Protein AF-A0A553I6L5-F1 (afdb_monomer)

Foldseek 3Di:
DDDDDDDDPDPPDDPVVVVVVVPVVDDPPPDDVVVPPPPPLVNVLVVVLVVVCVVVVHHDDPVVSVVSSVVSVVVVVPCVVVVVVVVCVPDPDDPVVVVVVVCVVCVVVVVVVVVVVVVVVVVVVVVVVVVVVVVVVPPDDDDDDDDDDDDPPDPVVVVVVVVVVVVVVVVVVVVVVVVVVVVVVVVVVVVVVVVVVPVVVVVVVVVVVVVVVVVVVVVVVVVVVVVVVVVVVVVVVVVVVVVVVVVVVVVVVVVVVVVVVVVVVVVVVVVVVVVVVVVVVPVPVVVVVVVVVVVVVVVVVVVVVVVVVVVVVVVVVVVVVVVVVVVVVVVVVVVVVVVCVVVDDVCPVVVVVVVVVVVVVVLVVVVVVLVVVVVVVVVVVPDDDDDDDDDDDDDPPPVVVVVVVVVVVVVVVVVVVVVVVVVVQVPDDDPCPVVVVVVVVVVVVVVVVVVVVLVVVLVLVVNDDDPDDSVVSVVVVVVVVVVPPPDPSCVSVVVVSVSVVVVVVVVVVVVVVVVVVVVVVVVVVVVVVVVVVVVVVVVVVVVVVVVVVVLVVVLVVQQVVLVVVLVVLVVVDVVVDPDPVSVVVSCVCRVDPVNRDDRPPPPPPDD

Mean predicted aligned error: 24.19 Å

Secondary structure (DSSP, 8-state):
------PPPPTT--HHHHHHHHHHHS-S-SS-TTS-----HHHHHHHHHHHHHHHHTSPPPHHHHHHHHHHHHHHHTTTHHHHHHHHHTT-S---HHHHHHHHHHHHHHHHHHHHHHHHHHHHHHHHHHHHHHHHHHTS-------------TTTHHHHHHHHHHHHHHHHHHHHHHHHHHHHHHHHHHHHHHHHHT-HHHHHHHHHHHHHHHHHHHHHHHHHHHHHHHHHHHHHHHHHHHHHHHHHHHHHHHHHHHHHHHHHHHHHHHHHHHHHHHHHHHSTHHHHHHHHHHHHHHHHHHHHHHHHHHHHHHHHHHHHHHHHHHHHHHHHHHHHHHHHHTTT--THHHHHHHHHHHHHHHHHHHHHHHHHHHHHHHHHHTSS-------------HHHHHHHHHHHHHHHHHHHHHHHHHHHHHTTS-TTSHHHHHHHHHHHHHHHHHHHHHHHHHHHHTT--S----HHHHHHHHHHHHHHTTS-TTHHHHHHHHHHHHHHHHHHHHHHHHHHHHHHHHHHHHHHHHHHHHHHHHHHHHHHHHHHHHHHHHHHHHHHHHHHHHHHHHHHHHHHH---HHHHHHHIIIIISGGGSPP---------

Structure (mmCIF, N/CA/C/O backbone):
data_AF-A0A553I6L5-F1
#
_entry.id   AF-A0A553I6L5-F1
#
loop_
_atom_site.group_PDB
_atom_site.id
_atom_site.type_symbol
_atom_site.label_atom_id
_atom_site.label_alt_id
_atom_site.label_comp_id
_atom_site.label_asym_id
_atom_site.label_entity_id
_atom_site.label_seq_id
_atom_site.pdbx_PDB_ins_code
_atom_site.Cartn_x
_atom_site.Cartn_y
_atom_site.Cartn_z
_atom_site.occupancy
_atom_site.B_iso_or_equiv
_atom_site.auth_seq_id
_atom_site.auth_comp_id
_atom_site.auth_asym_id
_atom_site.auth_atom_id
_atom_site.pdbx_PDB_model_num
ATOM 1 N N . MET A 1 1 ? 7.500 -37.901 -67.748 1.00 37.69 1 MET A N 1
ATOM 2 C CA . MET A 1 1 ? 8.209 -36.641 -67.448 1.00 37.69 1 MET A CA 1
ATOM 3 C C . MET A 1 1 ? 7.320 -35.547 -67.978 1.00 37.69 1 MET A C 1
ATOM 5 O O . MET A 1 1 ? 7.303 -35.316 -69.180 1.00 37.69 1 MET A O 1
ATOM 9 N N . ASP A 1 2 ? 6.494 -35.000 -67.096 1.00 35.25 2 ASP A N 1
ATOM 10 C CA . ASP A 1 2 ? 5.397 -34.119 -67.475 1.00 35.25 2 ASP A CA 1
ATOM 11 C C . ASP A 1 2 ? 5.915 -32.687 -67.601 1.00 35.25 2 ASP A C 1
ATOM 13 O O . ASP A 1 2 ? 6.480 -32.120 -66.665 1.00 35.25 2 ASP A O 1
ATOM 17 N N . SER A 1 3 ? 5.765 -32.114 -68.795 1.00 45.19 3 SER A N 1
ATOM 18 C CA . SER A 1 3 ? 6.079 -30.717 -69.068 1.00 45.19 3 SER A CA 1
ATOM 19 C C . SER A 1 3 ? 4.987 -29.832 -68.469 1.00 45.19 3 SER A C 1
ATOM 21 O O . SER A 1 3 ? 3.947 -29.600 -69.091 1.00 45.19 3 SER A O 1
ATOM 23 N N . HIS A 1 4 ? 5.208 -29.320 -67.261 1.00 38.62 4 HIS A N 1
ATOM 24 C CA . HIS A 1 4 ? 4.385 -28.241 -66.729 1.00 38.62 4 HIS A CA 1
ATOM 25 C C . HIS A 1 4 ? 4.731 -26.936 -67.452 1.00 38.62 4 HIS A C 1
ATOM 27 O O . HIS A 1 4 ? 5.732 -26.282 -67.167 1.00 38.62 4 HIS A O 1
ATOM 33 N N . GLY A 1 5 ? 3.901 -26.598 -68.440 1.00 38.56 5 GLY A N 1
ATOM 34 C CA . GLY A 1 5 ? 3.895 -25.296 -69.092 1.00 38.56 5 GLY A CA 1
ATOM 35 C C . GLY A 1 5 ? 3.520 -24.172 -68.123 1.00 38.56 5 GLY A C 1
ATOM 36 O O . GLY A 1 5 ? 2.804 -24.382 -67.145 1.00 38.56 5 GLY A O 1
ATOM 37 N N . PHE A 1 6 ? 4.033 -22.981 -68.426 1.00 37.25 6 PHE A N 1
ATOM 38 C CA . PHE A 1 6 ? 3.831 -21.720 -67.714 1.00 37.25 6 PHE A CA 1
ATOM 39 C C . PHE A 1 6 ? 2.379 -21.507 -67.255 1.00 37.25 6 PHE A C 1
ATOM 41 O O . PHE A 1 6 ? 1.458 -21.448 -68.072 1.00 37.25 6 PHE A O 1
ATOM 48 N N . ALA A 1 7 ? 2.180 -21.341 -65.945 1.00 45.22 7 ALA A N 1
ATOM 49 C CA . ALA A 1 7 ? 0.898 -20.924 -65.393 1.00 45.22 7 ALA A CA 1
ATOM 50 C C . ALA A 1 7 ? 0.630 -19.457 -65.764 1.00 45.22 7 ALA A C 1
ATOM 52 O O . ALA A 1 7 ? 1.465 -18.582 -65.527 1.00 45.22 7 ALA A O 1
ATOM 53 N N . ARG A 1 8 ? -0.537 -19.183 -66.359 1.00 53.09 8 ARG A N 1
ATOM 54 C CA . ARG A 1 8 ? -1.028 -17.810 -66.534 1.00 53.09 8 ARG A CA 1
ATOM 55 C C . ARG A 1 8 ? -1.348 -17.214 -65.157 1.00 53.09 8 ARG A C 1
ATOM 57 O O . ARG A 1 8 ? -1.900 -17.938 -64.326 1.00 53.09 8 ARG A O 1
ATOM 64 N N . PRO A 1 9 ? -1.046 -15.927 -64.912 1.00 53.47 9 PRO A N 1
ATOM 65 C CA . PRO A 1 9 ? -1.522 -15.256 -63.711 1.00 53.47 9 PRO A CA 1
ATOM 66 C C . PRO A 1 9 ? -3.063 -15.286 -63.656 1.00 53.47 9 PRO A C 1
ATOM 68 O O . PRO A 1 9 ? -3.705 -15.366 -64.713 1.00 53.47 9 PRO A O 1
ATOM 71 N N . PRO A 1 10 ? -3.657 -15.249 -62.449 1.00 64.19 10 PRO A N 1
ATOM 72 C CA . PRO A 1 10 ? -5.106 -15.213 -62.277 1.00 64.19 10 PRO A CA 1
ATOM 73 C C . PRO A 1 10 ? -5.742 -14.079 -63.104 1.00 64.19 10 PRO A C 1
ATOM 75 O O . PRO A 1 10 ? -5.110 -13.029 -63.252 1.00 64.19 10 PRO A O 1
ATOM 78 N N . PRO A 1 11 ? -6.964 -14.250 -63.647 1.00 65.38 11 PRO A N 1
ATOM 79 C CA . PRO A 1 11 ? -7.659 -13.230 -64.454 1.00 65.38 11 PRO A CA 1
ATOM 80 C C . PRO A 1 11 ? -7.814 -11.861 -63.767 1.00 65.38 11 PRO A C 1
ATOM 82 O O . PRO A 1 11 ? -8.053 -10.849 -64.414 1.00 65.38 11 PRO A O 1
ATOM 85 N N . ASP A 1 12 ? -7.688 -11.867 -62.451 1.00 63.84 12 ASP A N 1
ATOM 86 C CA . ASP A 1 12 ? -7.857 -10.805 -61.475 1.00 63.84 12 ASP A CA 1
ATOM 87 C C . ASP A 1 12 ? -6.513 -10.254 -60.946 1.00 63.84 12 ASP A C 1
ATOM 89 O O . ASP A 1 12 ? -6.482 -9.468 -60.000 1.00 63.84 12 ASP A O 1
ATOM 93 N N . PHE A 1 13 ? -5.386 -10.621 -61.570 1.00 65.25 13 PHE A N 1
ATOM 94 C CA . PHE A 1 13 ? -4.073 -10.053 -61.259 1.00 65.25 13 PHE A CA 1
ATOM 95 C C . PHE A 1 13 ? -3.962 -8.599 -61.747 1.00 65.25 13 PHE A C 1
ATOM 97 O O . PHE A 1 13 ? -3.720 -8.338 -62.926 1.00 65.25 13 PHE A O 1
ATOM 104 N N . ASP A 1 14 ? -4.102 -7.655 -60.816 1.00 70.62 14 ASP A N 1
ATOM 105 C CA . ASP A 1 14 ? -3.880 -6.228 -61.047 1.00 70.62 14 ASP A CA 1
ATOM 106 C C . ASP A 1 14 ? -2.420 -5.834 -60.708 1.00 70.62 14 ASP A C 1
ATOM 108 O O . ASP A 1 14 ? -2.022 -5.831 -59.530 1.00 70.62 14 ASP A O 1
ATOM 112 N N . PRO A 1 15 ? -1.591 -5.488 -61.713 1.00 58.81 15 PRO A N 1
ATOM 113 C CA . PRO A 1 15 ? -0.190 -5.134 -61.501 1.00 58.81 15 PRO A CA 1
ATOM 114 C C . PRO A 1 15 ? -0.006 -3.849 -60.675 1.00 58.81 15 PRO A C 1
ATOM 116 O O . PRO A 1 15 ? 1.015 -3.712 -59.989 1.00 58.81 15 PRO A O 1
ATOM 119 N N . GLU A 1 16 ? -0.973 -2.924 -60.669 1.00 63.56 16 GLU A N 1
ATOM 120 C CA . GLU A 1 16 ? -0.878 -1.702 -59.861 1.00 63.56 16 GLU A CA 1
ATOM 121 C C . GLU A 1 16 ? -1.100 -1.989 -58.373 1.00 63.56 16 GLU A C 1
ATOM 123 O O . GLU A 1 16 ? -0.395 -1.449 -57.508 1.00 63.56 16 GLU A O 1
ATOM 128 N N . GLN A 1 17 ? -2.015 -2.909 -58.063 1.00 66.56 17 GLN A N 1
ATOM 129 C CA . GLN A 1 17 ? -2.331 -3.308 -56.695 1.00 66.56 17 GLN A CA 1
ATOM 130 C C . GLN A 1 17 ? -1.159 -4.050 -56.033 1.00 66.56 17 GLN A C 1
ATOM 132 O O . GLN A 1 17 ? -0.811 -3.761 -54.881 1.00 66.56 17 GLN A O 1
ATOM 137 N N . ALA A 1 18 ? -0.471 -4.922 -56.782 1.00 58.75 18 ALA A N 1
ATOM 138 C CA . ALA A 1 18 ? 0.746 -5.599 -56.330 1.00 58.75 18 ALA A CA 1
ATOM 139 C C . ALA A 1 18 ? 1.903 -4.608 -56.078 1.00 58.75 18 ALA A C 1
ATOM 141 O O . ALA A 1 18 ? 2.598 -4.690 -55.059 1.00 58.75 18 ALA A O 1
ATOM 142 N N . GLY A 1 19 ? 2.064 -3.604 -56.950 1.00 51.47 19 GLY A N 1
ATOM 143 C CA . GLY A 1 19 ? 3.051 -2.533 -56.775 1.00 51.47 19 GLY A CA 1
ATOM 144 C C . GLY A 1 19 ? 2.763 -1.608 -55.581 1.00 51.47 19 GLY A C 1
ATOM 145 O O . GLY A 1 19 ? 3.690 -1.075 -54.963 1.00 51.47 19 GLY A O 1
ATOM 146 N N . ALA A 1 20 ? 1.493 -1.412 -55.223 1.00 59.66 20 ALA A N 1
ATOM 147 C CA . ALA A 1 20 ? 1.084 -0.608 -54.070 1.00 59.66 20 ALA A CA 1
ATOM 148 C C . ALA A 1 20 ? 1.171 -1.371 -52.734 1.00 59.66 20 ALA A C 1
ATOM 150 O O . ALA A 1 20 ? 1.472 -0.765 -51.702 1.00 59.66 20 ALA A O 1
ATOM 151 N N . ALA A 1 21 ? 0.925 -2.684 -52.733 1.00 54.38 21 ALA A N 1
ATOM 152 C CA . ALA A 1 21 ? 1.067 -3.538 -51.551 1.00 54.38 21 ALA A CA 1
ATOM 153 C C . ALA A 1 21 ? 2.542 -3.703 -51.146 1.00 54.38 21 ALA A C 1
ATOM 155 O O . ALA A 1 21 ? 2.879 -3.580 -49.968 1.00 54.38 21 ALA A O 1
ATOM 156 N N . PHE A 1 22 ? 3.440 -3.863 -52.123 1.00 50.34 22 PHE A N 1
ATOM 157 C CA . PHE A 1 22 ? 4.879 -3.966 -51.874 1.00 50.34 22 PHE A CA 1
ATOM 158 C C . PHE A 1 22 ? 5.471 -2.674 -51.281 1.00 50.34 22 PHE A C 1
ATOM 160 O O . PHE A 1 22 ? 6.224 -2.723 -50.309 1.00 50.34 22 PHE A O 1
ATOM 167 N N . ARG A 1 23 ? 5.055 -1.503 -51.791 1.00 56.72 23 ARG A N 1
ATOM 168 C CA . ARG A 1 23 ? 5.453 -0.186 -51.249 1.00 56.72 23 ARG A CA 1
ATOM 169 C C . ARG A 1 23 ? 4.920 0.090 -49.839 1.00 56.72 23 ARG A C 1
ATOM 171 O O . ARG A 1 23 ? 5.519 0.876 -49.115 1.00 56.72 23 ARG A O 1
ATOM 178 N N . ARG A 1 24 ? 3.814 -0.550 -49.442 1.00 59.78 24 ARG A N 1
ATOM 179 C CA . ARG A 1 24 ? 3.265 -0.470 -48.077 1.00 59.78 24 ARG A CA 1
ATOM 180 C C . ARG A 1 24 ? 3.932 -1.442 -47.099 1.00 59.78 24 ARG A C 1
ATOM 182 O O . ARG A 1 24 ? 4.014 -1.118 -45.920 1.00 59.78 24 ARG A O 1
ATOM 189 N N . GLY A 1 25 ? 4.399 -2.602 -47.568 1.00 46.50 25 GLY A N 1
ATOM 190 C CA . GLY A 1 25 ? 5.024 -3.634 -46.727 1.00 46.50 25 GLY A CA 1
ATOM 191 C C . GLY A 1 25 ? 6.513 -3.413 -46.446 1.00 46.50 25 GLY A C 1
ATOM 192 O O . GLY A 1 25 ? 6.996 -3.768 -45.373 1.00 46.50 25 GLY A O 1
ATOM 193 N N . HIS A 1 26 ? 7.239 -2.783 -47.370 1.00 46.62 26 HIS A N 1
ATOM 194 C CA . HIS A 1 26 ? 8.653 -2.456 -47.197 1.00 46.62 26 HIS A CA 1
ATOM 195 C C . HIS A 1 26 ? 8.811 -0.950 -47.028 1.00 46.62 26 HIS A C 1
ATOM 197 O O . HIS A 1 26 ? 8.833 -0.195 -47.998 1.00 46.62 26 HIS A O 1
ATOM 203 N N . GLY A 1 27 ? 8.868 -0.526 -45.762 1.00 38.66 27 GLY A N 1
ATOM 204 C CA . GLY A 1 27 ? 9.028 0.867 -45.369 1.00 38.66 27 GLY A CA 1
ATOM 205 C C . GLY A 1 27 ? 10.143 1.575 -46.140 1.00 38.66 27 GLY A C 1
ATOM 206 O O . GLY A 1 27 ? 11.170 0.992 -46.483 1.00 38.66 27 GLY A O 1
ATOM 207 N N . GLN A 1 28 ? 9.913 2.860 -46.380 1.00 50.06 28 GLN A N 1
ATOM 208 C CA . GLN A 1 28 ? 10.701 3.820 -47.157 1.00 50.06 28 GLN A CA 1
ATOM 209 C C . GLN A 1 28 ? 12.110 4.118 -46.578 1.00 50.06 28 GLN A C 1
ATOM 211 O O . GLN A 1 28 ? 12.582 5.246 -46.653 1.00 50.06 28 GLN A O 1
ATOM 216 N N . GLY A 1 29 ? 12.774 3.142 -45.950 1.00 42.81 29 GLY A N 1
ATOM 217 C CA . GLY A 1 29 ? 13.911 3.357 -45.047 1.00 42.81 29 GLY A CA 1
ATOM 218 C C . GLY A 1 29 ? 15.085 2.388 -45.192 1.00 42.81 29 GLY A C 1
ATOM 219 O O . GLY A 1 29 ? 15.851 2.251 -44.245 1.00 42.81 29 GLY A O 1
ATOM 220 N N . LEU A 1 30 ? 15.249 1.712 -46.335 1.00 38.50 30 LEU A N 1
ATOM 221 C CA . LEU A 1 30 ? 16.389 0.806 -46.582 1.00 38.50 30 LEU A CA 1
ATOM 222 C C . LEU A 1 30 ? 17.399 1.315 -47.623 1.00 38.50 30 LEU A C 1
ATOM 224 O O . LEU A 1 30 ? 18.196 0.540 -48.143 1.00 38.50 30 LEU A O 1
ATOM 228 N N . LEU A 1 31 ? 17.413 2.620 -47.892 1.00 37.12 31 LEU A N 1
ATOM 229 C CA . LEU A 1 31 ? 18.491 3.271 -48.634 1.00 37.12 31 LEU A CA 1
ATOM 230 C C . LEU A 1 31 ? 18.976 4.478 -47.832 1.00 37.12 31 LEU A C 1
ATOM 232 O O . LEU A 1 31 ? 18.201 5.378 -47.511 1.00 37.12 31 LEU A O 1
ATOM 236 N N . ASN A 1 32 ? 20.261 4.470 -47.477 1.00 40.00 32 ASN A N 1
ATOM 237 C CA . ASN A 1 32 ? 20.945 5.628 -46.917 1.00 40.00 32 ASN A CA 1
ATOM 238 C C . ASN A 1 32 ? 20.802 6.807 -47.900 1.00 40.00 32 ASN A C 1
ATOM 240 O O . ASN A 1 32 ? 21.186 6.661 -49.061 1.00 40.00 32 ASN A O 1
ATOM 244 N N . PRO A 1 33 ? 20.339 7.994 -47.470 1.00 44.25 33 PRO A N 1
ATOM 245 C CA . PRO A 1 33 ? 20.216 9.158 -48.353 1.00 44.25 33 PRO A CA 1
ATOM 246 C C . PRO A 1 33 ? 21.569 9.706 -48.851 1.00 44.25 33 PRO A C 1
ATOM 248 O O . PRO A 1 33 ? 21.587 10.594 -49.694 1.00 44.25 33 PRO A O 1
ATOM 251 N N . ALA A 1 34 ? 22.698 9.182 -48.358 1.00 41.66 34 ALA A N 1
ATOM 252 C CA . ALA A 1 34 ? 24.042 9.537 -48.817 1.00 41.66 34 ALA A CA 1
ATOM 253 C C . ALA A 1 34 ? 24.481 8.805 -50.103 1.00 41.66 34 ALA A C 1
ATOM 255 O O . ALA A 1 34 ? 25.373 9.299 -50.785 1.00 41.66 34 ALA A O 1
ATOM 256 N N . ASP A 1 35 ? 23.837 7.688 -50.461 1.00 47.38 35 ASP A N 1
ATOM 257 C CA . ASP A 1 35 ? 24.141 6.927 -51.688 1.00 47.38 35 ASP A CA 1
ATOM 258 C C . ASP A 1 35 ? 23.126 7.197 -52.818 1.00 47.38 35 ASP A C 1
ATOM 260 O O . ASP A 1 35 ? 23.221 6.630 -53.903 1.00 47.38 35 ASP A O 1
ATOM 264 N N . ALA A 1 36 ? 22.158 8.090 -52.587 1.00 42.03 36 ALA A N 1
ATOM 265 C CA . ALA A 1 36 ? 21.125 8.472 -53.546 1.00 42.03 36 ALA A CA 1
ATOM 266 C C . ALA A 1 36 ? 21.338 9.908 -54.049 1.00 42.03 36 ALA A C 1
ATOM 268 O O . ALA A 1 36 ? 20.486 10.778 -53.889 1.00 42.03 36 ALA A O 1
ATOM 269 N N . ILE A 1 37 ? 22.483 10.156 -54.680 1.00 43.97 37 ILE A N 1
ATOM 270 C CA . ILE A 1 37 ? 22.582 11.220 -55.684 1.00 43.97 37 ILE A CA 1
ATOM 271 C C . ILE A 1 37 ? 22.986 10.543 -56.987 1.00 43.97 37 ILE A C 1
ATOM 273 O O . ILE A 1 37 ? 24.092 10.707 -57.496 1.00 43.97 37 ILE A O 1
ATOM 277 N N . GLU A 1 38 ? 22.073 9.746 -57.539 1.00 54.31 38 GLU A N 1
ATOM 278 C CA . GLU A 1 38 ? 22.067 9.609 -58.986 1.00 54.31 38 GLU A CA 1
ATOM 279 C C . GLU A 1 38 ? 21.655 10.979 -59.527 1.00 54.31 38 GLU A C 1
ATOM 281 O O . GLU A 1 38 ? 20.488 11.361 -59.465 1.00 54.31 38 GLU A O 1
ATOM 286 N N . GLU A 1 39 ? 22.643 11.759 -59.977 1.00 64.56 39 GLU A N 1
ATOM 287 C CA . GLU A 1 39 ? 22.416 12.963 -60.779 1.00 64.56 39 GLU A CA 1
ATOM 288 C C . GLU A 1 39 ? 21.383 12.597 -61.852 1.00 64.56 39 GLU A C 1
ATOM 290 O O . GLU A 1 39 ? 21.601 11.656 -62.626 1.00 64.56 39 GLU A O 1
ATOM 295 N N . SER A 1 40 ? 20.226 13.272 -61.824 1.00 76.69 40 SER A N 1
ATOM 296 C CA . SER A 1 40 ? 19.137 13.025 -62.768 1.00 76.69 40 SER A CA 1
ATOM 297 C C . SER A 1 40 ? 19.703 13.077 -64.181 1.00 76.69 40 SER A C 1
ATOM 299 O O . SER A 1 40 ? 20.536 13.932 -64.480 1.00 76.69 40 SER A O 1
ATOM 301 N N . VAL A 1 41 ? 19.244 12.192 -65.068 1.00 76.75 41 VAL A N 1
ATOM 302 C CA . VAL A 1 41 ? 19.691 12.154 -66.472 1.00 76.75 41 VAL A CA 1
ATOM 303 C C . VAL A 1 41 ? 19.615 13.548 -67.104 1.00 76.75 41 VAL A C 1
ATOM 305 O O . VAL A 1 41 ? 20.502 13.938 -67.854 1.00 76.75 41 VAL A O 1
ATOM 308 N N . GLU A 1 42 ? 18.605 14.339 -66.744 1.00 83.25 42 GLU A N 1
ATOM 309 C CA . GLU A 1 42 ? 18.445 15.711 -67.231 1.00 83.25 42 GLU A CA 1
ATOM 310 C C . GLU A 1 42 ? 19.458 16.701 -66.637 1.00 83.25 42 GLU A C 1
ATOM 312 O O . GLU A 1 42 ? 19.890 17.630 -67.322 1.00 83.25 42 GLU A O 1
ATOM 317 N N . ASP A 1 43 ? 19.891 16.500 -65.395 1.00 85.44 43 ASP A N 1
ATOM 318 C CA . ASP A 1 43 ? 20.925 17.328 -64.770 1.00 85.44 43 ASP A CA 1
ATOM 319 C C . ASP A 1 43 ? 22.315 16.976 -65.317 1.00 85.44 43 ASP A C 1
ATOM 321 O O . ASP A 1 43 ? 23.101 17.874 -65.626 1.00 85.44 43 ASP A O 1
ATOM 325 N N . GLU A 1 44 ? 22.571 15.692 -65.587 1.00 84.12 44 GLU A N 1
ATOM 326 C CA . GLU A 1 44 ? 23.783 15.231 -66.269 1.00 84.12 44 GLU A CA 1
ATOM 327 C C . GLU A 1 44 ? 23.860 15.783 -67.705 1.00 84.12 44 GLU A C 1
ATOM 329 O O . GLU A 1 44 ? 24.916 16.254 -68.142 1.00 84.12 44 GLU A O 1
ATOM 334 N N . ILE A 1 45 ? 22.733 15.805 -68.432 1.00 88.69 45 ILE A N 1
ATOM 335 C CA . ILE A 1 45 ? 22.637 16.423 -69.765 1.00 88.69 45 ILE A CA 1
ATOM 336 C C . ILE A 1 45 ? 22.953 17.914 -69.693 1.00 88.69 45 ILE A C 1
ATOM 338 O O . ILE A 1 45 ? 23.754 18.404 -70.497 1.00 88.69 45 ILE A O 1
ATOM 342 N N . LYS A 1 46 ? 22.369 18.642 -68.736 1.00 91.25 46 LYS A N 1
ATOM 343 C CA . LYS A 1 46 ? 22.641 20.074 -68.553 1.00 91.25 46 LYS A CA 1
ATOM 344 C C . LYS A 1 46 ? 24.111 20.324 -68.241 1.00 91.25 46 LYS A C 1
ATOM 346 O O . LYS A 1 46 ? 24.718 21.177 -68.888 1.00 91.25 46 LYS A O 1
ATOM 351 N N . ARG A 1 47 ? 24.704 19.557 -67.321 1.00 93.12 47 ARG A N 1
ATOM 352 C CA . ARG A 1 47 ? 26.112 19.714 -66.940 1.00 93.12 47 ARG A CA 1
ATOM 353 C C . ARG A 1 47 ? 27.047 19.439 -68.113 1.00 93.12 47 ARG A C 1
ATOM 355 O O . ARG A 1 47 ? 27.875 20.280 -68.444 1.00 93.12 47 ARG A O 1
ATOM 362 N N . LYS A 1 48 ? 26.870 18.308 -68.803 1.00 91.31 48 LYS A N 1
ATOM 363 C CA . LYS A 1 48 ? 27.693 17.939 -69.967 1.00 91.31 48 LYS A CA 1
ATOM 364 C C . LYS A 1 48 ? 27.544 18.924 -71.122 1.00 91.31 48 LYS A C 1
ATOM 366 O O . LYS A 1 48 ? 28.520 19.198 -71.815 1.00 91.31 48 LYS A O 1
ATOM 371 N N . THR A 1 49 ? 26.345 19.467 -71.325 1.00 92.56 49 THR A N 1
ATOM 372 C CA . THR A 1 49 ? 26.123 20.517 -72.325 1.00 92.56 49 THR A CA 1
ATOM 373 C C . THR A 1 49 ? 26.880 21.789 -71.944 1.00 92.56 49 THR A C 1
ATOM 375 O O . THR A 1 49 ? 27.601 22.321 -72.783 1.00 92.56 49 THR A O 1
ATOM 378 N N . ALA A 1 50 ? 26.806 22.224 -70.682 1.00 91.00 50 ALA A N 1
ATOM 379 C CA . ALA A 1 50 ? 27.520 23.404 -70.193 1.00 91.00 50 ALA A CA 1
ATOM 380 C C . ALA A 1 50 ? 29.052 23.244 -70.265 1.00 91.00 50 ALA A C 1
ATOM 382 O O . ALA A 1 50 ? 29.754 24.161 -70.693 1.00 91.00 50 ALA A O 1
ATOM 383 N N . ASP A 1 51 ? 29.574 22.063 -69.922 1.00 91.88 51 ASP A N 1
ATOM 384 C CA . ASP A 1 51 ? 31.003 21.746 -70.028 1.00 91.88 51 ASP A CA 1
ATOM 385 C C . ASP A 1 51 ? 31.490 21.817 -71.486 1.00 91.88 51 ASP A C 1
ATOM 387 O O . ASP A 1 51 ? 32.565 22.353 -71.766 1.00 91.88 51 ASP A O 1
ATOM 391 N N . LEU A 1 52 ? 30.687 21.319 -72.434 1.00 90.25 52 LEU A N 1
ATOM 392 C CA . LEU A 1 52 ? 31.002 21.373 -73.864 1.00 90.25 52 LEU A CA 1
ATOM 393 C C . LEU A 1 52 ? 30.912 22.792 -74.439 1.00 90.25 52 LEU A C 1
ATOM 395 O O . LEU A 1 52 ? 31.752 23.157 -75.264 1.00 90.25 52 LEU A O 1
ATOM 399 N N . GLU A 1 53 ? 29.946 23.602 -73.999 1.00 93.06 53 GLU A N 1
ATOM 400 C CA . GLU A 1 53 ? 29.854 25.023 -74.368 1.00 93.06 53 GLU A CA 1
ATOM 401 C C . GLU A 1 53 ? 31.080 25.797 -73.868 1.00 93.06 53 GLU A C 1
ATOM 403 O O . GLU A 1 53 ? 31.680 26.572 -74.620 1.00 93.06 53 GLU A O 1
ATOM 408 N N . LYS A 1 54 ? 31.519 25.516 -72.633 1.00 92.38 54 LYS A N 1
ATOM 409 C CA . LYS A 1 54 ? 32.723 26.107 -72.038 1.00 92.38 54 LYS A CA 1
ATOM 410 C C . LYS A 1 54 ? 33.999 25.681 -72.769 1.00 92.38 54 LYS A C 1
ATOM 412 O O . LYS A 1 54 ? 34.859 26.517 -73.021 1.00 92.38 54 LYS A O 1
ATOM 417 N N . ALA A 1 55 ? 34.115 24.410 -73.157 1.00 90.06 55 ALA A N 1
ATOM 418 C CA . ALA A 1 55 ? 35.280 23.901 -73.883 1.00 90.06 55 ALA A CA 1
ATOM 419 C C . ALA A 1 55 ? 35.380 24.444 -75.320 1.00 90.06 55 ALA A C 1
ATOM 421 O O . ALA A 1 55 ? 36.479 24.702 -75.808 1.00 90.06 55 ALA A O 1
ATOM 422 N N . LYS A 1 56 ? 34.245 24.638 -76.005 1.00 87.88 56 LYS A N 1
ATOM 423 C CA . LYS A 1 56 ? 34.203 25.190 -77.372 1.00 87.88 56 LYS A CA 1
ATOM 424 C C . LYS A 1 56 ? 34.214 26.721 -77.421 1.00 87.88 56 LYS A C 1
ATOM 426 O O . LYS A 1 56 ? 34.344 27.284 -78.509 1.00 87.88 56 LYS A O 1
ATOM 431 N N . ASN A 1 57 ? 34.065 27.387 -76.273 1.00 88.88 57 ASN A N 1
ATOM 432 C CA . ASN A 1 57 ? 33.979 28.844 -76.142 1.00 88.88 57 ASN A CA 1
ATOM 433 C C . ASN A 1 57 ? 32.880 29.482 -77.029 1.00 88.88 57 ASN A C 1
ATOM 435 O O . ASN A 1 57 ? 32.988 30.638 -77.441 1.00 88.88 57 ASN A O 1
ATOM 439 N N . LYS A 1 58 ? 31.835 28.708 -77.362 1.00 89.31 58 LYS A N 1
ATOM 440 C CA . LYS A 1 58 ? 30.674 29.094 -78.182 1.00 89.31 58 LYS A CA 1
ATOM 441 C C . LYS A 1 58 ? 29.442 28.285 -77.740 1.00 89.31 58 LYS A C 1
ATOM 443 O O . LYS A 1 58 ? 29.610 27.118 -77.376 1.00 89.31 58 LYS A O 1
ATOM 448 N N . PRO A 1 59 ? 28.223 28.857 -77.795 1.00 89.69 59 PRO A N 1
ATOM 449 C CA . PRO A 1 59 ? 27.002 28.129 -77.451 1.00 89.69 59 PRO A CA 1
ATOM 450 C C . PRO A 1 59 ? 26.772 26.966 -78.425 1.00 89.69 59 PRO A C 1
ATOM 452 O O . PRO A 1 59 ? 26.996 27.107 -79.630 1.00 89.69 59 PRO A O 1
ATOM 455 N N . LEU A 1 60 ? 26.336 25.816 -77.905 1.00 90.62 60 LEU A N 1
ATOM 456 C CA . LEU A 1 60 ? 26.047 24.641 -78.727 1.00 90.62 60 LEU A CA 1
ATOM 457 C C . LEU A 1 60 ? 24.768 24.884 -79.533 1.00 90.62 60 LEU A C 1
ATOM 459 O O . LEU A 1 60 ? 23.796 25.442 -79.023 1.00 90.62 60 LEU A O 1
ATOM 463 N N . THR A 1 61 ? 24.748 24.410 -80.777 1.00 92.81 61 THR A N 1
ATOM 464 C CA . THR A 1 61 ? 23.522 24.421 -81.587 1.00 92.81 61 THR A CA 1
ATOM 465 C C . THR A 1 61 ? 22.495 23.427 -81.033 1.00 92.81 61 THR A C 1
ATOM 467 O O . THR A 1 61 ? 22.871 22.403 -80.460 1.00 92.81 61 THR A O 1
ATOM 470 N N . ASP A 1 62 ? 21.196 23.671 -81.238 1.00 91.06 62 ASP A N 1
ATOM 471 C CA . ASP A 1 62 ? 20.128 22.807 -80.695 1.00 91.06 62 ASP A CA 1
ATOM 472 C C . ASP A 1 62 ? 20.274 21.340 -81.129 1.00 91.06 62 ASP A C 1
ATOM 474 O O . ASP A 1 62 ? 20.096 20.425 -80.328 1.00 91.06 62 ASP A O 1
ATOM 478 N N . LYS A 1 63 ? 20.731 21.105 -82.367 1.00 90.38 63 LYS A N 1
ATOM 479 C CA . LYS A 1 63 ? 21.032 19.757 -82.879 1.00 90.38 63 LYS A CA 1
ATOM 480 C C . LYS A 1 63 ? 22.186 19.074 -82.138 1.00 90.38 63 LYS A C 1
ATOM 482 O O . LYS A 1 63 ? 22.194 17.851 -82.004 1.00 90.38 63 LYS A O 1
ATOM 487 N N . GLU A 1 64 ? 23.188 19.827 -81.686 1.00 88.62 64 GLU A N 1
ATOM 488 C CA . GLU A 1 64 ? 24.287 19.281 -80.883 1.00 88.62 64 GLU A CA 1
ATOM 489 C C . GLU A 1 64 ? 23.834 18.990 -79.451 1.00 88.62 64 GLU A C 1
ATOM 491 O O . GLU A 1 64 ? 24.173 17.929 -78.927 1.00 88.62 64 GLU A O 1
ATOM 496 N N . LYS A 1 65 ? 23.021 19.871 -78.851 1.00 91.25 65 LYS A N 1
ATOM 497 C CA . LYS A 1 65 ? 22.411 19.640 -77.530 1.00 91.25 65 LYS A CA 1
ATOM 498 C C . LYS A 1 65 ? 21.549 18.383 -77.539 1.00 91.25 65 LYS A C 1
ATOM 500 O O . LYS A 1 65 ? 21.694 17.529 -76.669 1.00 91.25 65 LYS A O 1
ATOM 505 N N . GLU A 1 66 ? 20.731 18.213 -78.574 1.00 89.69 66 GLU A N 1
ATOM 506 C CA . GLU A 1 66 ? 19.895 17.028 -78.754 1.00 89.69 66 GLU A CA 1
ATOM 507 C C . GLU A 1 66 ? 20.728 15.753 -78.974 1.00 89.69 66 GLU A C 1
ATOM 509 O O . GLU A 1 66 ? 20.419 14.703 -78.412 1.00 89.69 66 GLU A O 1
ATOM 514 N N . ARG A 1 67 ? 21.846 15.828 -79.713 1.00 89.75 67 ARG A N 1
ATOM 515 C CA . ARG A 1 67 ? 22.786 14.698 -79.840 1.00 89.75 67 ARG A CA 1
ATOM 516 C C . ARG A 1 67 ? 23.423 14.308 -78.508 1.00 89.75 67 ARG A C 1
ATOM 518 O O . ARG A 1 67 ? 23.549 13.115 -78.241 1.00 89.75 67 ARG A O 1
ATOM 525 N N . VAL A 1 68 ? 23.830 15.281 -77.692 1.00 89.25 68 VAL A N 1
ATOM 526 C CA . VAL A 1 68 ? 24.393 15.031 -76.355 1.00 89.25 68 VAL A CA 1
ATOM 527 C C . VAL A 1 68 ? 23.328 14.421 -75.444 1.00 89.25 68 VAL A C 1
ATOM 529 O O . VAL A 1 68 ? 23.588 13.392 -74.823 1.00 89.25 68 VAL A O 1
ATOM 532 N N . ALA A 1 69 ? 22.113 14.974 -75.451 1.00 87.81 69 ALA A N 1
ATOM 533 C CA . ALA A 1 69 ? 20.978 14.458 -74.693 1.00 87.81 69 ALA A CA 1
ATOM 534 C C . ALA A 1 69 ? 20.644 13.006 -75.064 1.00 87.81 69 ALA A C 1
ATOM 536 O O . ALA A 1 69 ? 20.587 12.137 -74.196 1.00 87.81 69 ALA A O 1
ATOM 537 N N . ASN A 1 70 ? 20.510 12.712 -76.358 1.00 85.06 70 ASN A N 1
ATOM 538 C CA . ASN A 1 70 ? 20.209 11.364 -76.839 1.00 85.06 70 ASN A CA 1
ATOM 539 C C . ASN A 1 70 ? 21.344 10.377 -76.547 1.00 85.06 70 ASN A C 1
ATOM 541 O O . ASN A 1 70 ? 21.083 9.213 -76.251 1.00 85.06 70 ASN A O 1
ATOM 545 N N . LYS A 1 71 ? 22.603 10.830 -76.580 1.00 86.69 71 LYS A N 1
ATOM 546 C CA . LYS A 1 71 ? 23.745 9.979 -76.238 1.00 86.69 71 LYS A CA 1
ATOM 547 C C . LYS A 1 71 ? 23.793 9.649 -74.745 1.00 86.69 71 LYS A C 1
ATOM 549 O O . LYS A 1 71 ? 24.045 8.499 -74.408 1.00 86.69 71 LYS A O 1
ATOM 554 N N . ILE A 1 72 ? 23.519 10.613 -73.866 1.00 84.56 72 ILE A N 1
ATOM 555 C CA . ILE A 1 72 ? 23.473 10.379 -72.413 1.00 84.56 72 ILE A CA 1
ATOM 556 C C . ILE A 1 72 ? 22.284 9.484 -72.050 1.00 84.56 72 ILE A C 1
ATOM 558 O O . ILE A 1 72 ? 22.469 8.507 -71.327 1.00 84.56 72 ILE A O 1
ATOM 562 N N . ARG A 1 73 ? 21.098 9.734 -72.624 1.00 84.00 73 ARG A N 1
ATOM 563 C CA . ARG A 1 73 ? 19.928 8.855 -72.448 1.00 84.00 73 ARG A CA 1
ATOM 564 C C . ARG A 1 73 ? 20.225 7.429 -72.906 1.00 84.00 73 ARG A C 1
ATOM 566 O O . ARG A 1 73 ? 20.016 6.504 -72.136 1.00 84.00 73 ARG A O 1
ATOM 573 N N . SER A 1 74 ? 20.822 7.249 -74.086 1.00 78.19 74 SER A N 1
ATOM 574 C CA . SER A 1 74 ? 21.195 5.922 -74.599 1.00 78.19 74 SER A CA 1
ATOM 575 C C . SER A 1 74 ? 22.243 5.201 -73.740 1.00 78.19 74 SER A C 1
ATOM 577 O O . SER A 1 74 ? 22.187 3.979 -73.626 1.00 78.19 74 SER A O 1
ATOM 579 N N . LEU A 1 75 ? 23.193 5.921 -73.130 1.00 72.69 75 LEU A N 1
ATOM 580 C CA . LEU A 1 75 ? 24.180 5.324 -72.220 1.00 72.69 75 LEU A CA 1
ATOM 581 C C . LEU A 1 75 ? 23.537 4.897 -70.892 1.00 72.69 75 LEU A C 1
ATOM 583 O O . LEU A 1 75 ? 23.845 3.826 -70.375 1.00 72.69 75 LEU A O 1
ATOM 587 N N . ARG A 1 76 ? 22.596 5.693 -70.373 1.00 72.69 76 ARG A N 1
ATOM 588 C CA . ARG A 1 76 ? 21.827 5.376 -69.158 1.00 72.69 76 ARG A CA 1
ATOM 589 C C . ARG A 1 76 ? 20.789 4.271 -69.384 1.00 72.69 76 ARG A C 1
ATOM 591 O O . ARG A 1 76 ? 20.588 3.454 -68.492 1.00 72.69 76 ARG A O 1
ATOM 598 N N . GLU A 1 77 ? 20.224 4.155 -70.586 1.00 65.88 77 GLU A N 1
ATOM 599 C CA . GLU A 1 77 ? 19.359 3.038 -71.010 1.00 65.88 77 GLU A CA 1
ATOM 600 C C . GLU A 1 77 ? 20.074 1.669 -70.991 1.00 65.88 77 GLU A C 1
ATOM 602 O O . GLU A 1 77 ? 19.407 0.638 -71.034 1.00 65.88 77 GLU A O 1
ATOM 607 N N . GLY A 1 78 ? 21.410 1.628 -70.884 1.00 57.66 78 GLY A N 1
ATOM 608 C CA . GLY A 1 78 ? 22.194 0.405 -70.652 1.00 57.66 78 GLY A CA 1
ATOM 609 C C . GLY A 1 78 ? 22.625 0.173 -69.194 1.00 57.66 78 GLY A C 1
ATOM 610 O O . GLY A 1 78 ? 23.031 -0.936 -68.854 1.00 57.66 78 GLY A O 1
ATOM 611 N N . GLY A 1 79 ? 22.518 1.184 -68.321 1.00 57.38 79 GLY A N 1
ATOM 612 C CA . GLY A 1 79 ? 23.015 1.145 -66.935 1.00 57.38 79 GLY A CA 1
ATOM 613 C C . GLY A 1 79 ? 22.185 0.284 -65.974 1.00 57.38 79 GLY A C 1
ATOM 614 O O . GLY A 1 79 ? 22.690 -0.164 -64.946 1.00 57.38 79 GLY A O 1
ATOM 615 N N . TRP A 1 80 ? 20.934 -0.035 -66.322 1.00 55.78 80 TRP A N 1
ATOM 616 C CA . TRP A 1 80 ? 20.082 -0.924 -65.518 1.00 55.78 80 TRP A CA 1
ATOM 617 C C . TRP A 1 80 ? 20.659 -2.349 -65.396 1.00 55.78 80 TRP A C 1
ATOM 619 O O . TRP A 1 80 ? 20.447 -3.013 -64.380 1.00 55.78 80 TRP A O 1
ATOM 629 N N . LEU A 1 81 ? 21.459 -2.798 -66.376 1.00 54.06 81 LEU A N 1
ATOM 630 C CA . LEU A 1 81 ? 22.165 -4.084 -66.325 1.00 54.06 81 LEU A CA 1
ATOM 631 C C . LEU A 1 81 ? 23.274 -4.114 -65.259 1.00 54.06 81 LEU A C 1
ATOM 633 O O . LEU A 1 81 ? 23.522 -5.169 -64.674 1.00 54.06 81 LEU A O 1
ATOM 637 N N . GLU A 1 82 ? 23.918 -2.981 -64.957 1.00 56.66 82 GLU A N 1
ATOM 638 C CA . GLU A 1 82 ? 24.912 -2.900 -63.874 1.00 56.66 82 GLU A CA 1
ATOM 639 C C . GLU A 1 82 ? 24.254 -2.939 -62.490 1.00 56.66 82 GLU A C 1
ATOM 641 O O . GLU A 1 82 ? 24.735 -3.651 -61.604 1.00 56.66 82 GLU A O 1
ATOM 646 N N . GLY A 1 83 ? 23.104 -2.276 -62.323 1.00 53.91 83 GLY A N 1
ATOM 647 C CA . GLY A 1 83 ? 22.293 -2.384 -61.105 1.00 53.91 83 GLY A CA 1
ATOM 648 C C . GLY A 1 83 ? 21.782 -3.811 -60.860 1.00 53.91 83 GLY A C 1
ATOM 649 O O . GLY A 1 83 ? 21.832 -4.313 -59.735 1.00 53.91 83 GLY A O 1
ATOM 650 N N . LEU A 1 84 ? 21.377 -4.513 -61.925 1.00 52.22 84 LEU A N 1
ATOM 651 C CA . LEU A 1 84 ? 20.988 -5.929 -61.876 1.00 52.22 84 LEU A CA 1
ATOM 652 C C . LEU A 1 84 ? 22.141 -6.854 -61.497 1.00 52.22 84 LEU A C 1
ATOM 654 O O . LEU A 1 84 ? 21.944 -7.800 -60.734 1.00 52.22 84 LEU A O 1
ATOM 658 N N . LYS A 1 85 ? 23.351 -6.576 -61.992 1.00 55.69 85 LYS A N 1
ATOM 659 C CA . LYS A 1 85 ? 24.544 -7.354 -61.648 1.00 55.69 85 LYS A CA 1
ATOM 660 C C . LYS A 1 85 ? 24.807 -7.310 -60.141 1.00 55.69 85 LYS A C 1
ATOM 662 O O . LYS A 1 85 ? 25.095 -8.348 -59.560 1.00 55.69 85 LYS A O 1
ATOM 667 N N . LEU A 1 86 ? 24.623 -6.159 -59.492 1.00 59.41 86 LEU A N 1
ATOM 668 C CA . LEU A 1 86 ? 24.757 -6.019 -58.035 1.00 59.41 86 LEU A CA 1
ATOM 669 C C . LEU A 1 86 ? 23.658 -6.756 -57.251 1.00 59.41 86 LEU A C 1
ATOM 671 O O . LEU A 1 86 ? 23.946 -7.332 -56.206 1.00 59.41 86 LEU A O 1
ATOM 675 N N . GLN A 1 87 ? 22.420 -6.791 -57.755 1.00 56.66 87 GLN A N 1
ATOM 676 C CA . GLN A 1 87 ? 21.305 -7.487 -57.090 1.00 56.66 87 GLN A CA 1
ATOM 677 C C . GLN A 1 87 ? 21.352 -9.020 -57.229 1.00 56.66 87 GLN A C 1
ATOM 679 O O . GLN A 1 87 ? 20.742 -9.730 -56.422 1.00 56.66 87 GLN A O 1
ATOM 684 N N . LEU A 1 88 ? 22.066 -9.526 -58.239 1.00 53.47 88 LEU A N 1
ATOM 685 C CA . LEU A 1 88 ? 22.187 -10.954 -58.550 1.00 53.47 88 LEU A CA 1
ATOM 686 C C . LEU A 1 88 ? 23.484 -11.599 -58.032 1.00 53.47 88 LEU A C 1
ATOM 688 O O . LEU A 1 88 ? 23.586 -12.827 -58.016 1.00 53.47 88 LEU A O 1
ATOM 692 N N . VAL A 1 89 ? 24.461 -10.816 -57.562 1.00 50.91 89 VAL A N 1
ATOM 693 C CA . VAL A 1 89 ? 25.676 -11.356 -56.929 1.00 50.91 89 VAL A CA 1
ATOM 694 C C . VAL A 1 89 ? 25.297 -12.108 -55.646 1.00 50.91 89 VAL A C 1
ATOM 696 O O . VAL A 1 89 ? 24.826 -11.522 -54.675 1.00 50.91 89 VAL A O 1
ATOM 699 N N . GLY A 1 90 ? 25.500 -13.430 -55.653 1.00 57.66 90 GLY A N 1
ATOM 700 C CA . GLY A 1 90 ? 25.285 -14.319 -54.503 1.00 57.66 90 GLY A CA 1
ATOM 701 C C . GLY A 1 90 ? 23.957 -15.087 -54.476 1.00 57.66 90 GLY A C 1
ATOM 702 O O . GLY A 1 90 ? 23.712 -15.808 -53.511 1.00 57.66 90 GLY A O 1
ATOM 703 N N . LYS A 1 91 ? 23.100 -14.978 -55.504 1.00 58.50 91 LYS A N 1
ATOM 704 C CA . LYS A 1 91 ? 21.841 -15.743 -55.595 1.00 58.50 91 LYS A CA 1
ATOM 705 C C . LYS A 1 91 ? 21.868 -16.713 -56.779 1.00 58.50 91 LYS A C 1
ATOM 707 O O . LYS A 1 91 ? 21.988 -16.293 -57.922 1.00 58.50 91 LYS A O 1
ATOM 712 N N . ASN A 1 92 ? 21.692 -18.008 -56.506 1.00 58.06 92 ASN A N 1
ATOM 713 C CA . ASN A 1 92 ? 21.744 -19.072 -57.524 1.00 58.06 92 ASN A CA 1
ATOM 714 C C . ASN A 1 92 ? 20.393 -19.330 -58.218 1.00 58.06 92 ASN A C 1
ATOM 716 O O . ASN A 1 92 ? 20.305 -20.191 -59.088 1.00 58.06 92 ASN A O 1
ATOM 720 N N . ALA A 1 93 ? 19.333 -18.621 -57.821 1.00 51.91 93 ALA A N 1
ATOM 721 C CA . ALA A 1 93 ? 18.003 -18.748 -58.400 1.00 51.91 93 ALA A CA 1
ATOM 722 C C . ALA A 1 93 ? 17.327 -17.374 -58.472 1.00 51.91 93 ALA A C 1
ATOM 724 O O . ALA A 1 93 ? 17.292 -16.636 -57.485 1.00 51.91 93 ALA A O 1
ATOM 725 N N . VAL A 1 94 ? 16.792 -17.048 -59.647 1.00 58.03 94 VAL A N 1
ATOM 726 C CA . VAL A 1 94 ? 15.981 -15.852 -59.896 1.00 58.03 94 VAL A CA 1
ATOM 727 C C . VAL A 1 94 ? 14.536 -16.316 -60.087 1.00 58.03 94 VAL A C 1
ATOM 729 O O . VAL A 1 94 ? 14.319 -17.221 -60.895 1.00 58.03 94 VAL A O 1
ATOM 732 N N . PRO A 1 95 ? 13.549 -15.756 -59.363 1.00 67.44 95 PRO A N 1
ATOM 733 C CA . PRO A 1 95 ? 12.143 -16.100 -59.557 1.00 67.44 95 PRO A CA 1
ATOM 734 C C . PRO A 1 95 ? 11.721 -15.893 -61.015 1.00 67.44 95 PRO A C 1
ATOM 736 O O . PRO A 1 95 ? 12.032 -14.863 -61.616 1.00 67.44 95 PRO A O 1
ATOM 739 N N . ILE A 1 96 ? 11.014 -16.860 -61.600 1.00 57.41 96 ILE A N 1
ATOM 740 C CA . ILE A 1 96 ? 10.655 -16.818 -63.024 1.00 57.41 96 ILE A CA 1
ATOM 741 C C . ILE A 1 96 ? 9.686 -15.665 -63.332 1.00 57.41 96 ILE A C 1
ATOM 743 O O . ILE A 1 96 ? 9.727 -15.105 -64.427 1.00 57.41 96 ILE A O 1
ATOM 747 N N . GLU A 1 97 ? 8.883 -15.228 -62.349 1.00 61.00 97 GLU A N 1
ATOM 748 C CA . GLU A 1 97 ? 8.033 -14.041 -62.489 1.00 61.00 97 GLU A CA 1
ATOM 749 C C . GLU A 1 97 ? 8.858 -12.761 -62.667 1.00 61.00 97 GLU A C 1
ATOM 751 O O . GLU A 1 97 ? 8.445 -11.848 -63.382 1.00 61.00 97 GLU A O 1
ATOM 756 N N . TYR A 1 98 ? 10.051 -12.706 -62.068 1.00 63.53 98 TYR A N 1
ATOM 757 C CA . TYR A 1 98 ? 10.961 -11.572 -62.197 1.00 63.53 98 TYR A CA 1
ATOM 758 C C . TYR A 1 98 ? 11.562 -11.500 -63.604 1.00 63.53 98 TYR A C 1
ATOM 760 O O . TYR A 1 98 ? 11.631 -10.420 -64.186 1.00 63.53 98 TYR A O 1
ATOM 768 N N . PHE A 1 99 ? 11.921 -12.646 -64.193 1.00 65.31 99 PHE A N 1
ATOM 769 C CA . PHE A 1 99 ? 12.397 -12.710 -65.578 1.00 65.31 99 PHE A CA 1
ATOM 770 C C . PHE A 1 99 ? 11.296 -12.332 -66.577 1.00 65.31 99 PHE A C 1
ATOM 772 O O . PHE A 1 99 ? 11.531 -11.530 -67.478 1.00 65.31 99 PHE A O 1
ATOM 779 N N . ASN A 1 100 ? 10.075 -12.837 -66.381 1.00 67.00 100 ASN A N 1
ATOM 780 C CA . ASN A 1 100 ? 8.935 -12.507 -67.240 1.00 67.00 100 ASN A CA 1
ATOM 781 C C . ASN A 1 100 ? 8.588 -11.014 -67.190 1.00 67.00 100 ASN A C 1
ATOM 783 O O . ASN A 1 100 ? 8.292 -10.414 -68.222 1.00 67.00 100 ASN A O 1
ATOM 787 N N . ARG A 1 101 ? 8.691 -10.394 -66.010 1.00 72.44 101 ARG A N 1
ATOM 788 C CA . ARG A 1 101 ? 8.541 -8.945 -65.855 1.00 72.44 101 ARG A CA 1
ATOM 789 C C . ARG A 1 101 ? 9.642 -8.169 -66.583 1.00 72.44 101 ARG A C 1
ATOM 791 O O . ARG A 1 101 ? 9.333 -7.210 -67.278 1.00 72.44 101 ARG A O 1
ATOM 798 N N . LEU A 1 102 ? 10.896 -8.606 -66.469 1.00 65.88 102 LEU A N 1
ATOM 799 C CA . LEU A 1 102 ? 12.045 -7.982 -67.137 1.00 65.88 102 LEU A CA 1
ATOM 800 C C . LEU A 1 102 ? 11.907 -8.013 -68.666 1.00 65.88 102 LEU A C 1
ATOM 802 O O . LEU A 1 102 ? 12.193 -7.033 -69.350 1.00 65.88 102 LEU A O 1
ATOM 806 N N . VAL A 1 103 ? 11.460 -9.153 -69.200 1.00 68.44 103 VAL A N 1
ATOM 807 C CA . VAL A 1 103 ? 11.225 -9.334 -70.636 1.00 68.44 103 VAL A CA 1
ATOM 808 C C . VAL A 1 103 ? 10.066 -8.456 -71.105 1.00 68.44 103 VAL A C 1
ATOM 810 O O . VAL A 1 103 ? 10.193 -7.829 -72.151 1.00 68.44 103 VAL A O 1
ATOM 813 N N . ALA A 1 104 ? 8.987 -8.342 -70.325 1.00 68.31 104 ALA A N 1
ATOM 814 C CA . ALA A 1 104 ? 7.851 -7.480 -70.654 1.00 68.31 104 ALA A CA 1
ATOM 815 C C . ALA A 1 104 ? 8.199 -5.978 -70.590 1.00 68.31 104 ALA A C 1
ATOM 817 O O . ALA A 1 104 ? 7.843 -5.223 -71.492 1.00 68.31 104 ALA A O 1
ATOM 818 N N . GLU A 1 105 ? 8.933 -5.529 -69.566 1.00 64.38 105 GLU A N 1
ATOM 819 C CA . GLU A 1 105 ? 9.327 -4.117 -69.410 1.00 64.38 105 GLU A CA 1
ATOM 820 C C . GLU A 1 105 ? 10.350 -3.667 -70.475 1.00 64.38 105 GLU A C 1
ATOM 822 O O . GLU A 1 105 ? 10.420 -2.482 -70.813 1.00 64.38 105 GLU A O 1
ATOM 827 N N . HIS A 1 106 ? 11.119 -4.597 -71.056 1.00 67.50 106 HIS A N 1
ATOM 828 C CA . HIS A 1 106 ? 12.185 -4.291 -72.019 1.00 67.50 106 HIS A CA 1
ATOM 829 C C . HIS A 1 106 ? 11.993 -4.904 -73.410 1.00 67.50 106 HIS A C 1
ATOM 831 O O . HIS A 1 106 ? 12.911 -4.849 -74.235 1.00 67.50 106 HIS A O 1
ATOM 837 N N . GLU A 1 107 ? 10.799 -5.414 -73.715 1.00 73.44 107 GLU A N 1
ATOM 838 C CA . GLU A 1 107 ? 10.459 -6.036 -75.001 1.00 73.44 107 GLU A CA 1
ATOM 839 C C . GLU A 1 107 ? 10.808 -5.119 -76.185 1.00 73.44 107 GLU A C 1
ATOM 841 O O . GLU A 1 107 ? 11.376 -5.549 -77.188 1.00 73.44 107 GLU A O 1
ATOM 846 N N . ASN A 1 108 ? 10.584 -3.813 -76.025 1.00 68.81 108 ASN A N 1
ATOM 847 C CA . ASN A 1 108 ? 10.843 -2.809 -77.054 1.00 68.81 108 ASN A CA 1
ATOM 848 C C . ASN A 1 108 ? 12.351 -2.579 -77.304 1.00 68.81 108 ASN A C 1
ATOM 850 O O . ASN A 1 108 ? 12.786 -2.352 -78.436 1.00 68.81 108 ASN A O 1
ATOM 854 N N . THR A 1 109 ? 13.180 -2.670 -76.260 1.00 69.50 109 THR A N 1
ATOM 855 C CA . THR A 1 109 ? 14.645 -2.549 -76.367 1.00 69.50 109 THR A CA 1
ATOM 856 C C . THR A 1 109 ? 15.246 -3.818 -76.964 1.00 69.50 109 THR A C 1
ATOM 858 O O . THR A 1 109 ? 16.093 -3.738 -77.855 1.00 69.50 109 THR A O 1
ATOM 861 N N . ILE A 1 110 ? 14.747 -4.986 -76.548 1.00 69.44 110 ILE A N 1
ATOM 862 C CA . ILE A 1 110 ? 15.111 -6.289 -77.121 1.00 69.44 110 ILE A CA 1
ATOM 863 C C . ILE A 1 110 ? 14.762 -6.318 -78.616 1.00 69.44 110 ILE A C 1
ATOM 865 O O . ILE A 1 110 ? 15.602 -6.681 -79.442 1.00 69.44 110 ILE A O 1
ATOM 869 N N . PHE A 1 111 ? 13.573 -5.833 -78.986 1.00 71.69 111 PHE A N 1
ATOM 870 C CA . PHE A 1 111 ? 13.144 -5.704 -80.377 1.00 71.69 111 PHE A CA 1
ATOM 871 C C . PHE A 1 111 ? 14.063 -4.777 -81.193 1.00 71.69 111 PHE A C 1
ATOM 873 O O . PHE A 1 111 ? 14.475 -5.130 -82.301 1.00 71.69 111 PHE A O 1
ATOM 880 N N . LYS A 1 112 ? 14.462 -3.620 -80.644 1.00 72.12 112 LYS A N 1
ATOM 881 C CA . LYS A 1 112 ? 15.403 -2.696 -81.308 1.00 72.12 112 LYS A CA 1
ATOM 882 C C . LYS A 1 112 ? 16.786 -3.314 -81.520 1.00 72.12 112 LYS A C 1
ATOM 884 O O . LYS A 1 112 ? 17.342 -3.178 -82.610 1.00 72.12 112 LYS A O 1
ATOM 889 N N . VAL A 1 113 ? 17.341 -4.006 -80.524 1.00 70.19 113 VAL A N 1
ATOM 890 C CA . VAL A 1 113 ? 18.645 -4.685 -80.651 1.00 70.19 113 VAL A CA 1
ATOM 891 C C . VAL A 1 113 ? 18.574 -5.798 -81.699 1.00 70.19 113 VAL A C 1
ATOM 893 O O . VAL A 1 113 ? 19.455 -5.889 -82.556 1.00 70.19 113 VAL A O 1
ATOM 896 N N . ALA A 1 114 ? 17.492 -6.581 -81.713 1.00 70.81 114 ALA A N 1
ATOM 897 C CA . ALA A 1 114 ? 17.254 -7.585 -82.747 1.00 70.81 114 ALA A CA 1
ATOM 898 C C . ALA A 1 114 ? 17.176 -6.956 -84.152 1.00 70.81 114 ALA A C 1
ATOM 900 O O . ALA A 1 114 ? 17.772 -7.470 -85.100 1.00 70.81 114 ALA A O 1
ATOM 901 N N . GLN A 1 115 ? 16.524 -5.798 -84.290 1.00 77.00 115 GLN A N 1
ATOM 902 C CA . GLN A 1 115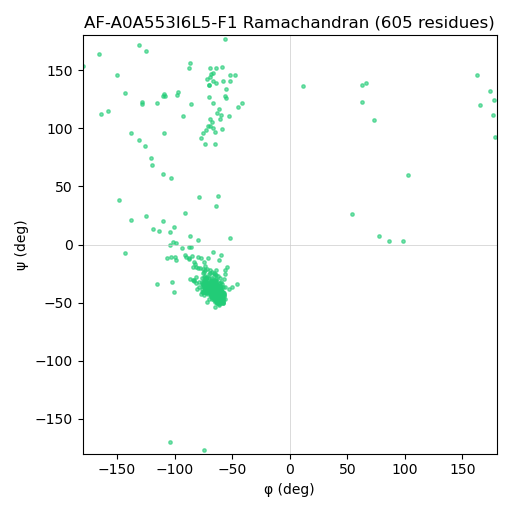 ? 16.437 -5.070 -85.557 1.00 77.00 115 GLN A CA 1
ATOM 903 C C . GLN A 1 115 ? 17.797 -4.516 -86.019 1.00 77.00 115 GLN A C 1
ATOM 905 O O . GLN A 1 115 ? 18.102 -4.548 -87.215 1.00 77.00 115 GLN A O 1
ATOM 910 N N . ILE A 1 116 ? 18.630 -4.025 -85.095 1.00 74.25 116 ILE A N 1
ATOM 911 C CA . ILE A 1 116 ? 19.993 -3.556 -85.391 1.00 74.25 116 ILE A CA 1
ATOM 912 C C . ILE A 1 116 ? 20.867 -4.724 -85.854 1.00 74.25 116 ILE A C 1
ATOM 914 O O . ILE A 1 116 ? 21.519 -4.611 -86.893 1.00 74.25 116 ILE A O 1
ATOM 918 N N . ASN A 1 117 ? 20.819 -5.861 -85.157 1.00 69.75 117 ASN A N 1
ATOM 919 C CA . ASN A 1 117 ? 21.565 -7.058 -85.543 1.00 69.75 117 ASN A CA 1
ATOM 920 C C . ASN A 1 117 ? 21.104 -7.606 -86.901 1.00 69.75 117 ASN A C 1
ATOM 922 O O . ASN A 1 117 ? 21.940 -7.947 -87.735 1.00 69.75 117 ASN A O 1
ATOM 926 N N . ALA A 1 118 ? 19.799 -7.588 -87.190 1.00 74.19 118 ALA A N 1
ATOM 927 C CA . ALA A 1 118 ? 19.278 -7.960 -88.504 1.00 74.19 118 ALA A CA 1
ATOM 928 C C . ALA A 1 118 ? 19.763 -7.014 -89.623 1.00 74.19 118 ALA A C 1
ATOM 930 O O . ALA A 1 118 ? 20.055 -7.460 -90.733 1.00 74.19 118 ALA A O 1
ATOM 931 N N . ARG A 1 119 ? 19.891 -5.706 -89.352 1.00 78.12 119 ARG A N 1
ATOM 932 C CA . ARG A 1 119 ? 20.456 -4.738 -90.313 1.00 78.12 119 ARG A CA 1
ATOM 933 C C . ARG A 1 119 ? 21.960 -4.925 -90.515 1.00 78.12 119 ARG A C 1
ATOM 935 O O . ARG A 1 119 ? 22.426 -4.789 -91.643 1.00 78.12 119 ARG A O 1
ATOM 942 N N . ALA A 1 120 ? 22.707 -5.233 -89.456 1.00 74.12 120 ALA A N 1
ATOM 943 C CA . ALA A 1 120 ? 24.133 -5.533 -89.549 1.00 74.12 120 ALA A CA 1
ATOM 944 C C . ALA A 1 120 ? 24.378 -6.812 -90.366 1.00 74.12 120 ALA A C 1
ATOM 946 O O . ALA A 1 120 ? 25.184 -6.790 -91.291 1.00 74.12 120 ALA A O 1
ATOM 947 N N . ALA A 1 121 ? 23.604 -7.874 -90.113 1.00 73.12 121 ALA A N 1
ATOM 948 C CA . ALA A 1 121 ? 23.675 -9.122 -90.870 1.00 73.12 121 ALA A CA 1
ATOM 949 C C . ALA A 1 121 ? 23.380 -8.921 -92.368 1.00 73.12 121 ALA A C 1
ATOM 951 O O . ALA A 1 121 ? 24.085 -9.471 -93.210 1.00 73.12 121 ALA A O 1
ATOM 952 N N . ARG A 1 122 ? 22.406 -8.066 -92.723 1.00 78.19 122 ARG A N 1
ATOM 953 C CA . ARG A 1 122 ? 22.143 -7.711 -94.131 1.00 78.19 122 ARG A CA 1
ATOM 954 C C . ARG A 1 122 ? 23.319 -6.996 -94.793 1.00 78.19 122 ARG A C 1
ATOM 956 O O . ARG A 1 122 ? 23.645 -7.321 -95.925 1.00 78.19 122 ARG A O 1
ATOM 963 N N . LYS A 1 123 ? 23.972 -6.059 -94.097 1.00 79.81 123 LYS A N 1
ATOM 964 C CA . LYS A 1 123 ? 25.145 -5.347 -94.637 1.00 79.81 123 LYS A CA 1
ATOM 965 C C . LYS A 1 123 ? 26.352 -6.260 -94.838 1.00 79.81 123 LYS A C 1
ATOM 967 O O . LYS A 1 123 ? 27.109 -6.041 -95.776 1.00 79.81 123 LYS A O 1
ATOM 972 N N . VAL A 1 124 ? 26.538 -7.252 -93.967 1.00 75.19 124 VAL A N 1
ATOM 973 C CA . VAL A 1 124 ? 27.586 -8.269 -94.139 1.00 75.19 124 VAL A CA 1
ATOM 974 C C . VAL A 1 124 ? 27.284 -9.123 -95.371 1.00 75.19 124 VAL A C 1
ATOM 976 O O . VAL A 1 124 ? 28.127 -9.204 -96.254 1.00 75.19 124 VAL A O 1
ATOM 979 N N . ALA A 1 125 ? 26.051 -9.618 -95.521 1.00 75.94 125 ALA A N 1
ATOM 980 C CA . ALA A 1 125 ? 25.650 -10.383 -96.706 1.00 75.94 125 ALA A CA 1
ATOM 981 C C . ALA A 1 125 ? 25.776 -9.584 -98.023 1.00 75.94 125 ALA A C 1
ATOM 983 O O . ALA A 1 125 ? 26.163 -10.127 -99.053 1.00 75.94 125 ALA A O 1
ATOM 984 N N . GLU A 1 126 ? 25.484 -8.281 -97.995 1.00 80.62 126 GLU A N 1
ATOM 985 C CA . GLU A 1 126 ? 25.622 -7.383 -99.149 1.00 80.62 126 GLU A CA 1
ATOM 986 C C . GLU A 1 126 ? 27.099 -7.140 -99.522 1.00 80.62 126 GLU A C 1
ATOM 988 O O . GLU A 1 126 ? 27.448 -7.095 -100.702 1.00 80.62 126 GLU A O 1
ATOM 993 N N . LYS A 1 127 ? 27.987 -7.047 -98.522 1.00 78.94 127 LYS A N 1
ATOM 994 C CA . LYS A 1 127 ? 29.444 -6.966 -98.715 1.00 78.94 127 LYS A CA 1
ATOM 995 C C . LYS A 1 127 ? 30.022 -8.278 -99.249 1.00 78.94 127 LYS A C 1
ATOM 997 O O . LYS A 1 127 ? 30.844 -8.234 -100.158 1.00 78.94 127 LYS A O 1
ATOM 1002 N N . ASP A 1 128 ? 29.561 -9.418 -98.747 1.00 77.06 128 ASP A N 1
ATOM 1003 C CA . ASP A 1 128 ? 29.996 -10.736 -99.221 1.00 77.06 128 ASP A CA 1
ATOM 1004 C C . ASP A 1 128 ? 29.556 -10.988 -100.673 1.00 77.06 128 ASP A C 1
ATOM 1006 O O . ASP A 1 128 ? 30.324 -11.528 -101.470 1.00 77.06 128 ASP A O 1
ATOM 1010 N N . ALA A 1 129 ? 28.373 -10.501 -101.065 1.00 76.75 129 ALA A N 1
ATOM 1011 C CA . ALA A 1 129 ? 27.925 -10.514 -102.457 1.00 76.75 129 ALA A CA 1
ATOM 1012 C C . ALA A 1 129 ? 28.791 -9.617 -103.365 1.00 76.75 129 ALA A C 1
ATOM 1014 O O . ALA A 1 129 ? 29.129 -10.017 -104.477 1.00 76.75 129 ALA A O 1
ATOM 1015 N N . GLN A 1 130 ? 29.208 -8.435 -102.890 1.00 78.75 130 GLN A N 1
ATOM 1016 C CA . GLN A 1 130 ? 30.138 -7.563 -103.627 1.00 78.75 130 GLN A CA 1
ATOM 1017 C C . GLN A 1 130 ? 31.529 -8.191 -103.797 1.00 78.75 130 GLN A C 1
ATOM 1019 O O . GLN A 1 130 ? 32.153 -8.019 -104.841 1.00 78.75 130 GLN A O 1
ATOM 1024 N N . ILE A 1 131 ? 32.017 -8.923 -102.793 1.00 74.69 131 ILE A N 1
ATOM 1025 C CA . ILE A 1 131 ? 33.304 -9.631 -102.865 1.00 74.69 131 ILE A CA 1
ATOM 1026 C C . ILE A 1 131 ? 33.232 -10.774 -103.889 1.00 74.69 131 ILE A C 1
ATOM 1028 O O . ILE A 1 131 ? 34.156 -10.938 -104.682 1.00 74.69 131 ILE A O 1
ATOM 1032 N N . GLN A 1 132 ? 32.122 -11.514 -103.930 1.00 71.31 132 GLN A N 1
ATOM 1033 C CA . GLN A 1 132 ? 31.878 -12.541 -104.949 1.00 71.31 132 GLN A CA 1
ATOM 1034 C C . GLN A 1 132 ? 31.801 -11.962 -106.373 1.00 71.31 132 GLN A C 1
ATOM 1036 O O . GLN A 1 132 ? 32.381 -12.530 -107.295 1.00 71.31 132 GLN A O 1
ATOM 1041 N N . ASP A 1 133 ? 31.172 -10.799 -106.560 1.00 72.38 133 ASP A N 1
ATOM 1042 C CA . ASP A 1 133 ? 31.081 -10.145 -107.875 1.00 72.38 133 ASP A CA 1
ATOM 1043 C C . ASP A 1 133 ? 32.446 -9.629 -108.383 1.00 72.38 133 ASP A C 1
ATOM 1045 O O . ASP A 1 133 ? 32.717 -9.645 -109.583 1.00 72.38 133 ASP A O 1
ATOM 1049 N N . LEU A 1 134 ? 33.343 -9.219 -107.475 1.00 69.56 134 LEU A N 1
ATOM 1050 C CA . LEU A 1 134 ? 34.720 -8.829 -107.810 1.00 69.56 134 LEU A CA 1
ATOM 1051 C C . LEU A 1 134 ? 35.624 -10.030 -108.113 1.00 69.56 134 LEU A C 1
ATOM 1053 O O . LEU A 1 134 ? 36.485 -9.936 -108.985 1.00 69.56 134 LEU A O 1
ATOM 1057 N N . LEU A 1 135 ? 35.422 -11.160 -107.433 1.00 62.75 135 LEU A N 1
ATOM 1058 C CA . LEU A 1 135 ? 36.162 -12.392 -107.718 1.00 62.75 135 LEU A CA 1
ATOM 1059 C C . LEU A 1 135 ? 35.779 -12.988 -109.081 1.00 62.75 135 LEU A C 1
ATOM 1061 O O . LEU A 1 135 ? 36.655 -13.489 -109.779 1.00 62.75 135 LEU A O 1
ATOM 1065 N N . ASN A 1 136 ? 34.519 -12.850 -109.504 1.00 62.06 136 ASN A N 1
ATOM 1066 C CA . ASN A 1 136 ? 34.071 -13.294 -110.829 1.00 62.06 136 ASN A CA 1
ATOM 1067 C C . ASN A 1 136 ? 34.543 -12.374 -111.973 1.00 62.06 136 ASN A C 1
ATOM 1069 O O . ASN A 1 136 ? 34.665 -12.833 -113.102 1.00 62.06 136 ASN A O 1
ATOM 1073 N N . LYS A 1 137 ? 34.847 -11.095 -111.698 1.00 58.47 137 LYS A N 1
ATOM 1074 C CA . LYS A 1 137 ? 35.344 -10.124 -112.698 1.00 58.47 137 LYS A CA 1
ATOM 1075 C C . LYS A 1 137 ? 36.849 -10.193 -112.972 1.00 58.47 137 LYS A C 1
ATOM 1077 O O . LYS A 1 137 ? 37.288 -9.654 -113.977 1.00 58.47 137 LYS A O 1
ATOM 1082 N N . ASN A 1 138 ? 37.630 -10.856 -112.119 1.00 49.78 138 ASN A N 1
ATOM 1083 C CA . ASN A 1 138 ? 39.090 -10.959 -112.259 1.00 49.78 138 ASN A CA 1
ATOM 1084 C C . ASN A 1 138 ? 39.561 -12.306 -112.852 1.00 49.78 138 ASN A C 1
ATOM 1086 O O . ASN A 1 138 ? 40.738 -12.639 -112.738 1.00 49.78 138 ASN A O 1
ATOM 1090 N N . GLY A 1 139 ? 38.653 -13.092 -113.447 1.00 45.56 139 GLY A N 1
ATOM 1091 C CA . GLY A 1 139 ? 38.940 -14.418 -114.017 1.00 45.56 139 GLY A CA 1
ATOM 1092 C C . GLY A 1 139 ? 39.031 -14.492 -115.548 1.00 45.56 139 GLY A C 1
ATOM 1093 O O . GLY A 1 139 ? 39.277 -15.576 -116.066 1.00 45.56 139 GLY A O 1
ATOM 1094 N N . GLU A 1 140 ? 38.844 -13.386 -116.273 1.00 45.19 140 GLU A N 1
ATOM 1095 C CA . GLU A 1 140 ? 38.871 -13.343 -117.744 1.00 45.19 140 GLU A CA 1
ATOM 1096 C C . GLU A 1 140 ? 39.771 -12.195 -118.226 1.00 45.19 140 GLU A C 1
ATOM 1098 O O . GLU A 1 140 ? 39.302 -11.073 -118.359 1.00 45.19 140 GLU A O 1
ATOM 1103 N N . ASP A 1 141 ? 41.068 -12.458 -118.419 1.00 38.22 141 ASP A N 1
ATOM 1104 C CA . ASP A 1 141 ? 41.888 -11.876 -119.500 1.00 38.22 141 ASP A CA 1
ATOM 1105 C C . ASP A 1 141 ? 43.334 -12.384 -119.382 1.00 38.22 141 ASP A C 1
ATOM 1107 O O . ASP A 1 141 ? 44.169 -11.824 -118.672 1.00 38.22 141 ASP A O 1
ATOM 1111 N N . ASP A 1 142 ? 43.627 -13.480 -120.081 1.00 36.12 142 ASP A N 1
ATOM 1112 C CA . ASP A 1 142 ? 44.983 -13.989 -120.276 1.00 36.12 142 ASP A CA 1
ATOM 1113 C C . ASP A 1 142 ? 45.103 -14.429 -121.742 1.00 36.12 142 ASP A C 1
ATOM 1115 O O . ASP A 1 142 ? 44.661 -15.515 -122.119 1.00 36.12 142 ASP A O 1
ATOM 1119 N N . SER A 1 143 ? 45.626 -13.553 -122.613 1.00 34.31 143 SER A N 1
ATOM 1120 C CA . SER A 1 143 ? 46.153 -13.978 -123.916 1.00 34.31 143 SER A CA 1
ATOM 1121 C C . SER A 1 143 ? 47.168 -12.995 -124.530 1.00 34.31 143 SER A C 1
ATOM 1123 O O . SER A 1 143 ? 46.833 -11.873 -124.888 1.00 34.31 143 SER A O 1
ATOM 1125 N N . ILE A 1 144 ? 48.407 -13.497 -124.653 1.00 32.44 144 ILE A N 1
ATOM 1126 C CA . ILE A 1 144 ? 49.249 -13.571 -125.868 1.00 32.44 144 ILE A CA 1
ATOM 1127 C C . ILE A 1 144 ? 49.674 -12.250 -126.551 1.00 32.44 144 ILE A C 1
ATOM 1129 O O . ILE A 1 144 ? 48.842 -11.529 -127.086 1.00 32.44 144 ILE A O 1
ATOM 1133 N N . SER A 1 145 ? 50.994 -12.033 -126.704 1.00 34.25 145 SER A N 1
ATOM 1134 C CA . SER A 1 145 ? 51.673 -12.106 -128.024 1.00 34.25 145 SER A CA 1
ATOM 1135 C C . SER A 1 145 ? 53.164 -11.733 -127.953 1.00 34.25 145 SER A C 1
ATOM 1137 O O . SER A 1 145 ? 53.519 -10.566 -127.801 1.00 34.25 145 SER A O 1
ATOM 1139 N N . ASP A 1 146 ? 54.020 -12.737 -128.159 1.00 30.38 146 ASP A N 1
ATOM 1140 C CA . ASP A 1 146 ? 55.350 -12.619 -128.778 1.00 30.38 146 ASP A CA 1
ATOM 1141 C C . ASP A 1 146 ? 55.197 -12.273 -130.278 1.00 30.38 146 ASP A C 1
ATOM 1143 O O . ASP A 1 146 ? 54.220 -12.709 -130.885 1.00 30.38 146 ASP A O 1
ATOM 1147 N N . ASP A 1 147 ? 56.115 -11.493 -130.875 1.00 32.25 147 ASP A N 1
ATOM 1148 C CA . ASP A 1 147 ? 57.046 -11.982 -131.920 1.00 32.25 147 ASP A CA 1
ATOM 1149 C C . ASP A 1 147 ? 57.926 -10.893 -132.594 1.00 32.25 147 ASP A C 1
ATOM 1151 O O . ASP A 1 147 ? 57.469 -9.848 -133.054 1.00 32.25 147 ASP A O 1
ATOM 1155 N N . ASN A 1 148 ? 59.220 -11.229 -132.664 1.00 33.53 148 ASN A N 1
ATOM 1156 C CA . ASN A 1 148 ? 60.270 -10.986 -133.672 1.00 33.53 148 ASN A CA 1
ATOM 1157 C C . ASN A 1 148 ? 60.099 -9.996 -134.852 1.00 33.53 148 ASN A C 1
ATOM 1159 O O . ASN A 1 148 ? 59.214 -10.141 -135.688 1.00 33.53 148 ASN A O 1
ATOM 1163 N N . SER A 1 149 ? 61.153 -9.194 -135.100 1.00 35.44 149 SER A N 1
ATOM 1164 C CA . SER A 1 149 ? 61.647 -8.898 -136.465 1.00 35.44 149 SER A CA 1
ATOM 1165 C C . SER A 1 149 ? 63.061 -8.288 -136.456 1.00 35.44 149 SER A C 1
ATOM 1167 O O . SER A 1 149 ? 63.279 -7.155 -136.033 1.00 35.44 149 SER A O 1
ATOM 1169 N N . THR A 1 150 ? 64.028 -9.051 -136.962 1.00 41.34 150 THR A N 1
ATOM 1170 C CA . THR A 1 150 ? 65.458 -8.740 -137.111 1.00 41.34 150 THR A CA 1
ATOM 1171 C C . THR A 1 150 ? 65.778 -8.009 -138.427 1.00 41.34 150 THR A C 1
ATOM 1173 O O . THR A 1 150 ? 65.096 -8.206 -139.425 1.00 41.34 150 THR A O 1
ATOM 1176 N N . LEU A 1 151 ? 66.900 -7.261 -138.421 1.00 43.94 151 LEU A N 1
ATOM 1177 C CA . LEU A 1 151 ? 67.646 -6.651 -139.552 1.00 43.94 151 LEU A CA 1
ATOM 1178 C C . LEU A 1 151 ? 67.483 -5.136 -139.811 1.00 43.94 151 LEU A C 1
ATOM 1180 O O . LEU A 1 151 ? 67.204 -4.708 -140.927 1.00 43.94 151 LEU A O 1
ATOM 1184 N N . LEU A 1 152 ? 67.843 -4.318 -138.812 1.00 44.91 152 LEU A N 1
ATOM 1185 C CA . LEU A 1 152 ? 68.442 -2.983 -139.025 1.00 44.91 152 LEU A CA 1
ATOM 1186 C C . LEU A 1 152 ? 69.431 -2.608 -137.885 1.00 44.91 152 LEU A C 1
ATOM 1188 O O . LEU A 1 152 ? 69.499 -1.474 -137.424 1.00 44.91 152 LEU A O 1
ATOM 1192 N N . ASN A 1 153 ? 70.195 -3.595 -137.395 1.00 53.28 153 ASN A N 1
ATOM 1193 C CA . ASN A 1 153 ? 70.864 -3.585 -136.080 1.00 53.28 153 ASN A CA 1
ATOM 1194 C C . ASN A 1 153 ? 72.377 -3.299 -136.098 1.00 53.28 153 ASN A C 1
ATOM 1196 O O . ASN A 1 153 ? 73.140 -4.100 -135.578 1.00 53.28 153 ASN A O 1
ATOM 1200 N N . ASN A 1 154 ? 72.849 -2.175 -136.646 1.00 50.44 154 ASN A N 1
ATOM 1201 C CA . ASN A 1 154 ? 74.255 -1.770 -136.413 1.00 50.44 154 ASN A CA 1
ATOM 1202 C C . ASN A 1 154 ? 74.499 -0.256 -136.253 1.00 50.44 154 ASN A C 1
ATOM 1204 O O . ASN A 1 154 ? 75.597 0.128 -135.866 1.00 50.44 154 ASN A O 1
ATOM 1208 N N . ALA A 1 155 ? 73.495 0.603 -136.472 1.00 52.69 155 ALA A N 1
ATOM 1209 C CA . ALA A 1 155 ? 73.600 2.046 -136.203 1.00 52.69 155 ALA A CA 1
ATOM 1210 C C . ALA A 1 155 ? 72.900 2.470 -134.892 1.00 52.69 155 ALA A C 1
ATOM 1212 O O . ALA A 1 155 ? 73.410 3.332 -134.185 1.00 52.69 155 ALA A O 1
ATOM 1213 N N . ILE A 1 156 ? 71.803 1.800 -134.513 1.00 54.84 156 ILE A N 1
ATOM 1214 C CA . ILE A 1 156 ? 71.016 2.099 -133.297 1.00 54.84 156 ILE A CA 1
ATOM 1215 C C . ILE A 1 156 ? 71.734 1.631 -132.012 1.00 54.84 156 ILE A C 1
ATOM 1217 O O . ILE A 1 156 ? 71.701 2.318 -130.996 1.00 54.84 156 ILE A O 1
ATOM 1221 N N . LEU A 1 157 ? 72.513 0.541 -132.075 1.00 55.47 157 LEU A N 1
ATOM 1222 C CA . LEU A 1 157 ? 73.289 0.022 -130.933 1.00 55.47 157 LEU A CA 1
ATOM 1223 C C . LEU A 1 157 ? 74.382 0.985 -130.430 1.00 55.47 157 LEU A C 1
ATOM 1225 O O . LEU A 1 157 ? 74.821 0.877 -129.284 1.00 55.47 157 LEU A O 1
ATOM 1229 N N . ALA A 1 158 ? 74.844 1.925 -131.262 1.00 59.09 158 ALA A N 1
ATOM 1230 C CA . ALA A 1 158 ? 75.797 2.947 -130.834 1.00 59.09 158 ALA A CA 1
ATOM 1231 C C . ALA A 1 158 ? 75.107 4.053 -130.017 1.00 59.09 158 ALA A C 1
ATOM 1233 O O . ALA A 1 158 ? 75.629 4.441 -128.973 1.00 59.09 158 ALA A O 1
ATOM 1234 N N . GLU A 1 159 ? 73.921 4.505 -130.439 1.00 60.78 159 GLU A N 1
ATOM 1235 C CA . GLU A 1 159 ? 73.096 5.458 -129.681 1.00 60.78 159 GLU A CA 1
ATOM 1236 C C . GLU A 1 159 ? 72.580 4.852 -128.372 1.00 60.78 159 GLU A C 1
ATOM 1238 O O . GLU A 1 159 ? 72.693 5.485 -127.322 1.00 60.78 159 GLU A O 1
ATOM 1243 N N . GLU A 1 160 ? 72.125 3.597 -128.387 1.00 65.69 160 GLU A N 1
ATOM 1244 C CA . GLU A 1 160 ? 71.692 2.896 -127.172 1.00 65.69 160 GLU A CA 1
ATOM 1245 C C . GLU A 1 160 ? 72.843 2.692 -126.180 1.00 65.69 160 GLU A C 1
ATOM 1247 O O . GLU A 1 160 ? 72.647 2.818 -124.975 1.00 65.69 160 GLU A O 1
ATOM 1252 N N . LYS A 1 161 ? 74.075 2.456 -126.649 1.00 72.62 161 LYS A N 1
ATOM 1253 C CA . LYS A 1 161 ? 75.244 2.358 -125.762 1.00 72.62 161 LYS A CA 1
ATOM 1254 C C . LYS A 1 161 ? 75.562 3.686 -125.066 1.00 72.62 161 LYS A C 1
ATOM 1256 O O . LYS A 1 161 ? 75.920 3.668 -123.888 1.00 72.62 161 LYS A O 1
ATOM 1261 N N . TYR A 1 162 ? 75.437 4.818 -125.762 1.00 73.94 162 TYR A N 1
ATOM 1262 C CA . TYR A 1 162 ? 75.620 6.141 -125.153 1.00 73.94 162 TYR A CA 1
ATOM 1263 C C . TYR A 1 162 ? 74.474 6.491 -124.194 1.00 73.94 162 TYR A C 1
ATOM 1265 O O . TYR A 1 162 ? 74.744 6.993 -123.104 1.00 73.94 162 TYR A O 1
ATOM 1273 N N . ALA A 1 163 ? 73.227 6.155 -124.539 1.00 76.06 163 ALA A N 1
ATOM 1274 C CA . ALA A 1 163 ? 72.072 6.326 -123.655 1.00 76.06 163 ALA A CA 1
ATOM 1275 C C . ALA A 1 163 ? 72.190 5.472 -122.381 1.00 76.06 163 ALA A C 1
ATOM 1277 O O . ALA A 1 163 ? 72.014 5.975 -121.276 1.00 76.06 163 ALA A O 1
ATOM 1278 N N . LEU A 1 164 ? 72.604 4.207 -122.508 1.00 79.25 164 LEU A N 1
ATOM 1279 C CA . LEU A 1 164 ? 72.843 3.324 -121.365 1.00 79.25 164 LEU A CA 1
ATOM 1280 C C . LEU A 1 164 ? 74.028 3.786 -120.507 1.00 79.25 164 LEU A C 1
ATOM 1282 O O . LEU A 1 164 ? 74.013 3.591 -119.293 1.00 79.25 164 LEU A O 1
ATOM 1286 N N . GLN A 1 165 ? 75.055 4.411 -121.094 1.00 79.94 165 GLN A N 1
ATOM 1287 C CA . GLN A 1 165 ? 76.134 5.035 -120.319 1.00 79.94 165 GLN A CA 1
ATOM 1288 C C . GLN A 1 165 ? 75.655 6.262 -119.535 1.00 79.94 165 GLN A C 1
ATOM 1290 O O . GLN A 1 165 ? 76.071 6.432 -118.388 1.00 79.94 165 GLN A O 1
ATOM 1295 N N . ASP A 1 166 ? 74.786 7.084 -120.123 1.00 81.69 166 ASP A N 1
ATOM 1296 C CA . ASP A 1 166 ? 74.174 8.237 -119.456 1.00 81.69 166 ASP A CA 1
ATOM 1297 C C . ASP A 1 166 ? 73.235 7.800 -118.318 1.00 81.69 166 ASP A C 1
ATOM 1299 O O . ASP A 1 166 ? 73.331 8.297 -117.194 1.00 81.69 166 ASP A O 1
ATOM 1303 N N . ASP A 1 167 ? 72.405 6.782 -118.545 1.00 83.69 167 ASP A N 1
ATOM 1304 C CA . ASP A 1 167 ? 71.543 6.210 -117.507 1.00 83.69 167 ASP A CA 1
ATOM 1305 C C . ASP A 1 167 ? 72.353 5.557 -116.383 1.00 83.69 167 ASP A C 1
ATOM 1307 O O . ASP A 1 167 ? 72.024 5.709 -115.204 1.00 83.69 167 ASP A O 1
ATOM 1311 N N . LEU A 1 168 ? 73.476 4.908 -116.703 1.00 81.50 168 LEU A N 1
ATOM 1312 C CA . LEU A 1 168 ? 74.377 4.351 -115.695 1.00 81.50 168 LEU A CA 1
ATOM 1313 C C . LEU A 1 168 ? 75.081 5.453 -114.886 1.00 81.50 168 LEU A C 1
ATOM 1315 O O . LEU A 1 168 ? 75.299 5.284 -113.682 1.00 81.50 168 LEU A O 1
ATOM 1319 N N . ALA A 1 169 ? 75.391 6.599 -115.499 1.00 80.81 169 ALA A N 1
ATOM 1320 C CA . ALA A 1 169 ? 75.895 7.775 -114.792 1.00 80.81 169 ALA A CA 1
ATOM 1321 C C . ALA A 1 169 ? 74.829 8.374 -113.856 1.00 80.81 169 ALA A C 1
ATOM 1323 O O . ALA A 1 169 ? 75.123 8.617 -112.684 1.00 80.81 169 ALA A O 1
ATOM 1324 N N . LYS A 1 170 ? 73.577 8.507 -114.313 1.00 85.44 170 LYS A N 1
ATOM 1325 C CA . LYS A 1 170 ? 72.438 8.942 -113.482 1.00 85.44 170 LYS A CA 1
ATOM 1326 C C . LYS A 1 170 ? 72.156 7.977 -112.329 1.00 85.44 170 LYS A C 1
ATOM 1328 O O . LYS A 1 170 ? 71.894 8.417 -111.212 1.00 85.44 170 LYS A O 1
ATOM 1333 N N . CYS A 1 171 ? 72.249 6.667 -112.556 1.00 81.81 171 CYS A N 1
ATOM 1334 C CA . CYS A 1 171 ? 72.120 5.659 -111.501 1.00 81.81 171 CYS A CA 1
ATOM 1335 C C . CYS A 1 171 ? 73.234 5.776 -110.457 1.00 81.81 171 CYS A C 1
ATOM 1337 O O . CYS A 1 171 ? 72.957 5.674 -109.264 1.00 81.81 171 CYS A O 1
ATOM 1339 N N . ARG A 1 172 ? 74.480 6.032 -110.876 1.00 85.62 172 ARG A N 1
ATOM 1340 C CA . ARG A 1 172 ? 75.591 6.285 -109.944 1.00 85.62 172 ARG A CA 1
ATOM 1341 C C . ARG A 1 172 ? 75.387 7.567 -109.147 1.00 85.62 172 ARG A C 1
ATOM 1343 O O . ARG A 1 172 ? 75.637 7.560 -107.947 1.00 85.62 172 ARG A O 1
ATOM 1350 N N . GLN A 1 173 ? 74.896 8.626 -109.788 1.00 87.94 173 GLN A N 1
ATOM 1351 C CA . GLN A 1 173 ? 74.566 9.878 -109.113 1.00 87.94 173 GLN A CA 1
ATOM 1352 C C . GLN A 1 173 ? 73.459 9.675 -108.070 1.00 87.94 173 GLN A C 1
ATOM 1354 O O . GLN A 1 173 ? 73.654 10.034 -106.916 1.00 87.94 173 GLN A O 1
ATOM 1359 N N . ARG A 1 174 ? 72.351 9.009 -108.425 1.00 85.31 174 ARG A N 1
ATOM 1360 C CA . ARG A 1 174 ? 71.295 8.654 -107.458 1.00 85.31 174 ARG A CA 1
ATOM 1361 C C . ARG A 1 174 ? 71.810 7.754 -106.339 1.00 85.31 174 ARG A C 1
ATOM 1363 O O . ARG A 1 174 ? 71.369 7.879 -105.204 1.00 85.31 174 ARG A O 1
ATOM 1370 N N . GLY A 1 175 ? 72.7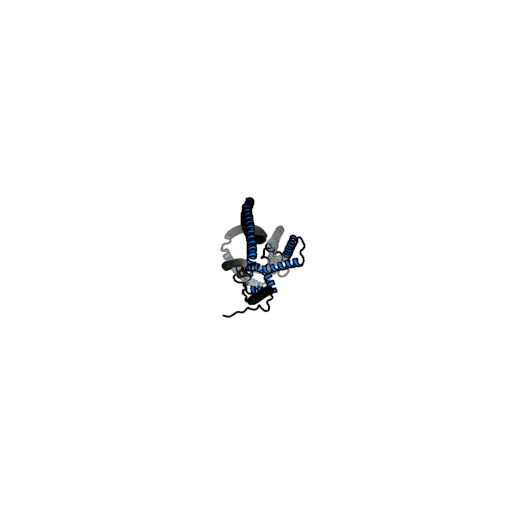33 6.843 -106.648 1.00 87.12 175 GLY A N 1
ATOM 1371 C CA . GLY A 1 175 ? 73.411 6.020 -105.649 1.00 87.12 175 GLY A CA 1
ATOM 1372 C C . GLY A 1 175 ? 74.191 6.863 -104.641 1.00 87.12 175 GLY A C 1
ATOM 1373 O O . GLY A 1 175 ? 74.073 6.627 -103.443 1.00 87.12 175 GLY A O 1
ATOM 1374 N N . ALA A 1 176 ? 74.926 7.873 -105.113 1.00 87.62 176 ALA A N 1
ATOM 1375 C CA . ALA A 1 176 ? 75.641 8.816 -104.256 1.00 87.62 176 ALA A CA 1
ATOM 1376 C C . ALA A 1 176 ? 74.681 9.687 -103.430 1.00 87.62 176 ALA A C 1
ATOM 1378 O O . ALA A 1 176 ? 74.856 9.790 -102.222 1.00 87.62 176 ALA A O 1
ATOM 1379 N N . GLU A 1 177 ? 73.621 10.221 -104.042 1.00 90.19 177 GLU A N 1
ATOM 1380 C CA . GLU A 1 177 ? 72.589 11.007 -103.349 1.00 90.19 177 GLU A CA 1
ATOM 1381 C C . GLU A 1 177 ? 71.898 10.187 -102.248 1.00 90.19 177 GLU A C 1
ATOM 1383 O O . GLU A 1 177 ? 71.767 10.650 -101.118 1.00 90.19 177 GLU A O 1
ATOM 1388 N N . MET A 1 178 ? 71.525 8.933 -102.530 1.00 88.62 178 MET A N 1
ATOM 1389 C CA . MET A 1 178 ? 70.977 8.030 -101.511 1.00 88.62 178 MET A CA 1
ATOM 1390 C C . MET A 1 178 ? 71.992 7.723 -100.411 1.00 88.62 178 MET A C 1
ATOM 1392 O O . MET A 1 178 ? 71.614 7.579 -99.252 1.00 88.62 178 MET A O 1
ATOM 1396 N N . GLN A 1 179 ? 73.276 7.615 -100.745 1.00 91.19 179 GLN A N 1
ATOM 1397 C CA . GLN A 1 179 ? 74.314 7.367 -99.753 1.00 91.19 179 GLN A CA 1
ATOM 1398 C C . GLN A 1 179 ? 74.535 8.582 -98.842 1.00 91.19 179 GLN A C 1
ATOM 1400 O O . GLN A 1 179 ? 74.700 8.402 -97.634 1.00 91.19 179 GLN A O 1
ATOM 1405 N N . ASP A 1 180 ? 74.446 9.795 -99.384 1.00 91.25 180 ASP A N 1
ATOM 1406 C CA . ASP A 1 180 ? 74.468 11.042 -98.618 1.00 91.25 180 ASP A CA 1
ATOM 1407 C C . ASP A 1 180 ? 73.217 11.181 -97.733 1.00 91.25 180 ASP A C 1
ATOM 1409 O O . ASP A 1 180 ? 73.324 11.558 -96.564 1.00 91.25 180 ASP A O 1
ATOM 1413 N N . GLU A 1 181 ? 72.037 10.805 -98.236 1.00 91.44 181 GLU A N 1
ATOM 1414 C CA . GLU A 1 181 ? 70.786 10.765 -97.464 1.00 91.44 181 GLU A CA 1
ATOM 1415 C C . GLU A 1 181 ? 70.886 9.762 -96.301 1.00 91.44 181 GLU A C 1
ATOM 1417 O O . GLU A 1 181 ? 70.550 10.085 -95.160 1.00 91.44 181 GLU A O 1
ATOM 1422 N N . ILE A 1 182 ? 71.424 8.562 -96.554 1.00 90.19 182 ILE A N 1
ATOM 1423 C CA . ILE A 1 182 ? 71.672 7.544 -95.522 1.00 90.19 182 ILE A CA 1
ATOM 1424 C C . ILE A 1 182 ? 72.646 8.073 -94.468 1.00 90.19 182 ILE A C 1
ATOM 1426 O O . ILE A 1 182 ? 72.425 7.872 -93.271 1.00 90.19 182 ILE A O 1
ATOM 1430 N N . GLN A 1 183 ? 73.719 8.755 -94.880 1.00 91.31 183 GLN A N 1
ATOM 1431 C CA . GLN A 1 183 ? 74.647 9.369 -93.934 1.00 91.31 183 GLN A CA 1
ATOM 1432 C C . GLN A 1 183 ? 73.946 10.437 -93.101 1.00 91.31 183 GLN A C 1
ATOM 1434 O O . GLN A 1 183 ? 74.039 10.389 -91.879 1.00 91.31 183 GLN A O 1
ATOM 1439 N N . ARG A 1 184 ? 73.182 11.336 -93.729 1.00 92.94 184 ARG A N 1
ATOM 1440 C CA . ARG A 1 184 ? 72.434 12.396 -93.046 1.00 92.94 184 ARG A CA 1
ATOM 1441 C C . ARG A 1 184 ? 71.446 11.841 -92.020 1.00 92.94 184 ARG A C 1
ATOM 1443 O O . ARG A 1 184 ? 71.423 12.325 -90.887 1.00 92.94 184 ARG A O 1
ATOM 1450 N N . LEU A 1 185 ? 70.663 10.829 -92.391 1.00 91.25 185 LEU A N 1
ATOM 1451 C CA . LEU A 1 185 ? 69.725 10.161 -91.486 1.00 91.25 185 LEU A CA 1
ATOM 1452 C C . LEU A 1 185 ? 70.456 9.468 -90.331 1.00 91.25 185 LEU A C 1
ATOM 1454 O O . LEU A 1 185 ? 70.003 9.541 -89.191 1.00 91.25 185 LEU A O 1
ATOM 1458 N N . ASN A 1 186 ? 71.620 8.860 -90.580 1.00 91.12 186 ASN A N 1
ATOM 1459 C CA . ASN A 1 186 ? 72.443 8.290 -89.513 1.00 91.12 186 ASN A CA 1
ATOM 1460 C C . ASN A 1 186 ? 72.967 9.356 -88.544 1.00 91.12 186 ASN A C 1
ATOM 1462 O O . ASN A 1 186 ? 72.967 9.124 -87.333 1.00 91.12 186 ASN A O 1
ATOM 1466 N N . THR A 1 187 ? 73.382 10.525 -89.036 1.00 91.25 187 THR A N 1
ATOM 1467 C CA . THR A 1 187 ? 73.814 11.630 -88.169 1.00 91.25 187 THR A CA 1
ATOM 1468 C C . THR A 1 187 ? 72.652 12.156 -87.330 1.00 91.25 187 THR A C 1
ATOM 1470 O O . THR A 1 187 ? 72.824 12.385 -86.135 1.00 91.25 187 THR A O 1
ATOM 1473 N N . GLN A 1 188 ? 71.461 12.291 -87.923 1.00 89.06 188 GLN A N 1
ATOM 1474 C CA . GLN A 1 188 ? 70.245 12.680 -87.201 1.00 89.06 188 GLN A CA 1
ATOM 1475 C C . GLN A 1 188 ? 69.872 11.654 -86.130 1.00 89.06 188 GLN A C 1
ATOM 1477 O O . GLN A 1 188 ? 69.627 12.032 -84.989 1.00 89.06 188 GLN A O 1
ATOM 1482 N N . LEU A 1 189 ? 69.923 10.360 -86.452 1.00 86.81 189 LEU A N 1
ATOM 1483 C CA . LEU A 1 189 ? 69.644 9.290 -85.497 1.00 86.81 189 LEU A CA 1
ATOM 1484 C C . LEU A 1 189 ? 70.641 9.286 -84.329 1.00 86.81 189 LEU A C 1
ATOM 1486 O O . LEU A 1 189 ? 70.250 9.072 -83.184 1.00 86.81 189 LEU A O 1
ATOM 1490 N N . GLN A 1 190 ? 71.929 9.526 -84.591 1.00 84.19 190 GLN A N 1
ATOM 1491 C CA . GLN A 1 190 ? 72.933 9.657 -83.529 1.00 84.19 190 GLN A CA 1
ATOM 1492 C C . GLN A 1 190 ? 72.690 10.895 -82.663 1.00 84.19 190 GLN A C 1
ATOM 1494 O O . GLN A 1 190 ? 72.804 10.825 -81.440 1.00 84.19 190 GLN A O 1
ATOM 1499 N N . GLN A 1 191 ? 72.293 12.010 -83.276 1.00 83.38 191 GLN A N 1
ATOM 1500 C CA . GLN A 1 191 ? 71.944 13.222 -82.548 1.00 83.38 191 GLN A CA 1
ATOM 1501 C C . GLN A 1 191 ? 70.703 13.010 -81.665 1.00 83.38 191 GLN A C 1
ATOM 1503 O O . GLN A 1 191 ? 70.721 13.383 -80.494 1.00 83.38 191 GLN A O 1
ATOM 1508 N N . GLU A 1 192 ? 69.658 12.351 -82.170 1.00 79.81 192 GLU A N 1
ATOM 1509 C CA . GLU A 1 192 ? 68.465 12.003 -81.388 1.00 79.81 192 GLU A CA 1
ATOM 1510 C C . GLU A 1 192 ? 68.777 11.036 -80.242 1.00 79.81 192 GLU A C 1
ATOM 1512 O O . GLU A 1 192 ? 68.299 11.255 -79.131 1.00 79.81 192 GLU A O 1
ATOM 1517 N N . LYS A 1 193 ? 69.647 10.038 -80.455 1.00 80.25 193 LYS A N 1
ATOM 1518 C CA . LYS A 1 193 ? 70.137 9.168 -79.372 1.00 80.25 193 LYS A CA 1
ATOM 1519 C C . LYS A 1 193 ? 70.874 9.960 -78.294 1.00 80.25 193 LYS A C 1
ATOM 1521 O O . LYS A 1 193 ? 70.574 9.799 -77.117 1.00 80.25 193 LYS A O 1
ATOM 1526 N N . SER A 1 194 ? 71.759 10.881 -78.680 1.00 75.31 194 SER A N 1
ATOM 1527 C CA . SER A 1 194 ? 72.460 11.738 -77.712 1.00 75.31 194 SER A CA 1
ATOM 1528 C C . SER A 1 194 ? 71.522 12.706 -76.975 1.00 75.31 194 SER A C 1
ATOM 1530 O O . SER A 1 194 ? 71.734 13.000 -75.802 1.00 75.31 194 SER A O 1
ATOM 1532 N N . ASN A 1 195 ? 70.438 13.150 -77.623 1.00 72.44 195 ASN A N 1
ATOM 1533 C CA . ASN A 1 195 ? 69.384 13.941 -76.986 1.00 72.44 195 ASN A CA 1
ATOM 1534 C C . ASN A 1 195 ? 68.493 13.097 -76.056 1.00 72.44 195 ASN A C 1
ATOM 1536 O O . ASN A 1 195 ? 67.928 13.635 -75.107 1.00 72.44 195 ASN A O 1
ATOM 1540 N N . GLN A 1 196 ? 68.358 11.793 -76.299 1.00 66.06 196 GLN A N 1
ATOM 1541 C CA . GLN A 1 196 ? 67.667 10.859 -75.406 1.00 66.06 196 GLN A CA 1
ATOM 1542 C C . GLN A 1 196 ? 68.506 10.543 -74.155 1.00 66.06 196 GLN A C 1
ATOM 1544 O O . GLN A 1 196 ? 67.950 10.372 -73.069 1.00 66.06 196 GLN A O 1
ATOM 1549 N N . ASP A 1 197 ? 69.833 10.578 -74.290 1.00 66.06 197 ASP A N 1
ATOM 1550 C CA . ASP A 1 197 ? 70.797 10.529 -73.184 1.00 66.06 197 ASP A CA 1
ATOM 1551 C C . ASP A 1 197 ? 70.978 11.889 -72.479 1.00 66.06 197 ASP A C 1
ATOM 1553 O O . ASP A 1 197 ? 71.800 12.019 -71.569 1.00 66.06 197 ASP A O 1
ATOM 1557 N N . ASN A 1 198 ? 70.208 12.916 -72.866 1.00 71.44 198 ASN A N 1
ATOM 1558 C CA . ASN A 1 198 ? 70.270 14.230 -72.240 1.00 71.44 198 ASN A CA 1
ATOM 1559 C C . ASN A 1 198 ? 69.897 14.122 -70.751 1.00 71.44 198 ASN A C 1
ATOM 1561 O O . ASN A 1 198 ? 68.767 13.783 -70.377 1.00 71.44 198 ASN A O 1
ATOM 1565 N N . THR A 1 199 ? 70.867 14.442 -69.896 1.00 71.25 199 THR A N 1
ATOM 1566 C CA . THR A 1 199 ? 70.799 14.329 -68.434 1.00 71.25 199 THR A CA 1
ATOM 1567 C C . THR A 1 199 ? 69.628 15.099 -67.829 1.00 71.25 199 THR A C 1
ATOM 1569 O O . THR A 1 199 ? 69.129 14.728 -66.768 1.00 71.25 199 THR A O 1
ATOM 1572 N N . ASP A 1 200 ? 69.144 16.139 -68.511 1.00 78.25 200 ASP A N 1
ATOM 1573 C CA . ASP A 1 200 ? 68.005 16.942 -68.066 1.00 78.25 200 ASP A CA 1
ATOM 1574 C C . ASP A 1 200 ? 66.682 16.168 -68.129 1.00 78.25 200 ASP A C 1
ATOM 1576 O O . ASP A 1 200 ? 65.865 16.265 -67.209 1.00 78.25 200 ASP A O 1
ATOM 1580 N N . VAL A 1 201 ? 66.487 15.344 -69.167 1.00 80.50 201 VAL A N 1
ATOM 1581 C CA . VAL A 1 201 ? 65.291 14.498 -69.314 1.00 80.50 201 VAL A CA 1
ATOM 1582 C C . VAL A 1 201 ? 65.321 13.369 -68.287 1.00 80.50 201 VAL A C 1
ATOM 1584 O O . VAL A 1 201 ? 64.316 13.126 -67.621 1.00 80.50 201 VAL A O 1
ATOM 1587 N N . GLN A 1 202 ? 66.479 12.735 -68.082 1.00 83.38 202 GLN A N 1
ATOM 1588 C CA . GLN A 1 202 ? 66.645 11.701 -67.053 1.00 83.38 202 GLN A CA 1
ATOM 1589 C C . GLN A 1 202 ? 66.474 12.265 -65.630 1.00 83.38 202 GLN A C 1
ATOM 1591 O O . GLN A 1 202 ? 65.830 11.642 -64.789 1.00 83.38 202 GLN A O 1
ATOM 1596 N N . SER A 1 203 ? 66.971 13.476 -65.360 1.00 85.56 203 SER A N 1
ATOM 1597 C CA . SER A 1 203 ? 66.780 14.175 -64.080 1.00 85.56 203 SER A CA 1
ATOM 1598 C C . SER A 1 203 ? 65.313 14.539 -63.829 1.00 85.56 203 SER A C 1
ATOM 1600 O O . SER A 1 203 ? 64.808 14.384 -62.714 1.00 85.56 203 SER A O 1
ATOM 1602 N N . ALA A 1 204 ? 64.592 14.992 -64.859 1.00 86.12 204 ALA A N 1
ATOM 1603 C CA . ALA A 1 204 ? 63.157 15.243 -64.773 1.00 86.12 204 ALA A CA 1
ATOM 1604 C C . ALA A 1 204 ? 62.365 13.948 -64.531 1.00 86.12 204 ALA A C 1
ATOM 1606 O O . ALA A 1 204 ? 61.484 13.934 -63.669 1.00 86.12 204 ALA A O 1
ATOM 1607 N N . LEU A 1 205 ? 62.720 12.859 -65.220 1.00 87.38 205 LEU A N 1
ATOM 1608 C CA . LEU A 1 205 ? 62.126 11.539 -65.015 1.00 87.38 205 LEU A CA 1
ATOM 1609 C C . LEU A 1 205 ? 62.330 11.059 -63.570 1.00 87.38 205 LEU A C 1
ATOM 1611 O O . LEU A 1 205 ? 61.352 10.730 -62.904 1.00 87.38 205 LEU A O 1
ATOM 1615 N N . ALA A 1 206 ? 63.553 11.138 -63.040 1.00 89.12 206 ALA A N 1
ATOM 1616 C CA . ALA A 1 206 ? 63.855 10.762 -61.658 1.00 89.12 206 ALA A CA 1
ATOM 1617 C C . ALA A 1 206 ? 63.066 11.601 -60.629 1.00 89.12 206 ALA A C 1
ATOM 1619 O O . ALA A 1 206 ? 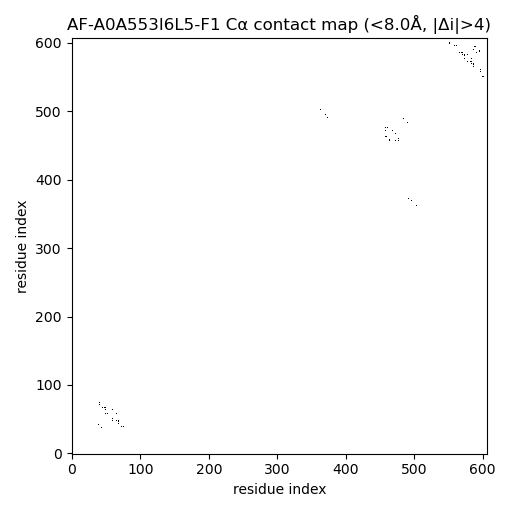62.573 11.075 -59.630 1.00 89.12 206 ALA A O 1
ATOM 1620 N N . LYS A 1 207 ? 62.879 12.908 -60.875 1.00 94.25 207 LYS A N 1
ATOM 1621 C CA . LYS A 1 207 ? 62.020 13.767 -60.033 1.00 94.25 207 LYS A CA 1
ATOM 1622 C C . LYS A 1 207 ? 60.552 13.344 -60.095 1.00 94.25 207 LYS A C 1
ATOM 1624 O O . LYS A 1 207 ? 59.873 13.358 -59.066 1.00 94.25 207 LYS A O 1
ATOM 1629 N N . CYS A 1 208 ? 60.057 12.979 -61.276 1.00 92.38 208 CYS A N 1
ATOM 1630 C CA . CYS A 1 208 ? 58.708 12.450 -61.446 1.00 92.38 208 CYS A CA 1
ATOM 1631 C C . CYS A 1 208 ? 58.537 11.110 -60.720 1.00 92.38 208 CYS A C 1
ATOM 1633 O O . CYS A 1 208 ? 57.568 10.961 -59.982 1.00 92.38 208 CYS A O 1
ATOM 1635 N N . GLU A 1 209 ? 59.481 10.178 -60.847 1.00 95.31 209 GLU A N 1
ATOM 1636 C CA . GLU A 1 209 ? 59.470 8.884 -60.149 1.00 95.31 209 GLU A CA 1
ATOM 1637 C C . GLU A 1 209 ? 59.497 9.045 -58.625 1.00 95.31 209 GLU A C 1
ATOM 1639 O O . GLU A 1 209 ? 58.719 8.401 -57.914 1.00 95.31 209 GLU A O 1
ATOM 1644 N N . TYR A 1 210 ? 60.322 9.965 -58.113 1.00 95.81 210 TYR A N 1
ATOM 1645 C CA . TYR A 1 210 ? 60.326 10.312 -56.692 1.00 95.81 210 TYR A CA 1
ATOM 1646 C C . TYR A 1 210 ? 58.965 10.859 -56.249 1.00 95.81 210 TYR A C 1
ATOM 1648 O O . TYR A 1 210 ? 58.413 10.425 -55.240 1.00 95.81 210 TYR A O 1
ATOM 1656 N N . ARG A 1 211 ? 58.378 11.781 -57.023 1.00 96.25 211 ARG A N 1
ATOM 1657 C CA . ARG A 1 211 ? 57.066 12.361 -56.708 1.00 96.25 211 ARG A CA 1
ATOM 1658 C C . ARG A 1 211 ? 55.953 11.316 -56.745 1.00 96.25 211 ARG A C 1
ATOM 1660 O O . ARG A 1 211 ? 55.067 11.370 -55.899 1.00 96.25 211 ARG A O 1
ATOM 1667 N N . VAL A 1 212 ? 55.994 10.382 -57.694 1.00 95.81 212 VAL A N 1
ATOM 1668 C CA . VAL A 1 212 ? 55.057 9.253 -57.771 1.00 95.81 212 VAL A CA 1
ATOM 1669 C C . VAL A 1 212 ? 55.199 8.360 -56.541 1.00 95.81 212 VAL A C 1
ATOM 1671 O O . VAL A 1 212 ? 54.190 8.031 -55.926 1.00 95.81 212 VAL A O 1
ATOM 1674 N N . SER A 1 213 ? 56.427 8.033 -56.134 1.00 96.31 213 SER A N 1
ATOM 1675 C CA . SER A 1 213 ? 56.683 7.221 -54.935 1.00 96.31 213 SER A CA 1
ATOM 1676 C C . SER A 1 213 ? 56.182 7.907 -53.661 1.00 96.31 213 SER A C 1
ATOM 1678 O O . SER A 1 213 ? 55.501 7.287 -52.849 1.00 96.31 213 SER A O 1
ATOM 1680 N N . GLU A 1 214 ? 56.444 9.206 -53.517 1.00 97.38 214 GLU A N 1
ATOM 1681 C CA . GLU A 1 214 ? 55.956 10.016 -52.397 1.00 97.38 214 GLU A CA 1
ATOM 1682 C C . GLU A 1 214 ? 54.420 10.055 -52.353 1.00 97.38 214 GLU A C 1
ATOM 1684 O O . GLU A 1 214 ? 53.811 9.821 -51.310 1.00 97.38 214 GLU A O 1
ATOM 1689 N N . LEU A 1 215 ? 53.771 10.294 -53.497 1.00 96.19 215 LEU A N 1
ATOM 1690 C CA . LEU A 1 215 ? 52.309 10.280 -53.593 1.00 96.19 215 LEU A CA 1
ATOM 1691 C C . LEU A 1 215 ? 51.726 8.894 -53.297 1.00 96.19 215 LEU A C 1
ATOM 1693 O O . LEU A 1 215 ? 50.656 8.806 -52.698 1.00 96.19 215 LEU A O 1
ATOM 1697 N N . GLN A 1 216 ? 52.420 7.821 -53.677 1.00 96.44 216 GLN A N 1
ATOM 1698 C CA . GLN A 1 216 ? 52.010 6.454 -53.371 1.00 96.44 216 GLN A CA 1
ATOM 1699 C C . GLN A 1 216 ? 52.060 6.182 -51.861 1.00 96.44 216 GLN A C 1
ATOM 1701 O O . GLN A 1 216 ? 51.091 5.663 -51.308 1.00 96.44 216 GLN A O 1
ATOM 1706 N N . ILE A 1 217 ? 53.130 6.604 -51.177 1.00 96.44 217 ILE A N 1
ATOM 1707 C CA . ILE A 1 217 ? 53.247 6.501 -49.714 1.00 96.44 217 ILE A CA 1
ATOM 1708 C C . ILE A 1 217 ? 52.118 7.281 -49.028 1.00 96.44 217 ILE A C 1
ATOM 1710 O O . ILE A 1 217 ? 51.454 6.753 -48.135 1.00 96.44 217 ILE A O 1
ATOM 1714 N N . GLN A 1 218 ? 51.851 8.513 -49.469 1.00 97.06 218 GLN A N 1
ATOM 1715 C CA . GLN A 1 218 ? 50.761 9.330 -48.924 1.00 97.06 218 GLN A CA 1
ATOM 1716 C C . GLN A 1 218 ? 49.387 8.692 -49.159 1.00 97.06 218 GLN A C 1
ATOM 1718 O O . GLN A 1 218 ? 48.545 8.688 -48.260 1.00 97.06 218 GLN A O 1
ATOM 1723 N N . LEU A 1 219 ? 49.161 8.118 -50.343 1.00 95.81 219 LEU A N 1
ATOM 1724 C CA . LEU A 1 219 ? 47.924 7.417 -50.672 1.00 95.81 219 LEU A CA 1
ATOM 1725 C C . LEU A 1 219 ? 47.712 6.199 -49.767 1.00 95.81 219 LEU A C 1
ATOM 1727 O O . LEU A 1 219 ? 46.603 5.987 -49.275 1.00 95.81 219 LEU A O 1
ATOM 1731 N N . ASP A 1 220 ? 48.752 5.404 -49.535 1.00 96.44 220 ASP A N 1
ATOM 1732 C CA . ASP A 1 220 ? 48.653 4.206 -48.702 1.00 96.44 220 ASP A CA 1
ATOM 1733 C C . ASP A 1 220 ? 48.514 4.557 -47.210 1.00 96.44 220 ASP A C 1
ATOM 1735 O O . ASP A 1 220 ? 47.708 3.936 -46.511 1.00 96.44 220 ASP A O 1
ATOM 1739 N N . SER A 1 221 ? 49.166 5.632 -46.751 1.00 97.75 221 SER A N 1
ATOM 1740 C CA . SER A 1 221 ? 48.922 6.230 -45.431 1.00 97.75 221 SER A CA 1
ATOM 1741 C C . SER A 1 221 ? 47.457 6.652 -45.270 1.00 97.75 221 SER A C 1
ATOM 1743 O O . SER A 1 221 ? 46.795 6.244 -44.317 1.00 97.75 221 SER A O 1
ATOM 1745 N N . ALA A 1 222 ? 46.903 7.391 -46.236 1.00 96.31 222 ALA A N 1
ATOM 1746 C CA . ALA A 1 222 ? 45.517 7.857 -46.172 1.00 96.31 222 ALA A CA 1
ATOM 1747 C C . ALA A 1 222 ? 44.503 6.698 -46.220 1.00 96.31 222 ALA A C 1
ATOM 1749 O O . ALA A 1 222 ? 43.459 6.753 -45.567 1.00 96.31 222 ALA A O 1
ATOM 1750 N N . LYS A 1 223 ? 44.800 5.620 -46.961 1.00 97.06 223 LYS A N 1
ATOM 1751 C CA . LYS A 1 223 ? 43.983 4.394 -46.957 1.00 97.06 223 LYS A CA 1
ATOM 1752 C C . LYS A 1 223 ? 43.985 3.717 -45.586 1.00 97.06 223 LYS A C 1
ATOM 1754 O O . LYS A 1 223 ? 42.921 3.298 -45.130 1.00 97.06 223 LYS A O 1
ATOM 1759 N N . SER A 1 224 ? 45.147 3.623 -44.938 1.00 97.31 224 SER A N 1
ATOM 1760 C CA . SER A 1 224 ? 45.278 3.060 -43.588 1.00 97.31 224 SER A CA 1
ATOM 1761 C C . SER A 1 224 ? 44.484 3.875 -42.560 1.00 97.31 224 SER A C 1
ATOM 1763 O O . SER A 1 224 ? 43.716 3.316 -41.768 1.00 97.31 224 SER A O 1
ATOM 1765 N N . ASP A 1 225 ? 44.583 5.203 -42.626 1.00 97.88 225 ASP A N 1
ATOM 1766 C CA . ASP A 1 225 ? 43.822 6.109 -41.763 1.00 97.88 225 ASP A CA 1
ATOM 1767 C C . ASP A 1 225 ? 42.313 5.972 -41.997 1.00 97.88 225 ASP A C 1
ATOM 1769 O O . ASP A 1 225 ? 41.538 5.856 -41.044 1.00 97.88 225 ASP A O 1
ATOM 1773 N N . LEU A 1 226 ? 41.879 5.891 -43.261 1.00 97.19 226 LEU A N 1
ATOM 1774 C CA . LEU A 1 226 ? 40.474 5.681 -43.615 1.00 97.19 226 LEU A CA 1
ATOM 1775 C C . LEU A 1 226 ? 39.948 4.335 -43.100 1.00 97.19 226 LEU A C 1
ATOM 1777 O O . LEU A 1 226 ? 38.822 4.257 -42.604 1.00 97.19 226 LEU A O 1
ATOM 1781 N N . GLN A 1 227 ? 40.741 3.269 -43.203 1.00 97.88 227 GLN A N 1
ATOM 1782 C CA . GLN A 1 227 ? 40.374 1.959 -42.671 1.00 97.88 227 GLN A CA 1
ATOM 1783 C C . GLN A 1 227 ? 40.233 2.009 -41.146 1.00 97.88 227 GLN A C 1
ATOM 1785 O O . GLN A 1 227 ? 39.235 1.524 -40.606 1.00 97.88 227 GLN A O 1
ATOM 1790 N N . THR A 1 228 ? 41.165 2.668 -40.459 1.00 97.94 228 THR A N 1
ATOM 1791 C CA . THR A 1 228 ? 41.103 2.881 -39.008 1.00 97.94 228 THR A CA 1
ATOM 1792 C C . THR A 1 228 ? 39.851 3.674 -38.627 1.00 97.94 228 THR A C 1
ATOM 1794 O O . THR A 1 228 ? 39.076 3.236 -37.774 1.00 97.94 228 THR A O 1
ATOM 1797 N N . ALA A 1 229 ? 39.566 4.775 -39.324 1.00 97.06 229 ALA A N 1
ATOM 1798 C CA . ALA A 1 229 ? 38.365 5.579 -39.114 1.00 97.06 229 ALA A CA 1
ATOM 1799 C C . ALA A 1 229 ? 37.074 4.769 -39.324 1.00 97.06 229 ALA A C 1
ATOM 1801 O O . ALA A 1 229 ? 36.156 4.860 -38.509 1.00 97.06 229 ALA A O 1
ATOM 1802 N N . ARG A 1 230 ? 37.012 3.913 -40.355 1.00 97.38 230 ARG A N 1
ATOM 1803 C CA . ARG A 1 230 ? 35.874 3.004 -40.589 1.00 97.38 230 ARG A CA 1
ATOM 1804 C C . ARG A 1 230 ? 35.694 2.004 -39.450 1.00 97.38 230 ARG A C 1
ATOM 1806 O O . ARG A 1 230 ? 34.574 1.829 -38.972 1.00 97.38 230 ARG A O 1
ATOM 1813 N N . THR A 1 231 ? 36.775 1.382 -38.978 1.00 97.69 231 THR A N 1
ATOM 1814 C CA . THR A 1 231 ? 36.693 0.444 -37.845 1.00 97.69 231 THR A CA 1
ATOM 1815 C C . THR A 1 231 ? 36.245 1.131 -36.556 1.00 97.69 231 THR A C 1
ATOM 1817 O O . THR A 1 231 ? 35.396 0.596 -35.844 1.00 97.69 231 THR A O 1
ATOM 1820 N N . ASN A 1 232 ? 36.737 2.342 -36.284 1.00 98.19 232 ASN A N 1
ATOM 1821 C CA . ASN A 1 232 ? 36.337 3.118 -35.112 1.00 98.19 232 ASN A CA 1
ATOM 1822 C C . ASN A 1 232 ? 34.881 3.579 -35.217 1.00 98.19 232 ASN A C 1
ATOM 1824 O O . ASN A 1 232 ? 34.133 3.456 -34.253 1.00 98.19 232 ASN A O 1
ATOM 1828 N N . SER A 1 233 ? 34.445 4.028 -36.395 1.00 97.50 233 SER A N 1
ATOM 1829 C CA . SER A 1 233 ? 33.050 4.400 -36.644 1.00 97.50 233 SER A CA 1
ATOM 1830 C C . SER A 1 233 ? 32.098 3.221 -36.417 1.00 97.50 233 SER A C 1
ATOM 1832 O O . SER A 1 233 ? 31.081 3.379 -35.746 1.00 97.50 233 SER A O 1
ATOM 1834 N N . SER A 1 234 ? 32.461 2.019 -36.879 1.00 97.38 234 SER A N 1
ATOM 1835 C CA . SER A 1 234 ? 31.676 0.806 -36.622 1.00 97.38 234 SER A CA 1
ATOM 1836 C C . SER A 1 234 ? 31.616 0.450 -35.132 1.00 97.38 234 SER A C 1
ATOM 1838 O O . SER A 1 234 ? 30.540 0.110 -34.640 1.00 97.38 234 SER A O 1
ATOM 1840 N N . ARG A 1 235 ? 32.727 0.576 -34.391 1.00 98.38 235 ARG A N 1
ATOM 1841 C CA . ARG A 1 235 ? 32.732 0.374 -32.930 1.00 98.38 235 ARG A CA 1
ATOM 1842 C C . ARG A 1 235 ? 31.827 1.378 -32.222 1.00 98.38 235 ARG A C 1
ATOM 1844 O O . ARG A 1 235 ? 30.939 0.967 -31.489 1.00 98.38 235 ARG A O 1
ATOM 1851 N N . HIS A 1 236 ? 31.976 2.668 -32.518 1.00 97.81 236 HIS A N 1
ATOM 1852 C CA . HIS A 1 236 ? 31.139 3.712 -31.927 1.00 97.81 236 HIS A CA 1
ATOM 1853 C C . HIS A 1 236 ? 29.658 3.542 -32.264 1.00 97.81 236 HIS A C 1
ATOM 1855 O O . HIS A 1 236 ? 28.807 3.796 -31.416 1.00 97.81 236 HIS A O 1
ATOM 1861 N N . TYR A 1 237 ? 29.331 3.085 -33.474 1.00 97.69 237 TYR A N 1
ATOM 1862 C CA . TYR A 1 237 ? 27.956 2.753 -33.829 1.00 97.69 237 TYR A CA 1
ATOM 1863 C C . TYR A 1 237 ? 27.395 1.658 -32.914 1.00 97.69 237 TYR A C 1
ATOM 1865 O O . TYR A 1 237 ? 26.310 1.829 -32.358 1.00 97.69 237 TYR A O 1
ATOM 1873 N N . ASN A 1 238 ? 28.147 0.575 -32.704 1.00 97.69 238 ASN A N 1
ATOM 1874 C CA . ASN A 1 238 ? 27.739 -0.511 -31.813 1.00 97.69 238 ASN A CA 1
ATOM 1875 C C . ASN A 1 238 ? 27.608 -0.034 -30.359 1.00 97.69 238 ASN A C 1
ATOM 1877 O O . ASN A 1 238 ? 26.601 -0.327 -29.717 1.00 97.69 238 ASN A O 1
ATOM 1881 N N . ASP A 1 239 ? 28.555 0.767 -29.865 1.00 98.12 239 ASP A N 1
ATOM 1882 C CA . ASP A 1 239 ? 28.500 1.346 -28.516 1.00 98.12 239 ASP A CA 1
ATOM 1883 C C . ASP A 1 239 ? 27.248 2.218 -28.331 1.00 98.12 239 ASP A C 1
ATOM 1885 O O . ASP A 1 239 ? 26.554 2.126 -27.318 1.00 98.12 239 ASP A O 1
ATOM 1889 N N . VAL A 1 240 ? 26.903 3.034 -29.333 1.00 97.81 240 VAL A N 1
ATOM 1890 C CA . VAL A 1 240 ? 25.687 3.859 -29.313 1.00 97.81 240 VAL A CA 1
ATOM 1891 C C . VAL A 1 240 ? 24.425 2.995 -29.300 1.00 97.81 240 VAL A C 1
ATOM 1893 O O . VAL A 1 240 ? 23.471 3.347 -28.603 1.00 97.81 240 VAL A O 1
ATOM 1896 N N . GLN A 1 241 ? 24.390 1.873 -30.026 1.00 97.44 241 GLN A N 1
ATOM 1897 C CA . GLN A 1 241 ? 23.248 0.953 -29.971 1.00 97.44 241 GLN A CA 1
ATOM 1898 C C . GLN A 1 241 ? 23.125 0.288 -28.595 1.00 97.44 241 GLN A C 1
ATOM 1900 O O . GLN A 1 241 ? 22.045 0.322 -28.006 1.00 97.44 241 GLN A O 1
ATOM 1905 N N . MET A 1 242 ? 24.232 -0.184 -28.017 1.00 97.31 242 MET A N 1
ATOM 1906 C CA . MET A 1 242 ? 24.256 -0.737 -26.657 1.00 97.31 242 MET A CA 1
ATOM 1907 C C . MET A 1 242 ? 23.777 0.281 -25.614 1.00 97.31 242 MET A C 1
ATOM 1909 O O . MET A 1 242 ? 22.956 -0.036 -24.753 1.00 97.31 242 MET A O 1
ATOM 1913 N N . LEU A 1 243 ? 24.233 1.535 -25.704 1.00 98.06 243 LEU A N 1
ATOM 1914 C CA . LEU A 1 243 ? 23.791 2.610 -24.811 1.00 98.06 243 LEU A CA 1
ATOM 1915 C C . LEU A 1 243 ? 22.304 2.945 -24.995 1.00 98.06 243 LEU A C 1
ATOM 1917 O O . LEU A 1 243 ? 21.615 3.251 -24.019 1.00 98.06 243 LEU A O 1
ATOM 1921 N N . ARG A 1 244 ? 21.775 2.874 -26.224 1.00 97.75 244 ARG A N 1
ATOM 1922 C CA . ARG A 1 244 ? 20.334 3.036 -26.481 1.00 97.75 244 ARG A CA 1
ATOM 1923 C C . ARG A 1 244 ? 19.529 1.919 -25.832 1.00 97.75 244 ARG A C 1
ATOM 1925 O O . ARG A 1 244 ? 18.543 2.215 -25.158 1.00 97.75 244 ARG A O 1
ATOM 1932 N N . GLU A 1 245 ? 19.957 0.671 -25.973 1.00 97.75 245 GLU A N 1
ATOM 1933 C CA . GLU A 1 245 ? 19.311 -0.476 -25.330 1.00 97.75 245 GLU A CA 1
ATOM 1934 C C . GLU A 1 245 ? 19.337 -0.341 -23.804 1.00 97.75 245 GLU A C 1
ATOM 1936 O O . GLU A 1 245 ? 18.285 -0.408 -23.161 1.00 97.75 245 GLU A O 1
ATOM 1941 N N . GLN A 1 246 ? 20.494 -0.013 -23.222 1.00 97.50 246 GLN A N 1
ATOM 1942 C CA . GLN A 1 246 ? 20.620 0.261 -21.788 1.00 97.50 246 GLN A CA 1
ATOM 1943 C C . GLN A 1 246 ? 19.687 1.387 -21.329 1.00 97.50 246 GLN A C 1
ATOM 1945 O O . GLN A 1 246 ? 18.995 1.237 -20.321 1.00 97.50 246 GLN A O 1
ATOM 1950 N N . LYS A 1 247 ? 19.592 2.486 -22.089 1.00 97.94 247 LYS A N 1
ATOM 1951 C CA . LYS A 1 247 ? 18.653 3.579 -21.802 1.00 97.94 247 LYS A CA 1
ATOM 1952 C C . LYS A 1 247 ? 17.202 3.094 -21.817 1.00 97.94 247 LYS A C 1
ATOM 1954 O O . LYS A 1 247 ? 16.437 3.450 -20.924 1.00 97.94 247 LYS A O 1
ATOM 1959 N N . THR A 1 248 ? 16.806 2.276 -22.795 1.00 97.94 248 THR A N 1
ATOM 1960 C CA . THR A 1 248 ? 15.433 1.739 -22.854 1.00 97.94 248 THR A CA 1
ATOM 1961 C C . THR A 1 248 ? 15.119 0.802 -21.688 1.00 97.94 248 THR A C 1
ATOM 1963 O O . THR A 1 248 ? 14.028 0.884 -21.121 1.00 97.94 248 THR A O 1
ATOM 1966 N N . MET A 1 249 ? 16.078 -0.026 -21.269 1.00 97.38 249 MET A N 1
ATOM 1967 C CA . MET A 1 249 ? 15.948 -0.883 -20.088 1.00 97.38 249 MET A CA 1
ATOM 1968 C C . MET A 1 249 ? 15.860 -0.060 -18.798 1.00 97.38 249 MET A C 1
ATOM 1970 O O . MET A 1 249 ? 15.009 -0.335 -17.952 1.00 97.38 249 MET A O 1
ATOM 1974 N N . GLY A 1 250 ? 16.669 0.998 -18.680 1.00 98.12 250 GLY A N 1
ATOM 1975 C CA . GLY A 1 250 ? 16.605 1.956 -17.577 1.00 98.12 250 GLY A CA 1
ATOM 1976 C C . GLY A 1 250 ? 15.235 2.629 -17.465 1.00 98.12 250 GLY A C 1
ATOM 1977 O O . GLY A 1 250 ? 14.649 2.634 -16.387 1.00 98.12 250 GLY A O 1
ATOM 1978 N N . LEU A 1 251 ? 14.670 3.099 -18.582 1.00 97.62 251 LEU A N 1
ATOM 1979 C CA . LEU A 1 251 ? 13.334 3.710 -18.615 1.00 97.62 251 LEU A CA 1
ATOM 1980 C C . LEU A 1 251 ? 12.217 2.728 -18.232 1.00 97.62 251 LEU A C 1
ATOM 1982 O O . LEU A 1 251 ? 11.262 3.115 -17.557 1.00 97.62 251 LEU A O 1
ATOM 1986 N N . ARG A 1 252 ? 12.319 1.456 -18.641 1.00 97.12 252 ARG A N 1
ATOM 1987 C CA . ARG A 1 252 ? 11.367 0.411 -18.221 1.00 97.12 252 ARG A CA 1
ATOM 1988 C C . ARG A 1 252 ? 11.431 0.176 -16.715 1.00 97.12 252 ARG A C 1
ATOM 1990 O O . ARG A 1 252 ? 10.388 0.120 -16.072 1.00 97.12 252 ARG A O 1
ATOM 1997 N N . ARG A 1 253 ? 12.641 0.091 -16.154 1.00 97.69 253 ARG A N 1
ATOM 1998 C CA . ARG A 1 253 ? 12.843 -0.058 -14.708 1.00 97.69 253 ARG A CA 1
ATOM 1999 C C . ARG A 1 253 ? 12.327 1.154 -13.937 1.00 97.69 253 ARG A C 1
ATOM 2001 O O . ARG A 1 253 ? 11.649 0.978 -12.935 1.00 97.69 253 ARG A O 1
ATOM 2008 N N . GLU A 1 254 ? 12.604 2.366 -14.413 1.00 97.38 254 GLU A N 1
ATOM 2009 C CA . GLU A 1 254 ? 12.098 3.602 -13.805 1.00 97.38 254 GLU A CA 1
ATOM 2010 C C . GLU A 1 254 ? 10.566 3.630 -13.781 1.00 97.38 254 GLU A C 1
ATOM 2012 O O . GLU A 1 254 ? 9.978 4.004 -12.770 1.00 97.38 254 GLU A O 1
ATOM 2017 N N . ARG A 1 255 ? 9.911 3.204 -14.869 1.00 97.25 255 ARG A N 1
ATOM 2018 C CA . ARG A 1 255 ? 8.448 3.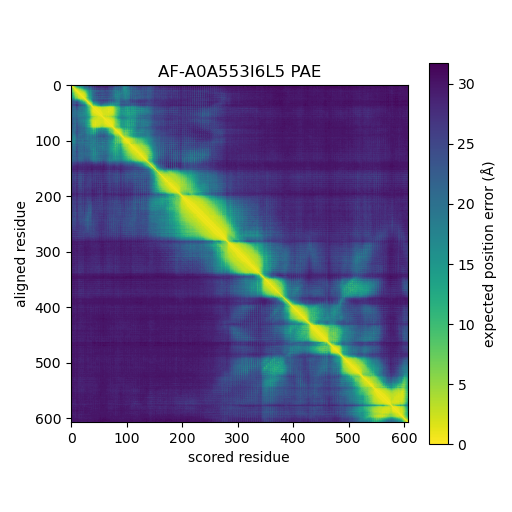100 -14.916 1.00 97.25 255 ARG A CA 1
ATOM 2019 C C . ARG A 1 255 ? 7.924 2.089 -13.896 1.00 97.25 255 ARG A C 1
ATOM 2021 O O . ARG A 1 255 ? 7.071 2.458 -13.105 1.00 97.25 255 ARG A O 1
ATOM 2028 N N . GLY A 1 256 ? 8.501 0.886 -13.848 1.00 96.94 256 GLY A N 1
ATOM 2029 C CA . GLY A 1 256 ? 8.118 -0.126 -12.858 1.00 96.94 256 GLY A CA 1
ATOM 2030 C C . GLY A 1 256 ? 8.272 0.361 -11.413 1.00 96.94 256 GLY A C 1
ATOM 2031 O O . GLY A 1 256 ? 7.369 0.177 -10.607 1.00 96.94 256 GLY A O 1
ATOM 2032 N N . LEU A 1 257 ? 9.363 1.070 -11.102 1.00 97.06 257 LEU A N 1
ATOM 2033 C CA . LEU A 1 257 ? 9.568 1.668 -9.777 1.00 97.06 257 LEU A CA 1
ATOM 2034 C C . LEU A 1 257 ? 8.565 2.790 -9.470 1.00 97.06 257 LEU A C 1
ATOM 2036 O O . LEU A 1 257 ? 8.149 2.944 -8.325 1.00 97.06 257 LEU A O 1
ATOM 2040 N N . LYS A 1 258 ? 8.170 3.596 -10.464 1.00 98.00 258 LYS A N 1
ATOM 2041 C CA . LYS A 1 258 ? 7.118 4.609 -10.279 1.00 98.00 258 LYS A CA 1
ATOM 2042 C C . LYS A 1 258 ? 5.775 3.957 -9.968 1.00 98.00 258 LYS A C 1
ATOM 2044 O O . LYS A 1 258 ? 5.104 4.421 -9.050 1.00 98.00 258 LYS A O 1
ATOM 2049 N N . ASP A 1 259 ? 5.429 2.892 -10.684 1.00 97.12 259 ASP A N 1
ATOM 2050 C CA . ASP A 1 259 ? 4.189 2.143 -10.471 1.00 97.12 259 ASP A CA 1
ATOM 2051 C C . ASP A 1 259 ? 4.176 1.515 -9.061 1.00 97.12 259 ASP A C 1
ATOM 2053 O O . ASP A 1 259 ? 3.225 1.711 -8.302 1.00 97.12 259 ASP A O 1
ATOM 2057 N N . GLU A 1 260 ? 5.283 0.896 -8.637 1.00 97.69 260 GLU A N 1
ATOM 2058 C CA . GLU A 1 260 ? 5.456 0.359 -7.277 1.00 97.69 260 GLU A CA 1
ATOM 2059 C C . GLU A 1 260 ? 5.326 1.451 -6.198 1.00 97.69 260 GLU A C 1
ATOM 2061 O O . GLU A 1 260 ? 4.613 1.278 -5.212 1.00 97.69 260 GLU A O 1
ATOM 2066 N N . ILE A 1 261 ? 5.932 2.628 -6.398 1.00 97.44 261 ILE A N 1
ATOM 2067 C CA . ILE A 1 261 ? 5.777 3.769 -5.479 1.00 97.44 261 ILE A CA 1
ATOM 2068 C C . ILE A 1 261 ? 4.316 4.232 -5.404 1.00 97.44 261 ILE A C 1
ATOM 2070 O O . ILE A 1 261 ? 3.856 4.623 -4.328 1.00 97.44 261 ILE A O 1
ATOM 2074 N N . THR A 1 262 ? 3.580 4.238 -6.520 1.00 97.25 262 THR A N 1
ATOM 2075 C CA . THR A 1 262 ? 2.155 4.603 -6.499 1.00 97.25 262 THR A CA 1
ATOM 2076 C C . THR A 1 262 ? 1.318 3.581 -5.742 1.00 97.25 262 THR A C 1
ATOM 2078 O O . THR A 1 262 ? 0.496 3.988 -4.922 1.00 97.25 262 THR A O 1
ATOM 2081 N N . GLN A 1 263 ? 1.594 2.287 -5.921 1.00 97.00 263 GLN A N 1
ATOM 2082 C CA . GLN A 1 263 ? 0.936 1.215 -5.181 1.00 97.00 263 GLN A CA 1
ATOM 2083 C C . GLN A 1 263 ? 1.225 1.317 -3.678 1.00 97.00 263 GLN A C 1
ATOM 2085 O O . GLN A 1 263 ? 0.299 1.383 -2.877 1.00 97.00 263 GLN A O 1
ATOM 2090 N N . LEU A 1 264 ? 2.493 1.468 -3.285 1.00 97.50 264 LEU A N 1
ATOM 2091 C CA . LEU A 1 264 ? 2.879 1.626 -1.878 1.00 97.50 264 LEU A CA 1
ATOM 2092 C C . LEU A 1 264 ? 2.256 2.869 -1.223 1.00 97.50 264 LEU A C 1
ATOM 2094 O O . LEU A 1 264 ? 2.044 2.899 -0.009 1.00 97.50 264 LEU A O 1
ATOM 2098 N N . ARG A 1 265 ? 1.978 3.929 -1.992 1.00 97.81 265 ARG A N 1
ATOM 2099 C CA . ARG A 1 265 ? 1.261 5.118 -1.497 1.00 97.81 265 ARG A CA 1
ATOM 2100 C C . ARG A 1 265 ? -0.231 4.869 -1.308 1.00 97.81 265 ARG A C 1
ATOM 2102 O O . ARG A 1 265 ? -0.800 5.459 -0.392 1.00 97.81 265 ARG A O 1
ATOM 2109 N N . GLU A 1 266 ? -0.848 4.062 -2.166 1.00 97.31 266 GLU A N 1
ATOM 2110 C CA . GLU A 1 266 ? -2.232 3.606 -2.005 1.00 97.31 266 GLU A CA 1
ATOM 2111 C C . GLU A 1 266 ? -2.354 2.730 -0.757 1.00 97.31 266 GLU A C 1
ATOM 2113 O O . GLU A 1 266 ? -3.082 3.095 0.158 1.00 97.31 266 GLU A O 1
ATOM 2118 N N . GLU A 1 267 ? -1.524 1.691 -0.639 1.00 97.25 267 GLU A N 1
ATOM 2119 C CA . GLU A 1 267 ? -1.497 0.797 0.526 1.00 97.25 267 GLU A CA 1
ATOM 2120 C C . GLU A 1 267 ? -1.254 1.572 1.832 1.00 97.25 267 GLU A C 1
ATOM 2122 O O . GLU A 1 267 ? -1.936 1.365 2.832 1.00 97.25 267 GLU A O 1
ATOM 2127 N N . ASN A 1 268 ? -0.332 2.544 1.837 1.00 97.00 268 ASN A N 1
ATOM 2128 C CA . ASN A 1 268 ? -0.127 3.406 3.006 1.00 97.00 268 ASN A CA 1
ATOM 2129 C C . ASN A 1 268 ? -1.339 4.282 3.341 1.00 97.00 268 ASN A C 1
ATOM 2131 O O . ASN A 1 268 ? -1.515 4.651 4.504 1.00 97.00 268 ASN A O 1
ATOM 2135 N N . ARG A 1 269 ? -2.132 4.688 2.347 1.00 97.75 269 ARG A N 1
ATOM 2136 C CA . ARG A 1 269 ? -3.361 5.451 2.578 1.00 97.75 269 ARG A CA 1
ATOM 2137 C C . ARG A 1 269 ? -4.426 4.547 3.181 1.00 97.75 269 ARG A C 1
ATOM 2139 O O . ARG A 1 269 ? -4.945 4.884 4.236 1.00 97.75 269 ARG A O 1
ATOM 2146 N N . GLU A 1 270 ? -4.648 3.379 2.588 1.00 96.38 270 GLU A N 1
ATOM 2147 C CA . GLU A 1 270 ? -5.587 2.374 3.091 1.00 96.38 270 GLU A CA 1
ATOM 2148 C C . GLU A 1 270 ? -5.245 1.949 4.522 1.00 96.38 270 GLU A C 1
ATOM 2150 O O . GLU A 1 270 ? -6.120 1.916 5.383 1.00 96.38 270 GLU A O 1
ATOM 2155 N N . LEU A 1 271 ? -3.965 1.708 4.825 1.00 95.75 271 LEU A N 1
ATOM 2156 C CA . LEU A 1 271 ? -3.516 1.389 6.182 1.00 95.75 271 LEU A CA 1
ATOM 2157 C C . LEU A 1 271 ? -3.735 2.550 7.154 1.00 95.75 271 LEU A C 1
ATOM 2159 O O . LEU A 1 271 ? -4.129 2.323 8.298 1.00 95.75 271 LEU A O 1
ATOM 2163 N N . LYS A 1 272 ? -3.495 3.798 6.735 1.00 95.81 272 LYS A N 1
ATOM 2164 C CA . LYS A 1 272 ? -3.791 4.972 7.572 1.00 95.81 272 LYS A CA 1
ATOM 2165 C C . LYS A 1 272 ? -5.281 5.090 7.859 1.00 95.81 272 LYS A C 1
ATOM 2167 O O . LYS A 1 272 ? -5.636 5.347 9.008 1.00 95.81 272 LYS A O 1
ATOM 2172 N N . ASP A 1 273 ? -6.122 4.871 6.857 1.00 92.94 273 ASP A N 1
ATOM 2173 C CA . ASP A 1 273 ? -7.575 4.910 7.000 1.00 92.94 273 ASP A CA 1
ATOM 2174 C C . ASP A 1 273 ? -8.058 3.763 7.895 1.00 92.94 273 ASP A C 1
ATOM 2176 O O . ASP A 1 273 ? -8.825 3.994 8.827 1.00 92.94 273 ASP A O 1
ATOM 2180 N N . ALA A 1 274 ? -7.526 2.551 7.719 1.00 90.12 274 ALA A N 1
ATOM 2181 C CA . ALA A 1 274 ? -7.804 1.406 8.582 1.00 90.12 274 ALA A CA 1
ATOM 2182 C C . ALA A 1 274 ? -7.384 1.669 10.036 1.00 90.12 274 ALA A C 1
ATOM 2184 O O . ALA A 1 274 ? -8.145 1.384 10.957 1.00 90.12 274 ALA A O 1
ATOM 2185 N N . VAL A 1 275 ? -6.214 2.275 10.266 1.00 88.94 275 VAL A N 1
ATOM 2186 C CA . VAL A 1 275 ? -5.765 2.676 11.609 1.00 88.94 275 VAL A CA 1
ATOM 2187 C C . VAL A 1 275 ? -6.643 3.788 12.181 1.00 88.94 275 VAL A C 1
ATOM 2189 O O . VAL A 1 275 ? -6.924 3.775 13.378 1.00 88.94 275 VAL A O 1
ATOM 2192 N N . ALA A 1 276 ? -7.094 4.746 11.369 1.00 86.38 276 ALA A N 1
ATOM 2193 C CA . ALA A 1 276 ? -8.007 5.799 11.805 1.00 86.38 276 ALA A CA 1
ATOM 2194 C C . ALA A 1 276 ? -9.372 5.221 12.202 1.00 86.38 276 ALA A C 1
ATOM 2196 O O . ALA A 1 276 ? -9.870 5.536 13.282 1.00 86.38 276 ALA A O 1
ATOM 2197 N N . VAL A 1 277 ? -9.925 4.312 11.393 1.00 85.00 277 VAL A N 1
ATOM 2198 C CA . VAL A 1 277 ? -11.142 3.559 11.714 1.00 85.00 277 VAL A CA 1
ATOM 2199 C C . VAL A 1 277 ? -10.926 2.728 12.965 1.00 85.00 277 VAL A C 1
ATOM 2201 O O . VAL A 1 277 ? -11.758 2.777 13.854 1.00 85.00 277 VAL A O 1
ATOM 2204 N N . GLN A 1 278 ? -9.808 2.019 13.101 1.00 82.44 278 GLN A N 1
ATOM 2205 C CA . GLN A 1 278 ? -9.539 1.218 14.289 1.00 82.44 278 GLN A CA 1
ATOM 2206 C C . GLN A 1 278 ? -9.345 2.088 15.529 1.00 82.44 278 GLN A C 1
ATOM 2208 O O . GLN A 1 278 ? -9.770 1.678 16.598 1.00 82.44 278 GLN A O 1
ATOM 2213 N N . ARG A 1 279 ? -8.776 3.294 15.423 1.00 79.19 279 ARG A N 1
ATOM 2214 C CA . ARG A 1 279 ? -8.713 4.268 16.528 1.00 79.19 279 ARG A CA 1
ATOM 2215 C C . ARG A 1 279 ? -10.072 4.882 16.859 1.00 79.19 279 ARG A C 1
ATOM 2217 O O . ARG A 1 279 ? -10.322 5.118 18.031 1.00 79.19 279 ARG A O 1
ATOM 2224 N N . GLY A 1 280 ? -10.934 5.118 15.871 1.00 69.81 280 GLY A N 1
ATOM 2225 C CA . GLY A 1 280 ? -12.301 5.609 16.089 1.00 69.81 280 GLY A CA 1
ATOM 2226 C C . GLY A 1 280 ? -13.265 4.527 16.591 1.00 69.81 280 GLY A C 1
ATOM 2227 O O . GLY A 1 280 ? -14.144 4.802 17.396 1.00 69.81 280 GLY A O 1
ATOM 2228 N N . ALA A 1 281 ? -13.077 3.283 16.149 1.00 61.47 281 ALA A N 1
ATOM 2229 C CA . ALA A 1 281 ? -13.820 2.091 16.563 1.00 61.47 281 ALA A CA 1
ATOM 2230 C C . ALA A 1 281 ? -13.217 1.427 17.805 1.00 61.47 281 ALA A C 1
ATOM 2232 O O . ALA A 1 281 ? -13.854 0.576 18.431 1.00 61.47 281 ALA A O 1
ATOM 2233 N N . SER A 1 282 ? -11.997 1.817 18.192 1.00 58.78 282 SER A N 1
ATOM 2234 C CA . SER A 1 282 ? -11.534 1.658 19.561 1.00 58.78 282 SER A CA 1
ATOM 2235 C C . SER A 1 282 ? -12.541 2.436 20.376 1.00 58.78 282 SER A C 1
ATOM 2237 O O . SER A 1 282 ? -12.489 3.658 20.428 1.00 58.78 282 SER A O 1
ATOM 2239 N N . ASN A 1 283 ? -13.487 1.717 20.967 1.00 62.25 283 ASN A N 1
ATOM 2240 C CA . ASN A 1 283 ? -14.478 2.220 21.899 1.00 62.25 283 ASN A CA 1
ATOM 2241 C C . ASN A 1 283 ? -13.783 2.769 23.156 1.00 62.25 283 ASN A C 1
ATOM 2243 O O . ASN A 1 283 ? -14.213 2.452 24.248 1.00 62.25 283 ASN A O 1
ATOM 2247 N N . SER A 1 284 ? -12.673 3.503 23.067 1.00 68.75 284 SER A N 1
ATOM 2248 C CA . SER A 1 284 ? -11.994 4.094 24.210 1.00 68.75 284 SER A CA 1
ATOM 2249 C C . SER A 1 284 ? -12.954 5.034 24.918 1.00 68.75 284 SER A C 1
ATOM 2251 O O . SER A 1 284 ? -13.125 4.890 26.117 1.00 68.75 284 SER A O 1
ATOM 2253 N N . GLU A 1 285 ? -13.685 5.873 24.180 1.00 73.38 285 GLU A N 1
ATOM 2254 C CA . GLU A 1 285 ? -14.730 6.730 24.746 1.00 73.38 285 GLU A CA 1
ATOM 2255 C C . GLU A 1 285 ? -15.887 5.908 25.333 1.00 73.38 285 GLU A C 1
ATOM 2257 O O . GLU A 1 285 ? -16.228 6.087 26.498 1.00 73.38 285 GLU A O 1
ATOM 2262 N N . GLY A 1 286 ? -16.426 4.925 24.601 1.00 76.75 286 GLY A N 1
ATOM 2263 C CA . GLY A 1 286 ? -17.524 4.082 25.103 1.00 76.75 286 GLY A CA 1
ATOM 2264 C C . GLY A 1 286 ? -17.132 3.151 26.265 1.00 76.75 286 GLY A C 1
ATOM 2265 O O . GLY A 1 286 ? -17.942 2.843 27.138 1.00 76.75 286 GLY A O 1
ATOM 2266 N N . LEU A 1 287 ? -15.881 2.692 26.312 1.00 80.62 287 LEU A N 1
ATOM 2267 C CA . LEU A 1 287 ? -15.311 1.925 27.420 1.00 80.62 287 LEU A CA 1
ATOM 2268 C C . LEU A 1 287 ? -15.043 2.837 28.607 1.00 80.62 287 LEU A C 1
ATOM 2270 O O . LEU A 1 287 ? -15.287 2.418 29.730 1.00 80.62 287 LEU A O 1
ATOM 2274 N N . GLN A 1 288 ? -14.581 4.062 28.377 1.00 84.75 288 GLN A N 1
ATOM 2275 C CA . GLN A 1 288 ? -14.347 5.045 29.424 1.00 84.75 288 GLN A CA 1
ATOM 2276 C C . GLN A 1 288 ? -15.671 5.494 30.049 1.00 84.75 288 GLN A C 1
ATOM 2278 O O . GLN A 1 288 ? -15.773 5.512 31.270 1.00 84.75 288 GLN A O 1
ATOM 2283 N N . GLU A 1 289 ? -16.720 5.701 29.252 1.00 84.31 289 GLU A N 1
ATOM 2284 C CA . GLU A 1 289 ? -18.077 5.956 29.744 1.00 84.31 289 GLU A CA 1
ATOM 2285 C C . GLU A 1 289 ? -18.637 4.755 30.527 1.00 84.31 289 GLU A C 1
ATOM 2287 O O . GLU A 1 289 ? -19.173 4.923 31.624 1.00 84.31 289 GLU A O 1
ATOM 2292 N N . ARG A 1 290 ? -18.433 3.518 30.042 1.00 87.00 290 ARG A N 1
ATOM 2293 C CA . ARG A 1 290 ? -18.788 2.299 30.797 1.00 87.00 290 ARG A CA 1
ATOM 2294 C C . ARG A 1 290 ? -18.007 2.169 32.102 1.00 87.00 290 ARG A C 1
ATOM 2296 O O . ARG A 1 290 ? -18.592 1.762 33.101 1.00 87.00 290 ARG A O 1
ATOM 2303 N N . ILE A 1 291 ? -16.714 2.491 32.111 1.00 89.19 291 ILE A N 1
ATOM 2304 C CA . ILE A 1 291 ? -15.882 2.478 33.320 1.00 89.19 291 ILE A CA 1
ATOM 2305 C C . ILE A 1 291 ? -16.407 3.519 34.309 1.00 89.19 291 ILE A C 1
ATOM 2307 O O . ILE A 1 291 ? -16.674 3.163 35.453 1.00 89.19 291 ILE A O 1
ATOM 2311 N N . SER A 1 292 ? -16.657 4.754 33.870 1.00 90.19 292 SER A N 1
ATOM 2312 C CA . SER A 1 292 ? -17.231 5.800 34.720 1.00 90.19 292 SER A CA 1
ATOM 2313 C C . SER A 1 292 ? -18.610 5.411 35.265 1.00 90.19 292 SER A C 1
ATOM 2315 O O . SER A 1 292 ? -18.876 5.594 36.453 1.00 90.19 292 SER A O 1
ATOM 2317 N N . GLY A 1 293 ? -19.473 4.797 34.450 1.00 92.38 293 GLY A N 1
ATOM 2318 C CA . GLY A 1 293 ? -20.764 4.269 34.902 1.00 92.38 293 GLY A CA 1
ATOM 2319 C C . GLY A 1 293 ? -20.621 3.175 35.968 1.00 92.38 293 GLY A C 1
ATOM 2320 O O . GLY A 1 293 ? -21.289 3.219 37.002 1.00 92.38 293 GLY A O 1
ATOM 2321 N N . LEU A 1 294 ? -19.699 2.228 35.765 1.00 92.62 294 LEU A N 1
ATOM 2322 C CA . LEU A 1 294 ? -19.402 1.171 36.738 1.00 92.62 294 LEU A CA 1
ATOM 2323 C C . LEU A 1 294 ? -18.795 1.718 38.037 1.00 92.62 294 LEU A C 1
ATOM 2325 O O . LEU A 1 294 ? -19.067 1.182 39.111 1.00 92.62 294 LEU A O 1
ATOM 2329 N N . GLU A 1 295 ? -17.994 2.781 37.977 1.00 92.62 295 GLU A N 1
ATOM 2330 C CA . GLU A 1 295 ? -17.453 3.448 39.165 1.00 92.62 295 GLU A CA 1
ATOM 2331 C C . GLU A 1 295 ? -18.556 4.106 40.003 1.00 92.62 295 GLU A C 1
ATOM 2333 O O . GLU A 1 295 ? -18.548 3.981 41.233 1.00 92.62 295 GLU A O 1
ATOM 2338 N N . VAL A 1 296 ? -19.542 4.732 39.352 1.00 93.88 296 VAL A N 1
ATOM 2339 C CA . VAL A 1 296 ? -20.724 5.301 40.020 1.00 93.88 296 VAL A CA 1
ATOM 2340 C C . VAL A 1 296 ? -21.567 4.204 40.674 1.00 93.88 296 VAL A C 1
ATOM 2342 O O . VAL A 1 296 ? -21.921 4.322 41.851 1.00 93.88 296 VAL A O 1
ATOM 2345 N N . GLU A 1 297 ? -21.843 3.104 39.969 1.00 92.69 297 GLU A N 1
ATOM 2346 C CA . GLU A 1 297 ? -22.568 1.966 40.550 1.00 92.69 297 GLU A CA 1
ATOM 2347 C C . GLU A 1 297 ? -21.809 1.343 41.723 1.00 92.69 297 GLU A C 1
ATOM 2349 O O . GLU A 1 297 ? -22.388 1.084 42.780 1.00 92.69 297 GLU A O 1
ATOM 2354 N N . ARG A 1 298 ? -20.488 1.175 41.595 1.00 93.94 298 ARG A N 1
ATOM 2355 C CA . ARG A 1 298 ? -19.634 0.685 42.682 1.00 93.94 298 ARG A CA 1
ATOM 2356 C C . ARG A 1 298 ? -19.723 1.590 43.910 1.00 93.94 298 ARG A C 1
ATOM 2358 O O . ARG A 1 298 ? -19.792 1.080 45.030 1.00 93.94 298 ARG A O 1
ATOM 2365 N N . ALA A 1 299 ? -19.724 2.911 43.727 1.00 92.94 299 ALA A N 1
ATOM 2366 C CA . ALA A 1 299 ? -19.874 3.865 44.822 1.00 92.94 299 ALA A CA 1
ATOM 2367 C C . ALA A 1 299 ? -21.252 3.749 45.497 1.00 92.94 299 ALA A C 1
ATOM 2369 O O . ALA A 1 299 ? -21.326 3.727 46.729 1.00 92.94 299 ALA A O 1
ATOM 2370 N N . LYS A 1 300 ? -22.326 3.590 44.712 1.00 94.44 300 LYS A N 1
ATOM 2371 C CA . LYS A 1 300 ? -23.690 3.386 45.222 1.00 94.44 300 LYS A CA 1
ATOM 2372 C C . LYS A 1 300 ? -23.812 2.089 46.026 1.00 94.44 300 LYS A C 1
ATOM 2374 O O . LYS A 1 300 ? -24.234 2.134 47.181 1.00 94.44 300 LYS A O 1
ATOM 2379 N N . CYS A 1 301 ? -23.351 0.966 45.474 1.00 93.12 301 CYS A N 1
ATOM 2380 C CA . CYS A 1 301 ? -23.335 -0.328 46.159 1.00 93.12 301 CYS A CA 1
ATOM 2381 C C . CYS A 1 301 ? -22.514 -0.271 47.454 1.00 93.12 301 CYS A C 1
ATOM 2383 O O . CYS A 1 301 ? -22.935 -0.791 48.485 1.00 93.12 301 CYS A O 1
ATOM 2385 N N . LYS A 1 302 ? -21.364 0.415 47.446 1.00 94.88 302 LYS A N 1
ATOM 2386 C CA . LYS A 1 302 ? -20.565 0.628 48.661 1.00 94.88 302 LYS A CA 1
ATOM 2387 C C . LYS A 1 302 ? -21.347 1.414 49.722 1.00 94.88 302 LYS A C 1
ATOM 2389 O O . LYS A 1 302 ? -21.288 1.062 50.898 1.00 94.88 302 LYS A O 1
ATOM 2394 N N . GLY A 1 303 ? -22.098 2.440 49.321 1.00 93.81 303 GLY A N 1
ATOM 2395 C CA . GLY A 1 303 ? -22.980 3.197 50.214 1.00 93.81 303 GLY A CA 1
ATOM 2396 C C . GLY A 1 303 ? -24.102 2.346 50.817 1.00 93.81 303 GLY A C 1
ATOM 2397 O O . GLY A 1 303 ? -24.347 2.419 52.023 1.00 93.81 303 GLY A O 1
ATOM 2398 N N . GLU A 1 304 ? -24.745 1.501 50.009 1.00 94.50 304 GLU A N 1
ATOM 2399 C CA . GLU A 1 304 ? -25.778 0.565 50.471 1.00 94.50 304 GLU A CA 1
ATOM 2400 C C . GLU A 1 304 ? -25.224 -0.476 51.446 1.00 94.50 304 GLU A C 1
ATOM 2402 O O . GLU A 1 304 ? -25.834 -0.714 52.487 1.00 94.50 304 GLU A O 1
ATOM 2407 N N . VAL A 1 305 ? -24.038 -1.030 51.177 1.00 93.56 305 VAL A N 1
ATOM 2408 C CA . VAL A 1 305 ? -23.358 -1.961 52.092 1.00 93.56 305 VAL A CA 1
ATOM 2409 C C . VAL A 1 305 ? -23.084 -1.304 53.443 1.00 93.56 305 VAL A C 1
ATOM 2411 O O . VAL A 1 305 ? -23.365 -1.899 54.481 1.00 93.56 305 VAL A O 1
ATOM 2414 N N . GLU A 1 306 ? -22.582 -0.068 53.467 1.00 94.88 306 GLU A N 1
ATOM 2415 C CA . GLU A 1 306 ? -22.346 0.645 54.728 1.00 94.88 306 GLU A CA 1
ATOM 2416 C C . GLU A 1 306 ? -23.652 0.990 55.460 1.00 94.88 306 GLU A C 1
ATOM 2418 O O . GLU A 1 306 ? -23.705 0.934 56.690 1.00 94.88 306 GLU A O 1
ATOM 2423 N N . ARG A 1 307 ? -24.738 1.288 54.734 1.00 96.38 307 ARG A N 1
ATOM 2424 C CA . ARG A 1 307 ? -26.071 1.465 55.331 1.00 96.38 307 ARG A CA 1
ATOM 2425 C C . ARG A 1 307 ? -26.563 0.169 55.981 1.00 96.38 307 ARG A C 1
ATOM 2427 O O . ARG A 1 307 ? -26.956 0.203 57.145 1.00 96.38 307 ARG A O 1
ATOM 2434 N N . LEU A 1 308 ? -26.492 -0.951 55.261 1.00 94.12 308 LEU A N 1
ATOM 2435 C CA . LEU A 1 308 ? -26.904 -2.270 55.749 1.00 94.12 308 LEU A CA 1
ATOM 2436 C C . LEU A 1 308 ? -26.062 -2.726 56.942 1.00 94.12 308 LEU A C 1
ATOM 2438 O O . LEU A 1 308 ? -26.607 -3.277 57.893 1.00 94.12 308 LEU A O 1
ATOM 2442 N N . LYS A 1 309 ? -24.753 -2.444 56.953 1.00 95.25 309 LYS A N 1
ATOM 2443 C CA . LYS A 1 309 ? -23.904 -2.698 58.127 1.00 95.25 309 LYS A CA 1
ATOM 2444 C C . LYS A 1 309 ? -24.399 -1.943 59.358 1.00 95.25 309 LYS A C 1
ATOM 2446 O O . LYS A 1 309 ? -24.538 -2.552 60.413 1.00 95.25 309 LYS A O 1
ATOM 2451 N N . ARG A 1 310 ? -24.706 -0.643 59.233 1.00 94.81 310 ARG A N 1
ATOM 2452 C CA . ARG A 1 310 ? -25.244 0.154 60.355 1.00 94.81 310 ARG A CA 1
ATOM 2453 C C . ARG A 1 310 ? -26.586 -0.384 60.842 1.00 94.81 310 ARG A C 1
ATOM 2455 O O . ARG A 1 310 ? -26.818 -0.425 62.045 1.00 94.81 310 ARG A O 1
ATOM 2462 N N . GLU A 1 311 ? -27.461 -0.773 59.921 1.00 94.38 311 GLU A N 1
ATOM 2463 C CA . GLU A 1 311 ? -28.767 -1.358 60.237 1.00 94.38 311 GLU A CA 1
ATOM 2464 C C . GLU A 1 311 ? -28.617 -2.694 60.975 1.00 94.38 311 GLU A C 1
ATOM 2466 O O . GLU A 1 311 ? -29.216 -2.882 62.029 1.00 94.38 311 GLU A O 1
ATOM 2471 N N . ASN A 1 312 ? -27.721 -3.567 60.513 1.00 93.38 312 ASN A N 1
ATOM 2472 C CA . ASN A 1 312 ? -27.418 -4.832 61.177 1.00 93.38 312 ASN A CA 1
ATOM 2473 C C . ASN A 1 312 ? -26.838 -4.615 62.587 1.00 93.38 312 ASN A C 1
ATOM 2475 O O . ASN A 1 312 ? -27.285 -5.242 63.542 1.00 93.38 312 ASN A O 1
ATOM 2479 N N . SER A 1 313 ? -25.923 -3.655 62.764 1.00 94.06 313 SER A N 1
ATOM 2480 C CA . SER A 1 313 ? -25.418 -3.300 64.098 1.00 94.06 313 SER A CA 1
ATOM 2481 C C . SER A 1 313 ? -26.520 -2.790 65.037 1.00 94.06 313 SER A C 1
ATOM 2483 O O . SER A 1 313 ? -26.511 -3.136 66.218 1.00 94.06 313 SER A O 1
ATOM 2485 N N . LYS A 1 314 ? -27.487 -2.008 64.532 1.00 94.62 314 LYS A N 1
ATOM 2486 C CA . LYS A 1 314 ? -28.658 -1.579 65.319 1.00 94.62 314 LYS A CA 1
ATOM 2487 C C . LYS A 1 314 ? -29.531 -2.767 65.714 1.00 94.62 314 LYS A C 1
ATOM 2489 O O . LYS A 1 314 ? -29.806 -2.934 66.897 1.00 94.62 314 LYS A O 1
ATOM 2494 N N . LEU A 1 315 ? -29.884 -3.627 64.758 1.00 93.50 315 LEU A N 1
ATOM 2495 C CA . LEU A 1 315 ? -30.681 -4.831 65.011 1.00 93.50 315 LEU A CA 1
ATOM 2496 C C . LEU A 1 315 ? -29.989 -5.781 65.996 1.00 93.50 315 LEU A C 1
ATOM 2498 O O . LEU A 1 315 ? -30.638 -6.389 66.843 1.00 93.50 315 LEU A O 1
ATOM 2502 N N . GLN A 1 316 ? -28.662 -5.891 65.939 1.00 93.50 316 GLN A N 1
ATOM 2503 C CA . GLN A 1 316 ? -27.893 -6.692 66.887 1.00 93.50 316 GLN A CA 1
ATOM 2504 C C . GLN A 1 316 ? -27.937 -6.097 68.304 1.00 93.50 316 GLN A C 1
ATOM 2506 O O . GLN A 1 316 ? -28.071 -6.842 69.280 1.00 93.50 316 GLN A O 1
ATOM 2511 N N . ALA A 1 317 ? -27.875 -4.769 68.435 1.00 92.00 317 ALA A N 1
ATOM 2512 C CA . ALA A 1 317 ? -28.045 -4.083 69.715 1.00 92.00 317 ALA A CA 1
ATOM 2513 C C . ALA A 1 317 ? -29.471 -4.248 70.270 1.00 92.00 317 ALA A C 1
ATOM 2515 O O . ALA A 1 317 ? -29.637 -4.585 71.443 1.00 92.00 317 ALA A O 1
ATOM 2516 N N . GLU A 1 318 ? -30.492 -4.093 69.426 1.00 91.94 318 GLU A N 1
ATOM 2517 C CA . GLU A 1 318 ? -31.895 -4.335 69.778 1.00 91.94 318 GLU A CA 1
ATOM 2518 C C . GLU A 1 318 ? -32.115 -5.779 70.231 1.00 91.94 318 GLU A C 1
ATOM 2520 O O . GLU A 1 318 ? -32.670 -6.000 71.305 1.00 91.94 318 GLU A O 1
ATOM 2525 N N . ARG A 1 319 ? -31.583 -6.765 69.497 1.00 92.19 319 ARG A N 1
ATOM 2526 C CA . ARG A 1 319 ? -31.626 -8.181 69.889 1.00 92.19 319 ARG A CA 1
ATOM 2527 C C . ARG A 1 319 ? -30.970 -8.417 71.249 1.00 92.19 319 ARG A C 1
ATOM 2529 O O . ARG A 1 319 ? -31.495 -9.178 72.054 1.00 92.19 319 ARG A O 1
ATOM 2536 N N . SER A 1 320 ? -29.844 -7.761 71.521 1.00 92.25 320 SER A N 1
ATOM 2537 C CA . SER A 1 320 ? -29.124 -7.898 72.795 1.00 92.25 320 SER A CA 1
ATOM 2538 C C . SER A 1 320 ? -29.921 -7.291 73.958 1.00 92.25 320 SER A C 1
ATOM 2540 O O . SER A 1 320 ? -29.990 -7.870 75.045 1.00 92.25 320 SER A O 1
ATOM 2542 N N . ASN A 1 321 ? -30.588 -6.159 73.717 1.00 93.62 321 ASN A N 1
ATOM 2543 C CA . ASN A 1 321 ? -31.490 -5.527 74.675 1.00 93.62 321 ASN A CA 1
ATOM 2544 C C . ASN A 1 321 ? -32.745 -6.383 74.930 1.00 93.62 321 ASN A C 1
ATOM 2546 O O . ASN A 1 321 ? -33.107 -6.621 76.081 1.00 93.62 321 ASN A O 1
ATOM 2550 N N . CYS A 1 322 ? -33.369 -6.915 73.874 1.00 89.19 322 CYS A N 1
ATOM 2551 C CA . CYS A 1 322 ? -34.479 -7.861 73.978 1.00 89.19 322 CYS A CA 1
ATOM 2552 C C . CYS A 1 322 ? -34.078 -9.113 74.761 1.00 89.19 322 CYS A C 1
ATOM 2554 O O . CYS A 1 322 ? -34.798 -9.489 75.678 1.00 89.19 322 CYS A O 1
ATOM 2556 N N . ASN A 1 323 ? -32.916 -9.709 74.481 1.00 92.25 323 ASN A N 1
ATOM 2557 C CA . ASN A 1 323 ? -32.413 -10.851 75.247 1.00 92.25 323 ASN A CA 1
ATOM 2558 C C . ASN A 1 323 ? -32.226 -10.500 76.728 1.00 92.25 323 ASN A C 1
ATOM 2560 O O . ASN A 1 323 ? -32.686 -11.236 77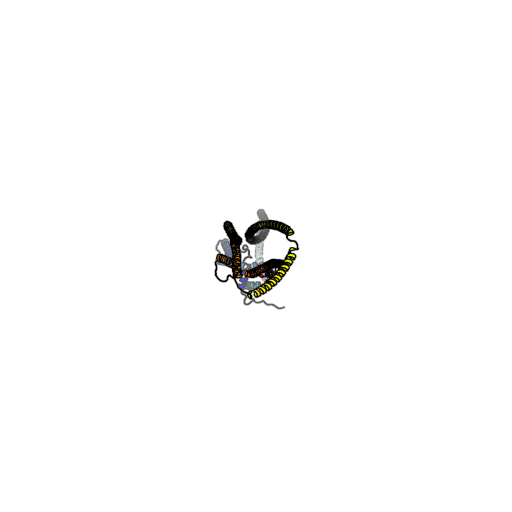.592 1.00 92.25 323 ASN A O 1
ATOM 2564 N N . SER A 1 324 ? -31.643 -9.338 77.031 1.00 91.38 324 SER A N 1
ATOM 2565 C CA . SER A 1 324 ? -31.481 -8.872 78.416 1.00 91.38 324 SER A CA 1
ATOM 2566 C C . SER A 1 324 ? -32.832 -8.679 79.119 1.00 91.38 324 SER A C 1
ATOM 2568 O O . SER A 1 324 ? -32.980 -8.991 80.304 1.00 91.38 324 SER A O 1
ATOM 2570 N N . LYS A 1 325 ? -33.842 -8.186 78.388 1.00 90.50 325 LYS A N 1
ATOM 2571 C CA . LYS A 1 325 ? -35.221 -8.052 78.871 1.00 90.50 325 LYS A CA 1
ATOM 2572 C C . LYS A 1 325 ? -35.856 -9.420 79.121 1.00 90.50 325 LYS A C 1
ATOM 2574 O O . LYS A 1 325 ? -36.464 -9.598 80.171 1.00 90.50 325 LYS A O 1
ATOM 2579 N N . VAL A 1 326 ? -35.690 -10.371 78.201 1.00 90.50 326 VAL A N 1
ATOM 2580 C CA . VAL A 1 326 ? -36.169 -11.752 78.346 1.00 90.50 326 VAL A CA 1
ATOM 2581 C C . VAL A 1 326 ? -35.533 -12.399 79.567 1.00 90.50 326 VAL A C 1
ATOM 2583 O O . VAL A 1 326 ? -36.267 -12.851 80.430 1.00 90.50 326 VAL A O 1
ATOM 2586 N N . GLU A 1 327 ? -34.212 -12.339 79.733 1.00 90.19 327 GLU A N 1
ATOM 2587 C CA . GLU A 1 327 ? -33.546 -12.874 80.926 1.00 90.19 327 GLU A CA 1
ATOM 2588 C C . GLU A 1 327 ? -34.032 -12.208 82.220 1.00 90.19 327 GLU A C 1
ATOM 2590 O O . GLU A 1 327 ? -34.163 -12.856 83.259 1.00 90.19 327 GLU A O 1
ATOM 2595 N N . SER A 1 328 ? -34.285 -10.894 82.193 1.00 90.44 328 SER A N 1
ATOM 2596 C CA . SER A 1 328 ? -34.849 -10.185 83.343 1.00 90.44 328 SER A CA 1
ATOM 2597 C C . SER A 1 328 ? -36.249 -10.694 83.677 1.00 90.44 328 SER A C 1
ATOM 2599 O O . SER A 1 328 ? -36.534 -10.949 84.845 1.00 90.44 328 SER A O 1
ATOM 2601 N N . LEU A 1 329 ? -37.098 -10.863 82.663 1.00 87.69 329 LEU A N 1
ATOM 2602 C CA . LEU A 1 329 ? -38.446 -11.404 82.810 1.00 87.69 329 LEU A CA 1
ATOM 2603 C C . LEU A 1 329 ? -38.423 -12.877 83.215 1.00 87.69 329 LEU A C 1
ATOM 2605 O O . LEU A 1 329 ? -39.261 -13.280 84.003 1.00 87.69 329 LEU A O 1
ATOM 2609 N N . GLU A 1 330 ? -37.473 -13.681 82.744 1.00 89.31 330 GLU A N 1
ATOM 2610 C CA . GLU A 1 330 ? -37.274 -15.069 83.170 1.00 89.31 330 GLU A CA 1
ATOM 2611 C C . GLU A 1 330 ? -36.839 -15.139 84.631 1.00 89.31 330 GLU A C 1
ATOM 2613 O O . GLU A 1 330 ? -37.360 -15.953 85.391 1.00 89.31 330 GLU A O 1
ATOM 2618 N N . ARG A 1 331 ? -35.927 -14.257 85.063 1.00 88.75 331 ARG A N 1
ATOM 2619 C CA . ARG A 1 331 ? -35.547 -14.119 86.475 1.00 88.75 331 ARG A CA 1
ATOM 2620 C C . ARG A 1 331 ? -36.732 -13.685 87.331 1.00 88.75 331 ARG A C 1
ATOM 2622 O O . ARG A 1 331 ? -36.899 -14.209 88.429 1.00 88.75 331 ARG A O 1
ATOM 2629 N N . GLU A 1 332 ? -37.543 -12.746 86.856 1.00 86.31 332 GLU A N 1
ATOM 2630 C CA . GLU A 1 332 ? -38.761 -12.306 87.539 1.00 86.31 332 GLU A CA 1
ATOM 2631 C C . GLU A 1 332 ? -39.812 -13.418 87.587 1.00 86.31 332 GLU A C 1
ATOM 2633 O O . GLU A 1 332 ? -40.312 -13.716 88.663 1.00 86.31 332 GLU A O 1
ATOM 2638 N N . ASN A 1 333 ? -40.061 -14.119 86.479 1.00 83.56 333 ASN A N 1
ATOM 2639 C CA . ASN A 1 333 ? -40.929 -15.295 86.429 1.00 83.56 333 ASN A CA 1
ATOM 2640 C C . ASN A 1 333 ? -40.433 -16.391 87.360 1.00 83.56 333 ASN A C 1
ATOM 2642 O O . ASN A 1 333 ? -41.237 -17.011 88.039 1.00 83.56 333 ASN A O 1
ATOM 2646 N N . LYS A 1 334 ? -39.121 -16.632 87.429 1.00 86.50 334 LYS A N 1
ATOM 2647 C CA . LYS A 1 334 ? -38.542 -17.590 88.370 1.00 86.50 334 LYS A CA 1
ATOM 2648 C C . LYS A 1 334 ? -38.777 -17.143 89.808 1.00 86.50 334 LYS A C 1
ATOM 2650 O O . LYS A 1 334 ? -39.243 -17.949 90.595 1.00 86.50 334 LYS A O 1
ATOM 2655 N N . LYS A 1 335 ? -38.555 -15.867 90.141 1.00 83.44 335 LYS A N 1
ATOM 2656 C CA . LYS A 1 335 ? -38.876 -15.317 91.470 1.00 83.44 335 LYS A CA 1
ATOM 2657 C C . LYS A 1 335 ? -40.364 -15.417 91.795 1.00 83.44 335 LYS A C 1
ATOM 2659 O O . LYS A 1 335 ? -40.697 -15.773 92.914 1.00 83.44 335 LYS A O 1
ATOM 2664 N N . LEU A 1 336 ? -41.248 -15.129 90.841 1.00 78.75 336 LEU A N 1
ATOM 2665 C CA . LEU A 1 336 ? -42.696 -15.271 90.992 1.00 78.75 336 LEU A CA 1
ATOM 2666 C C . LEU A 1 336 ? -43.090 -16.738 91.143 1.00 78.75 336 LEU A C 1
ATOM 2668 O O . LEU A 1 336 ? -43.929 -17.046 91.973 1.00 78.75 336 LEU A O 1
ATOM 2672 N N . LYS A 1 337 ? -42.459 -17.647 90.399 1.00 77.19 337 LYS A N 1
ATOM 2673 C CA . LYS A 1 337 ? -42.664 -19.093 90.498 1.00 77.19 337 LYS A CA 1
ATOM 2674 C C . LYS A 1 337 ? -42.145 -19.641 91.823 1.00 77.19 337 LYS A C 1
ATOM 2676 O O . LYS A 1 337 ? -42.815 -20.472 92.413 1.00 77.19 337 LYS A O 1
ATOM 2681 N N . ASP A 1 338 ? -41.016 -19.146 92.319 1.00 76.38 338 ASP A N 1
ATOM 2682 C CA . ASP A 1 338 ? -40.441 -19.500 93.619 1.00 76.38 338 ASP A CA 1
ATOM 2683 C C . ASP A 1 338 ? -41.260 -18.894 94.773 1.00 76.38 338 ASP A C 1
ATOM 2685 O O . ASP A 1 338 ? -41.458 -19.559 95.783 1.00 76.38 338 ASP A O 1
ATOM 2689 N N . ALA A 1 339 ? -41.803 -17.681 94.613 1.00 70.75 339 ALA A N 1
ATOM 2690 C CA . ALA A 1 339 ? -42.742 -17.050 95.547 1.00 70.75 339 ALA A CA 1
ATOM 2691 C C . ALA A 1 339 ? -44.139 -17.693 95.505 1.00 70.75 339 ALA A C 1
ATOM 2693 O O . ALA A 1 339 ? -44.828 -17.738 96.521 1.00 70.75 339 ALA A O 1
ATOM 2694 N N . ALA A 1 340 ? -44.531 -18.241 94.355 1.00 57.69 340 ALA A N 1
ATOM 2695 C CA . ALA A 1 340 ? -45.708 -19.080 94.197 1.00 57.69 340 ALA A CA 1
ATOM 2696 C C . ALA A 1 340 ? -45.448 -20.523 94.651 1.00 57.69 340 ALA A C 1
ATOM 2698 O O . ALA A 1 340 ? -46.395 -21.214 94.975 1.00 57.69 340 ALA A O 1
ATOM 2699 N N . SER A 1 341 ? -44.203 -20.993 94.744 1.00 50.75 341 SER A N 1
ATOM 2700 C CA . SER A 1 341 ? -43.851 -22.350 95.191 1.00 50.75 341 SER A CA 1
ATOM 2701 C C . SER A 1 341 ? -44.292 -22.678 96.637 1.00 50.75 341 SER A C 1
ATOM 2703 O O . SER A 1 341 ? -44.709 -23.809 96.878 1.00 50.75 341 SER A O 1
ATOM 2705 N N . PRO A 1 342 ? -44.327 -21.738 97.611 1.00 52.38 342 PRO A N 1
ATOM 2706 C CA . PRO A 1 342 ? -45.010 -21.968 98.887 1.00 52.38 342 PRO A CA 1
ATOM 2707 C C . PRO A 1 342 ? -46.548 -21.859 98.816 1.00 52.38 342 PRO A C 1
ATOM 2709 O O . PRO A 1 342 ? -47.207 -22.257 99.774 1.00 52.38 342 PRO A O 1
ATOM 2712 N N . GLN A 1 343 ? -47.129 -21.356 97.718 1.00 46.16 343 GLN A N 1
ATOM 2713 C CA . GLN A 1 343 ? -48.584 -21.251 97.489 1.00 46.16 343 GLN A CA 1
ATOM 2714 C C . GLN A 1 343 ? -49.146 -22.258 96.471 1.00 46.16 343 GLN A C 1
ATOM 2716 O O . GLN A 1 343 ? -50.356 -22.384 96.373 1.00 46.16 343 GLN A O 1
ATOM 2721 N N . GLY A 1 344 ? -48.285 -22.949 95.726 1.00 43.88 344 GLY A N 1
ATOM 2722 C CA . GLY A 1 344 ? -48.612 -23.905 94.679 1.00 43.88 344 GLY A CA 1
ATOM 2723 C C . GLY A 1 344 ? -48.014 -25.251 95.038 1.00 43.88 344 GLY A C 1
ATOM 2724 O O . GLY A 1 344 ? -47.011 -25.683 94.464 1.00 43.88 344 GLY A O 1
ATOM 2725 N N . LYS A 1 345 ? -48.633 -25.924 96.008 1.00 44.41 345 LYS A N 1
ATOM 2726 C CA . LYS A 1 345 ? -48.407 -27.361 96.166 1.00 44.41 345 LYS A CA 1
ATOM 2727 C C . LYS A 1 345 ? -49.003 -28.036 94.918 1.00 44.41 345 LYS A C 1
ATOM 2729 O O . LYS A 1 345 ? -50.047 -27.602 94.438 1.00 44.41 345 LYS A O 1
ATOM 2734 N N . PRO A 1 346 ? -48.451 -29.158 94.420 1.00 46.44 346 PRO A N 1
ATOM 2735 C CA . PRO A 1 346 ? -49.122 -29.956 93.386 1.00 46.44 346 PRO A CA 1
ATOM 2736 C C . PRO A 1 346 ? -50.503 -30.473 93.833 1.00 46.44 346 PRO A C 1
ATOM 2738 O O . PRO A 1 346 ? -51.271 -30.978 93.017 1.00 46.44 346 PRO A O 1
ATOM 2741 N N . ASN A 1 347 ? -50.828 -30.309 95.117 1.00 46.69 347 ASN A N 1
ATOM 2742 C CA . ASN A 1 347 ? -52.150 -30.533 95.660 1.00 46.69 347 ASN A CA 1
ATOM 2743 C C . ASN A 1 347 ? -53.196 -29.526 95.177 1.00 46.69 347 ASN A C 1
ATOM 2745 O O . ASN A 1 347 ? -54.340 -29.924 95.140 1.00 46.69 347 ASN A O 1
ATOM 2749 N N . ASP A 1 348 ? -52.886 -28.304 94.729 1.00 51.19 348 ASP A N 1
ATOM 2750 C CA . ASP A 1 348 ? -53.954 -27.326 94.456 1.00 51.19 348 ASP A CA 1
ATOM 2751 C C . ASP A 1 348 ? -54.808 -27.674 93.235 1.00 51.19 348 ASP A C 1
ATOM 2753 O O . ASP A 1 348 ? -55.987 -27.362 93.226 1.00 51.19 348 ASP A O 1
ATOM 2757 N N . SER A 1 349 ? -54.292 -28.375 92.218 1.00 49.78 349 SER A N 1
ATOM 2758 C CA . SER A 1 349 ? -55.140 -28.807 91.091 1.00 49.78 349 SER A CA 1
ATOM 2759 C C . SER A 1 349 ? -56.028 -30.004 91.443 1.00 49.78 349 SER A C 1
ATOM 2761 O O . SER A 1 349 ? -57.157 -30.085 90.964 1.00 49.78 349 SER A O 1
ATOM 2763 N N . GLU A 1 350 ? -55.560 -30.901 92.315 1.00 55.44 350 GLU A N 1
ATOM 2764 C CA . GLU A 1 350 ? -56.341 -32.048 92.786 1.00 55.44 350 GLU A CA 1
ATOM 2765 C C . GLU A 1 350 ? -57.276 -31.642 93.938 1.00 55.44 350 GLU A C 1
ATOM 2767 O O . GLU A 1 350 ? -58.395 -32.136 94.008 1.00 55.44 350 GLU A O 1
ATOM 2772 N N . ASP A 1 351 ? -56.884 -30.663 94.755 1.00 55.53 351 ASP A N 1
ATOM 2773 C CA . ASP A 1 351 ? -57.678 -30.004 95.792 1.00 55.53 351 ASP A CA 1
ATOM 2774 C C . ASP A 1 351 ? -58.705 -29.060 95.164 1.00 55.53 351 ASP A C 1
ATOM 2776 O O . ASP A 1 351 ? -59.834 -29.037 95.632 1.00 55.53 351 ASP A O 1
ATOM 2780 N N . LEU A 1 352 ? -58.397 -28.361 94.062 1.00 55.12 352 LEU A N 1
ATOM 2781 C CA . LEU A 1 352 ? -59.380 -27.620 93.260 1.00 55.12 352 LEU A CA 1
ATOM 2782 C C . LEU A 1 352 ? -60.314 -28.577 92.530 1.00 55.12 352 LEU A C 1
ATOM 2784 O O . LEU A 1 352 ? -61.509 -28.326 92.487 1.00 55.12 352 LEU A O 1
ATOM 2788 N N . ARG A 1 353 ? -59.834 -29.711 92.005 1.00 64.19 353 ARG A N 1
ATOM 2789 C CA . ARG A 1 353 ? -60.714 -30.759 91.458 1.00 64.19 353 ARG A CA 1
ATOM 2790 C C . ARG A 1 353 ? -61.574 -31.398 92.547 1.00 64.19 353 ARG A C 1
ATOM 2792 O O . ARG A 1 353 ? -62.745 -31.672 92.299 1.00 64.19 353 ARG A O 1
ATOM 2799 N N . GLN A 1 354 ? -61.051 -31.603 93.754 1.00 65.12 354 GLN A N 1
ATOM 2800 C CA . GLN A 1 354 ? -61.818 -32.068 94.911 1.00 65.12 354 GLN A CA 1
ATOM 2801 C C . GLN A 1 354 ? -62.776 -30.999 95.429 1.00 65.12 354 GLN A C 1
ATOM 2803 O O . GLN A 1 354 ? -63.876 -31.352 95.835 1.00 65.12 354 GLN A O 1
ATOM 2808 N N . GLN A 1 355 ? -62.413 -29.718 95.391 1.00 65.56 355 GLN A N 1
ATOM 2809 C CA . GLN A 1 355 ? -63.289 -28.597 95.720 1.00 65.56 355 GLN A CA 1
ATOM 2810 C C . GLN A 1 355 ? -64.369 -28.441 94.661 1.00 65.56 355 GLN A C 1
ATOM 2812 O O . GLN A 1 355 ? -65.512 -28.259 95.033 1.00 65.56 355 GLN A O 1
ATOM 2817 N N . ILE A 1 356 ? -64.067 -28.614 93.374 1.00 69.31 356 ILE A N 1
ATOM 2818 C CA . ILE A 1 356 ? -65.060 -2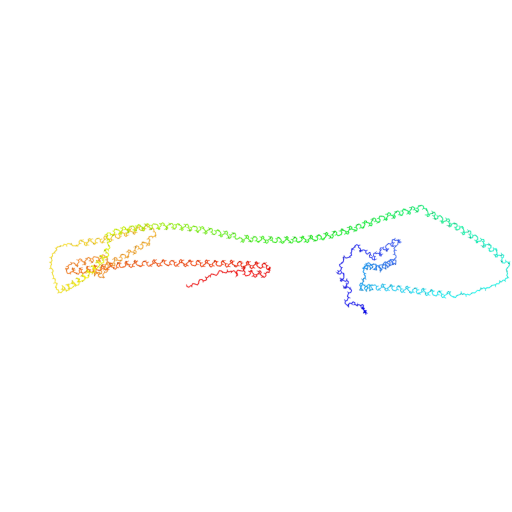8.651 92.297 1.00 69.31 356 ILE A CA 1
ATOM 2819 C C . ILE A 1 356 ? -65.997 -29.842 92.506 1.00 69.31 356 ILE A C 1
ATOM 2821 O O . ILE A 1 356 ? -67.204 -29.653 92.464 1.00 69.31 356 ILE A O 1
ATOM 2825 N N . ARG A 1 357 ? -65.493 -31.043 92.828 1.00 73.19 357 ARG A N 1
ATOM 2826 C CA . ARG A 1 357 ? -66.354 -32.194 93.164 1.00 73.19 357 ARG A CA 1
ATOM 2827 C C . ARG A 1 357 ? -67.166 -31.963 94.445 1.00 73.19 357 ARG A C 1
ATOM 2829 O O . ARG A 1 357 ? -68.334 -32.333 94.483 1.00 73.19 357 ARG A O 1
ATOM 2836 N N . LYS A 1 358 ? -66.591 -31.340 95.482 1.00 72.31 358 LYS A N 1
ATOM 2837 C CA . LYS A 1 358 ? -67.289 -30.973 96.729 1.00 72.31 358 LYS A CA 1
ATOM 2838 C C . LYS A 1 358 ? -68.350 -29.912 96.485 1.00 72.31 358 LYS A C 1
ATOM 2840 O O . LYS A 1 358 ? -69.450 -30.073 96.984 1.00 72.31 358 LYS A O 1
ATOM 2845 N N . LEU A 1 359 ? -68.055 -28.886 95.696 1.00 71.19 359 LEU A N 1
ATOM 2846 C CA . LEU A 1 359 ? -68.981 -27.821 95.325 1.00 71.19 359 LEU A CA 1
ATOM 2847 C C . LEU A 1 359 ? -70.072 -28.351 94.399 1.00 71.19 359 LEU A C 1
ATOM 2849 O O . LEU A 1 359 ? -71.222 -27.998 94.583 1.00 71.19 359 LEU A O 1
ATOM 2853 N N . GLN A 1 360 ? -69.765 -29.258 93.471 1.00 70.94 360 GLN A N 1
ATOM 2854 C CA . GLN A 1 360 ? -70.774 -29.972 92.683 1.00 70.94 360 GLN A CA 1
ATOM 2855 C C . GLN A 1 360 ? -71.659 -30.858 93.572 1.00 70.94 360 GLN A C 1
ATOM 2857 O O . GLN A 1 360 ? -72.872 -30.898 93.380 1.00 70.94 360 GLN A O 1
ATOM 2862 N N . ALA A 1 361 ? -71.089 -31.526 94.579 1.00 70.44 361 ALA A N 1
ATOM 2863 C CA . ALA A 1 361 ? -71.850 -32.311 95.550 1.00 70.44 361 ALA A CA 1
ATOM 2864 C C . ALA A 1 361 ? -72.678 -31.431 96.504 1.00 70.44 361 ALA A C 1
ATOM 2866 O O . ALA A 1 361 ? -73.800 -31.799 96.840 1.00 70.44 361 ALA A O 1
ATOM 2867 N N . GLU A 1 362 ? -72.166 -30.271 96.921 1.00 69.94 362 GLU A N 1
ATOM 2868 C CA . GLU A 1 362 ? -72.880 -29.267 97.714 1.00 69.94 362 GLU A CA 1
ATOM 2869 C C . GLU A 1 362 ? -73.964 -28.571 96.903 1.00 69.94 362 GLU A C 1
ATOM 2871 O O . GLU A 1 362 ? -75.027 -28.324 97.454 1.00 69.94 362 GLU A O 1
ATOM 2876 N N . LEU A 1 363 ? -73.741 -28.311 95.614 1.00 63.81 363 LEU A N 1
ATOM 2877 C CA . LEU A 1 363 ? -74.758 -27.830 94.684 1.00 63.81 363 LEU A CA 1
ATOM 2878 C C . LEU A 1 363 ? -75.853 -28.874 94.516 1.00 63.81 363 LEU A C 1
ATOM 2880 O O . LEU A 1 363 ? -77.007 -28.546 94.718 1.00 63.81 363 LEU A O 1
ATOM 2884 N N . ALA A 1 364 ? -75.516 -30.145 94.297 1.00 67.50 364 ALA A N 1
ATOM 2885 C CA . ALA A 1 364 ? -76.514 -31.212 94.245 1.00 67.50 364 ALA A CA 1
ATOM 2886 C C . ALA A 1 364 ? -77.256 -31.397 95.585 1.00 67.50 364 ALA A C 1
ATOM 2888 O O . ALA A 1 364 ? -78.444 -31.716 95.604 1.00 67.50 364 ALA A O 1
ATOM 2889 N N . ARG A 1 365 ? -76.574 -31.199 96.724 1.00 70.25 365 ARG A N 1
ATOM 2890 C CA . ARG A 1 365 ? -77.204 -31.197 98.054 1.00 70.25 365 ARG A CA 1
ATOM 2891 C C . ARG A 1 365 ? -78.133 -30.006 98.220 1.00 70.25 365 ARG A C 1
ATOM 2893 O O . ARG A 1 365 ? -79.248 -30.210 98.669 1.00 70.25 365 ARG A O 1
ATOM 2900 N N . ARG A 1 366 ? -77.686 -28.807 97.849 1.00 67.56 366 ARG A N 1
ATOM 2901 C CA . ARG A 1 366 ? -78.448 -27.561 97.931 1.00 67.56 366 ARG A CA 1
ATOM 2902 C C . ARG A 1 366 ? -79.615 -27.552 96.970 1.00 67.56 366 ARG A C 1
ATOM 2904 O O . ARG A 1 366 ? -80.667 -27.110 97.379 1.00 67.56 366 ARG A O 1
ATOM 2911 N N . ASP A 1 367 ? -79.487 -28.112 95.778 1.00 67.38 367 ASP A N 1
ATOM 2912 C CA . ASP A 1 367 ? -80.602 -28.307 94.854 1.00 67.38 367 ASP A CA 1
ATOM 2913 C C . ASP A 1 367 ? -81.642 -29.258 95.462 1.00 67.38 367 ASP A C 1
ATOM 2915 O O . ASP A 1 367 ? -82.835 -28.994 95.369 1.00 67.38 367 ASP A O 1
ATOM 2919 N N . LYS A 1 368 ? -81.217 -30.305 96.187 1.00 70.38 368 LYS A N 1
ATOM 2920 C CA . LYS A 1 368 ? -82.138 -31.137 96.984 1.00 70.38 368 LYS A CA 1
ATOM 2921 C C . LYS A 1 368 ? -82.752 -30.380 98.165 1.00 70.38 368 LYS A C 1
ATOM 2923 O O . LYS A 1 368 ? -83.925 -30.588 98.451 1.00 70.38 368 LYS A O 1
ATOM 2928 N N . THR A 1 369 ? -82.002 -29.513 98.849 1.00 67.88 369 THR A N 1
ATOM 2929 C CA . THR A 1 369 ? -82.548 -28.675 99.929 1.00 67.88 369 THR A CA 1
ATOM 2930 C C . THR A 1 369 ? -83.514 -27.630 99.389 1.00 67.88 369 THR A C 1
ATOM 2932 O O . THR A 1 369 ? -84.538 -27.397 100.005 1.00 67.88 369 THR A O 1
ATOM 2935 N N . ILE A 1 370 ? -83.226 -27.036 98.232 1.00 63.34 370 ILE A N 1
ATOM 2936 C CA . ILE A 1 370 ? -84.101 -26.103 97.523 1.00 63.34 370 ILE A CA 1
ATOM 2937 C C . ILE A 1 370 ? -85.372 -26.839 97.104 1.00 63.34 370 ILE A C 1
ATOM 2939 O O . ILE A 1 370 ? -86.445 -26.338 97.385 1.00 63.34 370 ILE A O 1
ATOM 2943 N N . GLN A 1 371 ? -85.284 -28.060 96.568 1.00 67.69 371 GLN A N 1
ATOM 2944 C CA . GLN A 1 371 ? -86.468 -28.879 96.272 1.00 67.69 371 GLN A CA 1
ATOM 2945 C C . GLN A 1 371 ? -87.287 -29.227 97.529 1.00 67.69 371 GLN A C 1
ATOM 2947 O O . GLN A 1 371 ? -88.514 -29.228 97.479 1.00 67.69 371 GLN A O 1
ATOM 2952 N N . ALA A 1 372 ? -86.636 -29.506 98.663 1.00 62.94 372 ALA A N 1
ATOM 2953 C CA . ALA A 1 372 ? -87.316 -29.775 99.933 1.00 62.94 372 ALA A CA 1
ATOM 2954 C C . ALA A 1 372 ? -87.969 -28.514 100.529 1.00 62.94 372 ALA A C 1
ATOM 2956 O O . ALA A 1 372 ? -89.093 -28.579 101.014 1.00 62.94 372 ALA A O 1
ATOM 2957 N N . LEU A 1 373 ? -87.296 -27.365 100.441 1.00 59.19 373 LEU A N 1
ATOM 2958 C CA . LEU A 1 373 ? -87.795 -26.069 100.899 1.00 59.19 373 LEU A CA 1
ATOM 2959 C C . LEU A 1 373 ? -88.880 -25.512 99.972 1.00 59.19 373 LEU A C 1
ATOM 2961 O O . LEU A 1 373 ? -89.806 -24.879 100.457 1.00 59.19 373 LEU A O 1
ATOM 2965 N N . GLU A 1 374 ? -88.818 -25.776 98.666 1.00 58.94 374 GLU A N 1
ATOM 2966 C CA . GLU A 1 374 ? -89.899 -25.499 97.711 1.00 58.94 374 GLU A CA 1
ATOM 2967 C C . GLU A 1 374 ? -91.128 -26.372 98.034 1.00 58.94 374 GLU A C 1
ATOM 2969 O O . GLU A 1 374 ? -92.252 -25.878 97.995 1.00 58.94 374 GLU A O 1
ATOM 2974 N N . ALA A 1 375 ? -90.939 -27.629 98.460 1.00 57.56 375 ALA A N 1
ATOM 2975 C CA . ALA A 1 375 ? -92.031 -28.486 98.933 1.00 57.56 375 ALA A CA 1
ATOM 2976 C C . ALA A 1 375 ? -92.621 -28.033 100.289 1.00 57.56 375 ALA A C 1
ATOM 2978 O O . ALA A 1 375 ? -93.839 -28.086 100.472 1.00 57.56 375 ALA A O 1
ATOM 2979 N N . GLU A 1 376 ? -91.793 -27.554 101.225 1.00 57.09 376 GLU A N 1
ATOM 2980 C CA . GLU A 1 376 ? -92.244 -26.960 102.495 1.00 57.09 376 GLU A CA 1
ATOM 2981 C C . GLU A 1 376 ? -92.912 -25.593 102.302 1.00 57.09 376 GLU A C 1
ATOM 2983 O O . GLU A 1 376 ? -93.916 -25.312 102.955 1.00 57.09 376 GLU A O 1
ATOM 2988 N N . LEU A 1 377 ? -92.427 -24.755 101.380 1.00 54.09 377 LEU A N 1
ATOM 2989 C CA . LEU A 1 377 ? -93.076 -23.496 101.006 1.00 54.09 377 LEU A CA 1
ATOM 2990 C C . LEU A 1 377 ? -94.455 -23.750 100.398 1.00 54.09 377 LEU A C 1
ATOM 2992 O O . LEU A 1 377 ? -95.393 -23.033 100.741 1.00 54.09 377 LEU A O 1
ATOM 2996 N N . GLU A 1 378 ? -94.615 -24.800 99.592 1.00 53.47 378 GLU A N 1
ATOM 2997 C CA . GLU A 1 378 ? -95.910 -25.172 99.017 1.00 53.47 378 GLU A CA 1
ATOM 2998 C C . GLU A 1 378 ? -96.877 -25.766 100.066 1.00 53.47 378 GLU A C 1
ATOM 3000 O O . GLU A 1 378 ? -98.091 -25.561 99.986 1.00 53.47 378 GLU A O 1
ATOM 3005 N N . GLN A 1 379 ? -96.363 -26.405 101.126 1.00 52.88 379 GLN A N 1
ATOM 3006 C CA . GLN A 1 379 ? -97.154 -26.781 102.310 1.00 52.88 379 GLN A CA 1
ATOM 3007 C C . GLN A 1 379 ? -97.519 -25.566 103.183 1.00 52.88 379 GLN A C 1
ATOM 3009 O O . GLN A 1 379 ? -98.664 -25.439 103.618 1.00 52.88 379 GLN A O 1
ATOM 3014 N N . ALA A 1 380 ? -96.594 -24.623 103.377 1.00 47.69 380 ALA A N 1
ATOM 3015 C CA . ALA A 1 380 ? -96.806 -23.391 104.136 1.00 47.69 380 ALA A CA 1
ATOM 3016 C C . ALA A 1 380 ? -97.664 -22.356 103.382 1.00 47.69 380 ALA A C 1
ATOM 3018 O O . ALA A 1 380 ? -98.152 -21.398 103.986 1.00 47.69 380 ALA A O 1
ATOM 3019 N N . ARG A 1 381 ? -97.867 -22.503 102.068 1.00 44.50 381 ARG A N 1
ATOM 3020 C CA . ARG A 1 381 ? -98.785 -21.677 101.261 1.00 44.50 381 ARG A CA 1
ATOM 3021 C C . ARG A 1 381 ? -100.255 -22.087 101.430 1.00 44.50 381 ARG A C 1
ATOM 3023 O O . ARG A 1 381 ? -101.128 -21.254 101.215 1.00 44.50 381 ARG A O 1
ATOM 3030 N N . ASN A 1 382 ? -100.519 -23.311 101.898 1.00 43.12 382 ASN A N 1
ATOM 3031 C CA . ASN A 1 382 ? -101.865 -23.847 102.151 1.00 43.12 382 ASN A CA 1
ATOM 3032 C C . ASN A 1 382 ? -102.358 -23.672 103.604 1.00 43.12 382 ASN A C 1
ATOM 3034 O O . ASN A 1 382 ? -103.503 -24.006 103.904 1.00 43.12 382 ASN A O 1
ATOM 3038 N N . ALA A 1 383 ? -101.536 -23.117 104.501 1.00 34.59 383 ALA A N 1
ATOM 3039 C CA . ALA A 1 383 ? -101.879 -22.887 105.903 1.00 34.59 383 ALA A CA 1
ATOM 3040 C C . ALA A 1 383 ? -101.665 -21.412 106.301 1.00 34.59 383 ALA A C 1
ATOM 3042 O O . ALA A 1 383 ? -100.654 -21.045 106.889 1.00 34.59 383 ALA A O 1
ATOM 3043 N N . SER A 1 384 ? -102.683 -20.591 106.022 1.00 30.70 384 SER A N 1
ATOM 3044 C CA . SER A 1 384 ? -103.038 -19.328 106.705 1.00 30.70 384 SER A CA 1
ATOM 3045 C C . SER A 1 384 ? -102.121 -18.082 106.643 1.00 30.70 384 SER A C 1
ATOM 3047 O O . SER A 1 384 ? -100.904 -18.110 106.783 1.00 30.70 384 SER A O 1
ATOM 3049 N N . SER A 1 385 ? -102.821 -16.954 106.477 1.00 26.91 385 SER A N 1
ATOM 3050 C CA . SER A 1 385 ? -102.459 -15.530 106.597 1.00 26.91 385 SER A CA 1
ATOM 3051 C C . SER A 1 385 ? -103.044 -14.981 107.939 1.00 26.91 385 SER A C 1
ATOM 3053 O O . SER A 1 385 ? -103.677 -15.765 108.646 1.00 26.91 385 SER A O 1
ATOM 3055 N N . PRO A 1 386 ? -103.052 -13.666 108.254 1.00 47.84 386 PRO A N 1
ATOM 3056 C CA . PRO A 1 386 ? -101.968 -12.801 108.761 1.00 47.84 386 PRO A CA 1
ATOM 3057 C C . PRO A 1 386 ? -102.336 -12.068 110.092 1.00 47.84 386 PRO A C 1
ATOM 3059 O O . PRO A 1 386 ? -103.516 -11.995 110.419 1.00 47.84 386 PRO A O 1
ATOM 3062 N N . ALA A 1 387 ? -101.367 -11.463 110.812 1.00 29.31 387 ALA A N 1
ATOM 3063 C CA . ALA A 1 387 ? -101.491 -10.259 111.694 1.00 29.31 387 ALA A CA 1
ATOM 3064 C C . ALA A 1 387 ? -100.243 -10.120 112.613 1.00 29.31 387 ALA A C 1
ATOM 3066 O O . ALA A 1 387 ? -99.880 -11.107 113.241 1.00 29.31 387 ALA A O 1
ATOM 3067 N N . ARG A 1 388 ? -99.466 -9.013 112.539 1.00 27.77 388 ARG A N 1
ATOM 3068 C CA . ARG A 1 388 ? -99.423 -7.827 113.462 1.00 27.77 388 ARG A CA 1
ATOM 3069 C C . ARG A 1 388 ? -98.989 -8.166 114.905 1.00 27.77 388 ARG A C 1
ATOM 3071 O O . ARG A 1 388 ? -99.506 -9.126 115.450 1.00 27.77 388 ARG A O 1
ATOM 3078 N N . ASP A 1 389 ? -98.145 -7.442 115.644 1.00 26.94 389 ASP A N 1
ATOM 3079 C CA . ASP A 1 389 ? -97.449 -6.145 115.550 1.00 26.94 389 ASP A CA 1
ATOM 3080 C C . ASP A 1 389 ? -96.327 -6.125 116.641 1.00 26.94 389 ASP A C 1
ATOM 3082 O O . ASP A 1 389 ? -96.385 -6.903 117.593 1.00 26.94 389 ASP A O 1
ATOM 3086 N N . ASP A 1 390 ? -95.374 -5.190 116.501 1.00 29.19 390 ASP A N 1
ATOM 3087 C CA . ASP A 1 390 ? -94.540 -4.508 117.524 1.00 29.19 390 ASP A CA 1
ATOM 3088 C C . ASP A 1 390 ? -93.372 -5.199 118.279 1.00 29.19 390 ASP A C 1
ATOM 3090 O O . ASP A 1 390 ? -93.566 -5.897 119.270 1.00 29.19 390 ASP A O 1
ATOM 3094 N N . ALA A 1 391 ? -92.126 -4.826 117.921 1.00 27.11 391 ALA A N 1
ATOM 3095 C CA . ALA A 1 391 ? -91.145 -4.135 118.794 1.00 27.11 391 ALA A CA 1
ATOM 3096 C C . ALA A 1 391 ? -89.791 -3.909 118.067 1.00 27.11 391 ALA A C 1
ATOM 3098 O O . ALA A 1 391 ? -89.172 -4.841 117.566 1.00 27.11 391 ALA A O 1
ATOM 3099 N N . ALA A 1 392 ? -89.336 -2.652 118.013 1.00 35.47 392 ALA A N 1
ATOM 3100 C CA . ALA A 1 392 ? -88.036 -2.190 117.490 1.00 35.47 392 ALA A CA 1
ATOM 3101 C C . ALA A 1 392 ? -86.864 -2.517 118.460 1.00 35.47 392 ALA A C 1
ATOM 3103 O O . ALA A 1 392 ? -87.152 -3.022 119.547 1.00 35.47 392 ALA A O 1
ATOM 3104 N N . PRO A 1 393 ? -85.586 -2.124 118.223 1.00 46.75 393 PRO A N 1
ATOM 3105 C CA . PRO A 1 393 ? -84.920 -1.565 117.031 1.00 46.75 393 PRO A CA 1
ATOM 3106 C C . PRO A 1 393 ? -83.582 -2.285 116.682 1.00 46.75 393 PRO A C 1
ATOM 3108 O O . PRO A 1 393 ? -83.089 -3.091 117.458 1.00 46.75 393 PRO A O 1
ATOM 3111 N N . GLU A 1 394 ? -82.975 -1.980 115.526 1.00 35.94 394 GLU A N 1
ATOM 3112 C CA . GLU A 1 394 ? -81.567 -1.529 115.371 1.00 35.94 394 GLU A CA 1
ATOM 3113 C C . GLU A 1 394 ? -81.045 -1.672 113.923 1.00 35.94 394 GLU A C 1
ATOM 3115 O O . GLU A 1 394 ? -81.468 -2.522 113.144 1.00 35.94 394 GLU A O 1
ATOM 3120 N N . GLU A 1 395 ? -80.187 -0.724 113.540 1.00 49.72 395 GLU A N 1
ATOM 3121 C CA . GLU A 1 395 ? -79.823 -0.323 112.176 1.00 49.72 395 GLU A CA 1
ATOM 3122 C C . GLU A 1 395 ? -78.986 -1.339 111.363 1.00 49.72 395 GLU A C 1
ATOM 3124 O O . GLU A 1 395 ? -77.930 -1.769 111.821 1.00 49.72 395 GLU A O 1
ATOM 3129 N N . PRO A 1 396 ? -79.308 -1.543 110.065 1.00 44.97 396 PRO A N 1
ATOM 3130 C CA . PRO A 1 396 ? -78.332 -1.988 109.061 1.00 44.97 396 PRO A CA 1
ATOM 3131 C C . PRO A 1 396 ? -78.255 -1.049 107.835 1.00 44.97 396 PRO A C 1
ATOM 3133 O O . PRO A 1 396 ? -77.858 -1.441 106.738 1.00 44.97 396 PRO A O 1
ATOM 3136 N N . GLY A 1 397 ? -78.633 0.226 107.994 1.00 43.25 397 GLY A N 1
ATOM 3137 C CA . GLY A 1 397 ? -78.614 1.218 106.908 1.00 43.25 397 GLY A CA 1
ATOM 3138 C C . GLY A 1 397 ? -77.247 1.865 106.639 1.00 43.25 397 GLY A C 1
ATOM 3139 O O . GLY A 1 397 ? -77.053 2.470 105.582 1.00 43.25 397 GLY A O 1
ATOM 3140 N N . ALA A 1 398 ? -76.297 1.764 107.573 1.00 44.47 398 ALA A N 1
ATOM 3141 C CA . ALA A 1 398 ? -75.001 2.440 107.480 1.00 44.47 398 ALA A CA 1
ATOM 3142 C C . ALA A 1 398 ? -73.998 1.699 106.572 1.00 44.47 398 ALA A C 1
ATOM 3144 O O . ALA A 1 398 ? -73.294 2.330 105.782 1.00 44.47 398 ALA A O 1
ATOM 3145 N N . GLU A 1 399 ? -73.984 0.365 106.609 1.00 46.69 399 GLU A N 1
ATOM 3146 C CA . GLU A 1 399 ? -73.014 -0.461 105.875 1.00 46.69 399 GLU A CA 1
ATOM 3147 C C . GLU A 1 399 ? -73.278 -0.467 104.356 1.00 46.69 399 GLU A C 1
ATOM 3149 O O . GLU A 1 399 ? -72.358 -0.383 103.541 1.00 46.69 399 GLU A O 1
ATOM 3154 N N . LEU A 1 400 ? -74.551 -0.429 103.953 1.00 48.34 400 LEU A N 1
ATOM 3155 C CA . LEU A 1 400 ? -74.953 -0.329 102.545 1.00 48.34 400 LEU A CA 1
ATOM 3156 C C . LEU A 1 400 ? -74.703 1.064 101.946 1.00 48.34 400 LEU A C 1
ATOM 3158 O O . LEU A 1 400 ? -74.305 1.169 100.780 1.00 48.34 400 LEU A O 1
ATOM 3162 N N . ARG A 1 401 ? -74.848 2.140 102.736 1.00 53.44 401 ARG A N 1
ATOM 3163 C CA . ARG A 1 401 ? -74.468 3.498 102.301 1.00 53.44 401 ARG A CA 1
ATOM 3164 C C . ARG A 1 401 ? -72.951 3.641 102.154 1.00 53.44 401 ARG A C 1
ATOM 3166 O O . ARG A 1 401 ? -72.512 4.284 101.200 1.00 53.44 401 ARG A O 1
ATOM 3173 N N . ALA A 1 402 ? -72.163 3.002 103.021 1.00 51.47 402 ALA A N 1
ATOM 3174 C CA . ALA A 1 402 ? -70.702 2.971 102.914 1.00 51.47 402 ALA A CA 1
ATOM 3175 C C . ALA A 1 402 ? -70.236 2.237 101.644 1.00 51.47 402 ALA A C 1
ATOM 3177 O O . ALA A 1 402 ? -69.413 2.755 100.890 1.00 51.47 402 ALA A O 1
ATOM 3178 N N . ARG A 1 403 ? -70.850 1.095 101.323 1.00 50.69 403 ARG A N 1
ATOM 3179 C CA . ARG A 1 403 ? -70.501 0.300 100.135 1.00 50.69 403 ARG A CA 1
ATOM 3180 C C . ARG A 1 403 ? -70.904 0.972 98.816 1.00 50.69 403 ARG A C 1
ATOM 3182 O O . ARG A 1 403 ? -70.185 0.894 97.820 1.00 50.69 403 ARG A O 1
ATOM 3189 N N . CYS A 1 404 ? -72.010 1.719 98.811 1.00 48.91 404 CYS A N 1
ATOM 3190 C CA . CYS A 1 404 ? -72.381 2.565 97.671 1.00 48.91 404 CYS A CA 1
ATOM 3191 C C . CYS A 1 404 ? -71.440 3.773 97.506 1.00 48.91 404 CYS A C 1
ATOM 3193 O O . CYS A 1 404 ? -71.183 4.201 96.378 1.00 48.91 404 CYS A O 1
ATOM 3195 N N . ALA A 1 405 ? -70.897 4.317 98.601 1.00 52.72 405 ALA A N 1
ATOM 3196 C CA . ALA A 1 405 ? -69.882 5.369 98.550 1.00 52.72 405 ALA A CA 1
ATOM 3197 C C . ALA A 1 405 ? -68.533 4.847 98.017 1.00 52.72 405 ALA A C 1
ATOM 3199 O O . ALA A 1 405 ? -67.894 5.530 97.217 1.00 52.72 405 ALA A O 1
ATOM 3200 N N . GLU A 1 406 ? -68.138 3.616 98.359 1.00 54.38 406 GLU A N 1
ATOM 3201 C CA . GLU A 1 406 ? -66.944 2.959 97.803 1.00 54.38 406 GLU A CA 1
ATOM 3202 C C . GLU A 1 406 ? -67.039 2.746 96.288 1.00 54.38 406 GLU A C 1
ATOM 3204 O O . GLU A 1 406 ? -66.094 3.052 95.560 1.00 54.38 406 GLU A O 1
ATOM 3209 N N . LEU A 1 407 ? -68.194 2.300 95.785 1.00 53.16 407 LEU A N 1
ATOM 3210 C CA . LEU A 1 407 ? -68.402 2.110 94.345 1.00 53.16 407 LEU A CA 1
ATOM 3211 C C . LEU A 1 407 ? -68.411 3.440 93.571 1.00 53.16 407 LEU A C 1
ATOM 3213 O O . LEU A 1 407 ? -67.895 3.506 92.451 1.00 53.16 407 LEU A O 1
ATOM 3217 N N . ARG A 1 408 ? -68.918 4.527 94.174 1.00 55.50 408 ARG A N 1
ATOM 3218 C CA . ARG A 1 408 ? -68.811 5.883 93.601 1.00 55.50 408 ARG A CA 1
ATOM 3219 C C . ARG A 1 408 ? -67.361 6.375 93.580 1.00 55.50 408 ARG A C 1
ATOM 3221 O O . ARG A 1 408 ? -66.917 6.882 92.552 1.00 55.50 408 ARG A O 1
ATOM 3228 N N . ASN A 1 409 ? -66.603 6.141 94.653 1.00 58.56 409 ASN A N 1
ATOM 3229 C CA . ASN A 1 409 ? -65.181 6.485 94.719 1.00 58.56 409 ASN A CA 1
ATOM 3230 C C . ASN A 1 409 ? -64.342 5.690 93.709 1.00 58.56 409 ASN A C 1
ATOM 3232 O O . ASN A 1 409 ? -63.462 6.265 93.073 1.00 58.56 409 ASN A O 1
ATOM 3236 N N . ALA A 1 410 ? -64.636 4.403 93.495 1.00 57.00 410 ALA A N 1
ATOM 3237 C CA . ALA A 1 410 ? -63.962 3.590 92.484 1.00 57.00 410 ALA A CA 1
ATOM 3238 C C . ALA A 1 410 ? -64.208 4.140 91.069 1.00 57.00 410 ALA A C 1
ATOM 3240 O O . ALA A 1 410 ? -63.257 4.356 90.317 1.00 57.00 410 ALA A O 1
ATOM 3241 N N . ARG A 1 411 ? -65.465 4.457 90.728 1.00 64.06 411 ARG A N 1
ATOM 3242 C CA . ARG A 1 411 ? -65.827 5.076 89.441 1.00 64.06 411 ARG A CA 1
ATOM 3243 C C . ARG A 1 411 ? -65.065 6.383 89.200 1.00 64.06 411 ARG A C 1
ATOM 3245 O O . ARG A 1 411 ? -64.509 6.587 88.119 1.00 64.06 411 ARG A O 1
ATOM 3252 N N . ASP A 1 412 ? -65.014 7.255 90.202 1.00 63.94 412 ASP A N 1
ATOM 3253 C CA . ASP A 1 412 ? -64.367 8.562 90.072 1.00 63.94 412 ASP A CA 1
ATOM 3254 C C . ASP A 1 412 ? -62.831 8.437 90.029 1.00 63.94 412 ASP A C 1
ATOM 3256 O O . ASP A 1 412 ? -62.163 9.201 89.327 1.00 63.94 412 ASP A O 1
ATOM 3260 N N . LEU A 1 413 ? -62.258 7.408 90.665 1.00 66.62 413 LEU A N 1
ATOM 3261 C CA . LEU A 1 413 ? -60.841 7.057 90.545 1.00 66.62 413 LEU A CA 1
ATOM 3262 C C . LEU A 1 413 ? -60.476 6.647 89.107 1.00 66.62 413 LEU A C 1
ATOM 3264 O O . LEU A 1 413 ? -59.480 7.136 88.568 1.00 66.62 413 LEU A O 1
ATOM 3268 N N . TYR A 1 414 ? -61.289 5.803 88.461 1.00 59.75 414 TYR A N 1
ATOM 3269 C CA . TYR A 1 414 ? -61.067 5.380 87.071 1.00 59.75 414 TYR A CA 1
ATOM 3270 C C . TYR A 1 414 ? -61.232 6.539 86.081 1.00 59.75 414 TYR A C 1
ATOM 3272 O O . TYR A 1 414 ? -60.389 6.717 85.198 1.00 59.75 414 TYR A O 1
ATOM 3280 N N . ARG A 1 415 ? -62.240 7.399 86.280 1.00 62.69 415 ARG A N 1
ATOM 3281 C CA . ARG A 1 415 ? -62.453 8.604 85.460 1.00 62.69 415 ARG A CA 1
ATOM 3282 C C . ARG A 1 415 ? -61.281 9.593 85.562 1.00 62.69 415 ARG A C 1
ATOM 3284 O O . ARG A 1 415 ? -60.859 10.159 84.555 1.00 62.69 415 ARG A O 1
ATOM 3291 N N . ASN A 1 416 ? -60.703 9.753 86.753 1.00 63.00 416 ASN A N 1
ATOM 3292 C CA . ASN A 1 416 ? -59.538 10.614 86.978 1.00 63.00 416 ASN A CA 1
ATOM 3293 C C . ASN A 1 416 ? -58.225 10.016 86.444 1.00 63.00 416 ASN A C 1
ATOM 3295 O O . ASN A 1 416 ? -57.350 10.757 85.992 1.00 63.00 416 ASN A O 1
ATOM 3299 N N . LYS A 1 417 ? -58.076 8.685 86.462 1.00 67.94 417 LYS A N 1
ATOM 3300 C CA . LYS A 1 417 ? -56.927 7.988 85.859 1.00 67.94 417 LYS A CA 1
ATOM 3301 C C . LYS A 1 417 ? -56.926 8.152 84.333 1.00 67.94 417 LYS A C 1
ATOM 3303 O O . LYS A 1 417 ? -55.886 8.470 83.759 1.00 67.94 417 LYS A O 1
ATOM 3308 N N . TRP A 1 418 ? -58.109 8.052 83.721 1.00 59.34 418 TRP A N 1
ATOM 3309 C CA . TRP A 1 418 ? -58.338 8.304 82.297 1.00 59.34 418 TRP A CA 1
ATOM 3310 C C . TRP A 1 418 ? -57.985 9.743 81.895 1.00 59.34 418 TRP A C 1
ATOM 3312 O O . TRP A 1 418 ? -57.179 9.948 80.990 1.00 59.34 418 TRP A O 1
ATOM 3322 N N . ALA A 1 419 ? -58.478 10.746 82.633 1.00 62.16 419 ALA A N 1
ATOM 3323 C CA . ALA A 1 419 ? -58.183 12.153 82.344 1.00 62.16 419 ALA A CA 1
ATOM 3324 C C . ALA A 1 419 ? -56.672 12.473 82.379 1.00 62.16 419 ALA A C 1
ATOM 3326 O O . ALA A 1 419 ? -56.190 13.283 81.587 1.00 62.16 419 ALA A O 1
ATOM 3327 N N . ARG A 1 420 ? -55.898 11.806 83.251 1.00 63.44 420 ARG A N 1
ATOM 3328 C CA . ARG A 1 420 ? -54.434 11.975 83.327 1.00 63.44 420 ARG A CA 1
ATOM 3329 C C . ARG A 1 420 ? -53.677 11.275 82.198 1.00 63.44 420 ARG A C 1
ATOM 3331 O O . ARG A 1 420 ? -52.699 11.837 81.714 1.00 63.44 420 ARG A O 1
ATOM 3338 N N . GLN A 1 421 ? -54.100 10.083 81.772 1.00 61.88 421 GLN A N 1
ATOM 3339 C CA . GLN A 1 421 ? -53.462 9.379 80.649 1.00 61.88 421 GLN A CA 1
ATOM 3340 C C . GLN A 1 421 ? -53.708 10.100 79.319 1.00 61.88 421 GLN A C 1
ATOM 3342 O O . GLN A 1 421 ? -52.765 10.305 78.556 1.00 61.88 421 GLN A O 1
ATOM 3347 N N . VAL A 1 422 ? -54.932 10.589 79.102 1.00 54.62 422 VAL A N 1
ATOM 3348 C CA . VAL A 1 422 ? -55.294 11.361 77.903 1.00 54.62 422 VAL A CA 1
ATOM 3349 C C . VAL A 1 422 ? -54.558 12.707 77.862 1.00 54.62 422 VAL A C 1
ATOM 3351 O O . VAL A 1 422 ? -54.010 13.075 76.827 1.00 54.62 422 VAL A O 1
ATOM 3354 N N . ALA A 1 423 ? -54.440 13.420 78.989 1.00 58.62 423 ALA A N 1
ATOM 3355 C CA . ALA A 1 423 ? -53.683 14.677 79.041 1.00 58.62 423 ALA A CA 1
ATOM 3356 C C . ALA A 1 423 ? -52.155 14.489 78.899 1.00 58.62 423 ALA A C 1
ATOM 3358 O O . ALA A 1 423 ? -51.461 15.408 78.461 1.00 58.62 423 ALA A O 1
ATOM 3359 N N . GLY A 1 424 ? -51.621 13.316 79.263 1.00 60.03 424 GLY A N 1
ATOM 3360 C CA . GLY A 1 424 ? -50.193 12.998 79.160 1.00 60.03 424 GLY A CA 1
ATOM 3361 C C . GLY A 1 424 ? -49.734 12.631 77.745 1.00 60.03 424 GLY A C 1
ATOM 3362 O O . GLY A 1 424 ? -48.638 13.020 77.346 1.00 60.03 424 GLY A O 1
ATOM 3363 N N . GLN A 1 425 ? -50.566 11.929 76.969 1.00 54.28 425 GLN A N 1
ATOM 3364 C CA . GLN A 1 425 ? -50.191 11.433 75.636 1.00 54.28 425 GLN A CA 1
ATOM 3365 C C . GLN A 1 425 ? -50.355 12.462 74.505 1.00 54.28 425 GLN A C 1
ATOM 3367 O O . GLN A 1 425 ? -49.672 12.356 73.493 1.00 54.28 425 GLN A O 1
ATOM 3372 N N . VAL A 1 426 ? -51.154 13.519 74.697 1.00 53.53 426 VAL A N 1
ATOM 3373 C CA . VAL A 1 426 ? -51.334 14.604 73.704 1.00 53.53 426 VAL A CA 1
ATOM 3374 C C . VAL A 1 426 ? -50.087 15.506 73.565 1.00 53.53 426 VAL A C 1
ATOM 3376 O O . VAL A 1 426 ? -49.981 16.280 72.617 1.00 53.53 426 VAL A O 1
ATOM 3379 N N . LYS A 1 427 ? -49.093 15.395 74.462 1.00 53.88 427 LYS A N 1
ATOM 3380 C CA . LYS A 1 427 ? -47.822 16.147 74.382 1.00 53.88 427 LYS A CA 1
ATOM 3381 C C . LYS A 1 427 ? -46.689 15.439 73.626 1.00 53.88 427 LYS A C 1
ATOM 3383 O O . LYS A 1 427 ? -45.668 16.079 73.381 1.00 53.88 427 LYS A O 1
ATOM 3388 N N . ALA A 1 428 ? -46.834 14.167 73.255 1.00 54.44 428 ALA A N 1
ATOM 3389 C CA . ALA A 1 428 ? -45.820 13.426 72.501 1.00 54.44 428 ALA A CA 1
ATOM 3390 C C . ALA A 1 428 ? -46.324 13.177 71.071 1.00 54.44 428 ALA A C 1
ATOM 3392 O O . ALA A 1 428 ? -47.452 12.733 70.889 1.00 54.44 428 ALA A O 1
ATOM 3393 N N . GLY A 1 429 ? -45.505 13.539 70.079 1.00 54.66 429 GLY A N 1
ATOM 3394 C CA . GLY A 1 429 ? -45.868 13.668 68.664 1.00 54.66 429 GLY A CA 1
ATOM 3395 C C . GLY A 1 429 ? -46.484 12.439 67.976 1.00 54.66 429 GLY A C 1
ATOM 3396 O O . GLY A 1 429 ? -46.627 11.362 68.543 1.00 54.66 429 GLY A O 1
ATOM 3397 N N . SER A 1 430 ? -46.840 12.658 66.709 1.00 51.94 430 SER A N 1
ATOM 3398 C CA . SER A 1 430 ? -47.815 11.977 65.836 1.00 51.94 430 SER A CA 1
ATOM 3399 C C . SER A 1 430 ? -47.778 10.448 65.663 1.00 51.94 430 SER A C 1
ATOM 3401 O O . SER A 1 430 ? -48.573 9.934 64.882 1.00 51.94 430 SER A O 1
ATOM 3403 N N . GLU A 1 431 ? -46.939 9.701 66.373 1.00 53.69 431 GLU A N 1
ATOM 3404 C CA . GLU A 1 431 ? -46.966 8.227 66.362 1.00 53.69 431 GLU A CA 1
ATOM 3405 C C . GLU A 1 431 ? -47.938 7.637 67.407 1.00 53.69 431 GLU A C 1
ATOM 3407 O O . GLU A 1 431 ? -48.306 6.471 67.308 1.00 53.69 431 GLU A O 1
ATOM 3412 N N . SER A 1 432 ? -48.464 8.444 68.342 1.00 56.59 432 SER A N 1
ATOM 3413 C CA . SER A 1 432 ? -49.385 7.980 69.401 1.00 56.59 432 SER A CA 1
ATOM 3414 C C . SER A 1 432 ? -50.871 7.923 69.012 1.00 56.59 432 SER A C 1
ATOM 3416 O O . SER A 1 432 ? -51.702 7.497 69.814 1.00 56.59 432 SER A O 1
ATOM 3418 N N . LEU A 1 433 ? -51.247 8.324 67.790 1.00 55.22 433 LEU A N 1
ATOM 3419 C CA . LEU A 1 433 ? -52.665 8.428 67.417 1.00 55.22 433 LEU A CA 1
ATOM 3420 C C . LEU A 1 433 ? -53.341 7.054 67.284 1.00 55.22 433 LEU A C 1
ATOM 3422 O O . LEU A 1 433 ? -54.502 6.902 67.657 1.00 55.22 433 LEU A O 1
ATOM 3426 N N . ILE A 1 434 ? -52.621 6.051 66.770 1.00 64.31 434 ILE A N 1
ATOM 3427 C CA . ILE A 1 434 ? -53.151 4.689 66.599 1.00 64.31 434 ILE A CA 1
ATOM 3428 C C . ILE A 1 434 ? -53.334 4.027 67.968 1.00 64.31 434 ILE A C 1
ATOM 3430 O O . ILE A 1 434 ? -54.410 3.507 68.251 1.00 64.31 434 ILE A O 1
ATOM 3434 N N . GLU A 1 435 ? -52.333 4.124 68.847 1.00 65.00 435 GLU A N 1
ATOM 3435 C CA . GLU A 1 435 ? -52.416 3.604 70.219 1.00 65.00 435 GLU A CA 1
ATOM 3436 C C . GLU A 1 435 ? -53.515 4.305 71.034 1.00 65.00 435 GLU A C 1
ATOM 3438 O O . GLU A 1 435 ? -54.228 3.657 71.802 1.00 65.00 435 GLU A O 1
ATOM 3443 N N . PHE A 1 436 ? -53.717 5.610 70.816 1.00 68.81 436 PHE A N 1
ATOM 3444 C CA . PHE A 1 436 ? -54.812 6.375 71.409 1.00 68.81 436 PHE A CA 1
ATOM 3445 C C . PHE A 1 436 ? -56.184 5.834 70.986 1.00 68.81 436 PHE A C 1
ATOM 3447 O O . PHE A 1 436 ? -57.011 5.529 71.846 1.00 68.81 436 PHE A O 1
ATOM 3454 N N . TRP A 1 437 ? -56.427 5.659 69.683 1.00 71.88 437 TRP A N 1
AT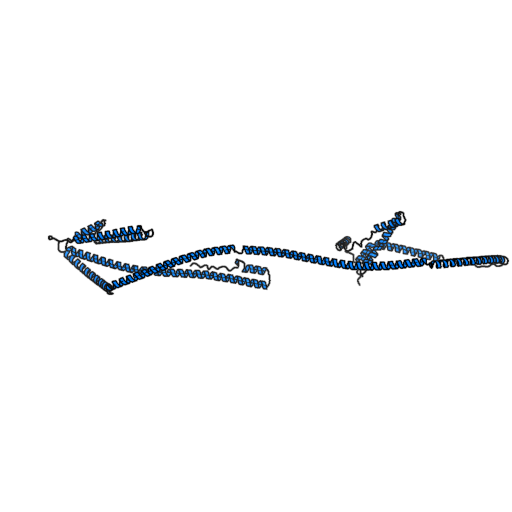OM 3455 C CA . TRP A 1 437 ? -57.706 5.131 69.198 1.00 71.88 437 TRP A CA 1
ATOM 3456 C C . TRP A 1 437 ? -57.944 3.686 69.645 1.00 71.88 437 TRP A C 1
ATOM 3458 O O . TRP A 1 437 ? -59.067 3.342 70.008 1.00 71.88 437 TRP A O 1
ATOM 3468 N N . GLN A 1 438 ? -56.893 2.868 69.727 1.00 72.19 438 GLN A N 1
ATOM 3469 C CA . GLN A 1 438 ? -56.989 1.493 70.220 1.00 72.19 438 GLN A CA 1
ATOM 3470 C C . GLN A 1 438 ? -57.320 1.435 71.724 1.00 72.19 438 GLN A C 1
ATOM 3472 O O . GLN A 1 438 ? -58.115 0.597 72.156 1.00 72.19 438 GLN A O 1
ATOM 3477 N N . ALA A 1 439 ? -56.784 2.359 72.530 1.00 68.12 439 ALA A N 1
ATOM 3478 C CA . ALA A 1 439 ? -57.142 2.500 73.944 1.00 68.12 439 ALA A CA 1
ATOM 3479 C C . ALA A 1 439 ? -58.580 3.021 74.141 1.00 68.12 439 ALA A C 1
ATOM 3481 O O . ALA A 1 439 ? -59.295 2.550 75.032 1.00 68.12 439 ALA A O 1
ATOM 3482 N N . VAL A 1 440 ? -59.035 3.950 73.293 1.00 68.94 440 VAL A N 1
ATOM 3483 C CA . VAL A 1 440 ? -60.428 4.435 73.282 1.00 68.94 440 VAL A CA 1
ATOM 3484 C C . VAL A 1 440 ? -61.392 3.301 72.923 1.00 68.94 440 VAL A C 1
ATOM 3486 O O . VAL A 1 440 ? -62.410 3.123 73.586 1.00 68.94 440 VAL A O 1
ATOM 3489 N N . GLU A 1 441 ? -61.057 2.476 71.934 1.00 71.12 441 GLU A N 1
ATOM 3490 C CA . GLU A 1 441 ? -61.915 1.366 71.513 1.00 71.12 441 GLU A CA 1
ATOM 3491 C C . GLU A 1 441 ? -61.997 0.250 72.570 1.00 71.12 441 GLU A C 1
ATOM 3493 O O . GLU A 1 441 ? -63.073 -0.297 72.823 1.00 71.12 441 GLU A O 1
ATOM 3498 N N . ASN A 1 442 ? -60.884 -0.069 73.239 1.00 70.31 442 ASN A N 1
ATOM 3499 C CA . ASN A 1 442 ? -60.877 -1.045 74.332 1.00 70.31 442 ASN A CA 1
ATOM 3500 C C . ASN A 1 442 ? -61.694 -0.563 75.539 1.00 70.31 442 ASN A C 1
ATOM 3502 O O . ASN A 1 442 ? -62.439 -1.345 76.126 1.00 70.31 442 ASN A O 1
ATOM 3506 N N . THR A 1 443 ? -61.626 0.727 75.872 1.00 67.75 443 THR A N 1
ATOM 3507 C CA . THR A 1 443 ? -62.403 1.287 76.989 1.00 67.75 443 THR A CA 1
ATOM 3508 C C . THR A 1 443 ? -63.894 1.417 76.672 1.00 67.75 443 THR A C 1
ATOM 3510 O O . THR A 1 443 ? -64.716 1.177 77.556 1.00 67.75 443 THR A O 1
ATOM 3513 N N . ASP A 1 444 ? -64.277 1.695 75.421 1.00 67.81 444 ASP A N 1
ATOM 3514 C CA . ASP A 1 444 ? -65.681 1.629 74.981 1.00 67.81 444 ASP A CA 1
ATOM 3515 C C . ASP A 1 444 ? -66.241 0.200 75.089 1.00 67.81 444 ASP A C 1
ATOM 3517 O O . ASP A 1 444 ? -67.361 -0.006 75.566 1.00 67.81 444 ASP A O 1
ATOM 3521 N N . LYS A 1 445 ? -65.439 -0.814 74.732 1.00 71.62 445 LYS A N 1
ATOM 3522 C CA . LYS A 1 445 ? -65.805 -2.230 74.916 1.00 71.62 445 LYS A CA 1
ATOM 3523 C C . LYS A 1 445 ? -65.988 -2.585 76.394 1.00 71.62 445 LYS A C 1
ATOM 3525 O O . LYS A 1 445 ? -66.967 -3.249 76.735 1.00 71.62 445 LYS A O 1
ATOM 3530 N N . GLU A 1 446 ? -65.101 -2.119 77.272 1.00 71.44 446 GLU A N 1
ATOM 3531 C CA . GLU A 1 446 ? -65.209 -2.338 78.722 1.00 71.44 446 GLU A CA 1
ATOM 3532 C C . GLU A 1 446 ? -66.416 -1.614 79.338 1.00 71.44 446 GLU A C 1
ATOM 3534 O O . GLU A 1 446 ? -67.148 -2.214 80.128 1.00 71.44 446 GLU A O 1
ATOM 3539 N N . MET A 1 447 ? -66.698 -0.367 78.936 1.00 62.38 447 MET A N 1
ATOM 3540 C CA . MET A 1 447 ? -67.909 0.342 79.365 1.00 62.38 447 MET A CA 1
ATOM 3541 C C . MET A 1 447 ? -69.173 -0.376 78.896 1.00 62.38 447 MET A C 1
ATOM 3543 O O . MET A 1 447 ? -70.081 -0.586 79.697 1.00 62.38 447 MET A O 1
ATOM 3547 N N . LYS A 1 448 ? -69.241 -0.803 77.630 1.00 69.62 448 LYS A N 1
ATOM 3548 C CA . LYS A 1 448 ? -70.380 -1.581 77.119 1.00 69.62 448 LYS A CA 1
ATOM 3549 C C . LYS A 1 448 ? -70.569 -2.886 77.887 1.00 69.62 448 LYS A C 1
ATOM 3551 O O . LYS A 1 448 ? -71.704 -3.237 78.195 1.00 69.62 448 LYS A O 1
ATOM 3556 N N . ALA A 1 449 ? -69.487 -3.577 78.245 1.00 67.88 449 ALA A N 1
ATOM 3557 C CA . ALA A 1 449 ? -69.559 -4.778 79.073 1.00 67.88 449 ALA A CA 1
ATOM 3558 C C . ALA A 1 449 ? -70.092 -4.477 80.486 1.00 67.88 449 ALA A C 1
ATOM 3560 O O . ALA A 1 449 ? -70.922 -5.233 80.995 1.00 67.88 449 ALA A O 1
ATOM 3561 N N . LEU A 1 450 ? -69.683 -3.357 81.094 1.00 66.81 450 LEU A N 1
ATOM 3562 C CA . LEU A 1 450 ? -70.206 -2.897 82.383 1.00 66.81 450 LEU A CA 1
ATOM 3563 C C . LEU A 1 450 ? -71.708 -2.581 82.300 1.00 66.81 450 LEU A C 1
ATOM 3565 O O . LEU A 1 450 ? -72.474 -3.060 83.134 1.00 66.81 450 LEU A O 1
ATOM 3569 N N . TYR A 1 451 ? -72.144 -1.837 81.278 1.00 66.44 451 TYR A N 1
ATOM 3570 C CA . TYR A 1 451 ? -73.560 -1.514 81.065 1.00 66.44 451 TYR A CA 1
ATOM 3571 C C . TYR A 1 451 ? -74.404 -2.766 80.823 1.00 66.44 451 TYR A C 1
ATOM 3573 O O . TYR A 1 451 ? -75.447 -2.930 81.448 1.00 66.44 451 TYR A O 1
ATOM 3581 N N . GLN A 1 452 ? -73.917 -3.709 80.014 1.00 69.44 452 GLN A N 1
ATOM 3582 C CA . GLN A 1 452 ? -74.575 -5.005 79.838 1.00 69.44 452 GLN A CA 1
ATOM 3583 C C . GLN A 1 452 ? -74.622 -5.811 81.143 1.00 69.44 452 GLN A C 1
ATOM 3585 O O . GLN A 1 452 ? -75.593 -6.524 81.382 1.00 69.44 452 GLN A O 1
ATOM 3590 N N . GLY A 1 453 ? -73.601 -5.708 81.999 1.00 65.00 453 GLY A N 1
ATOM 3591 C CA . GLY A 1 453 ? -73.594 -6.313 83.331 1.00 65.00 453 GLY A CA 1
ATOM 3592 C C . GLY A 1 453 ? -74.674 -5.727 84.241 1.00 65.00 453 GLY A C 1
ATOM 3593 O O . GLY A 1 453 ? -75.422 -6.481 84.861 1.00 65.00 453 GLY A O 1
ATOM 3594 N N . ILE A 1 454 ? -74.805 -4.399 84.264 1.00 61.31 454 ILE A N 1
ATOM 3595 C CA . ILE A 1 454 ? -75.838 -3.685 85.029 1.00 61.31 454 ILE A CA 1
ATOM 3596 C C . ILE A 1 454 ? -77.238 -4.025 84.500 1.00 61.31 454 ILE A C 1
ATOM 3598 O O . ILE A 1 454 ? -78.127 -4.327 85.291 1.00 61.31 454 ILE A O 1
ATOM 3602 N N . GLU A 1 455 ? -77.437 -4.067 83.181 1.00 63.03 455 GLU A N 1
ATOM 3603 C CA . GLU A 1 455 ? -78.712 -4.477 82.577 1.00 63.03 455 GLU A CA 1
ATOM 3604 C C . GLU A 1 455 ? -79.072 -5.935 82.877 1.00 63.03 455 GLU A C 1
ATOM 3606 O O . GLU A 1 455 ? -80.237 -6.248 83.125 1.00 63.03 455 GLU A O 1
ATOM 3611 N N . ARG A 1 456 ? -78.093 -6.848 82.847 1.00 65.81 456 ARG A N 1
ATOM 3612 C CA . ARG A 1 456 ? -78.311 -8.256 83.211 1.00 65.81 456 ARG A CA 1
ATOM 3613 C C . ARG A 1 456 ? -78.671 -8.389 84.684 1.00 65.81 456 ARG A C 1
ATOM 3615 O O . ARG A 1 456 ? -79.569 -9.162 84.996 1.00 65.81 456 ARG A O 1
ATOM 3622 N N . LEU A 1 457 ? -78.020 -7.627 85.565 1.00 57.56 457 LEU A N 1
ATOM 3623 C CA . LEU A 1 457 ? -78.345 -7.593 86.990 1.00 57.56 457 LEU A CA 1
ATOM 3624 C C . LEU A 1 457 ? -79.755 -7.025 87.221 1.00 57.56 457 LEU A C 1
ATOM 3626 O O . LEU A 1 457 ? -80.531 -7.613 87.964 1.00 57.56 457 LEU A O 1
ATOM 3630 N N . GLY A 1 458 ? -80.122 -5.945 86.523 1.00 58.69 458 GLY A N 1
ATOM 3631 C CA . GLY A 1 458 ? -81.474 -5.378 86.554 1.00 58.69 458 GLY A CA 1
ATOM 3632 C C . GLY A 1 458 ? -82.539 -6.373 86.084 1.00 58.69 458 GLY A C 1
ATOM 3633 O O . GLY A 1 458 ? -83.545 -6.564 86.764 1.00 58.69 458 GLY A O 1
ATOM 3634 N N . ARG A 1 459 ? -82.281 -7.094 84.983 1.00 63.62 459 ARG A N 1
ATOM 3635 C CA . ARG A 1 459 ? -83.159 -8.178 84.507 1.00 63.62 459 ARG A CA 1
ATOM 3636 C C . ARG A 1 459 ? -83.247 -9.340 85.496 1.00 63.62 459 ARG A C 1
ATOM 3638 O O . ARG A 1 459 ? -84.339 -9.852 85.714 1.00 63.62 459 ARG A O 1
ATOM 3645 N N . ALA A 1 460 ? -82.130 -9.745 86.101 1.00 52.75 460 ALA A N 1
ATOM 3646 C CA . ALA A 1 460 ? -82.098 -10.810 87.106 1.00 52.75 460 ALA A CA 1
ATOM 3647 C C . ALA A 1 460 ? -82.882 -10.440 88.378 1.00 52.75 460 ALA A C 1
ATOM 3649 O O . ALA A 1 460 ? -83.455 -11.316 89.016 1.00 52.75 460 ALA A O 1
ATOM 3650 N N . LEU A 1 461 ? -82.954 -9.147 88.708 1.00 53.31 461 LEU A N 1
ATOM 3651 C CA . LEU A 1 461 ? -83.750 -8.602 89.811 1.00 53.31 461 LEU A CA 1
ATOM 3652 C C . LEU A 1 461 ? -85.210 -8.288 89.416 1.00 53.31 461 LEU A C 1
ATOM 3654 O O . LEU A 1 461 ? -85.948 -7.711 90.208 1.00 53.31 461 LEU A O 1
ATOM 3658 N N . GLY A 1 462 ? -85.646 -8.661 88.206 1.00 53.59 462 GLY A N 1
ATOM 3659 C CA . GLY A 1 462 ? -87.037 -8.521 87.754 1.00 53.59 462 GLY A CA 1
ATOM 3660 C C . GLY A 1 462 ? -87.455 -7.103 87.344 1.00 53.59 462 GLY A C 1
ATOM 3661 O O . GLY A 1 462 ? -88.628 -6.872 87.050 1.00 53.59 462 GLY A O 1
ATOM 3662 N N . LEU A 1 463 ? -86.517 -6.155 87.273 1.00 62.84 463 LEU A N 1
ATOM 3663 C CA . LEU A 1 463 ? -86.770 -4.786 86.825 1.00 62.84 463 LEU A CA 1
ATOM 3664 C C . LEU A 1 463 ? -86.883 -4.777 85.299 1.00 62.84 463 LEU A C 1
ATOM 3666 O O . LEU A 1 463 ? -85.881 -4.691 84.590 1.00 62.84 463 LEU A O 1
ATOM 3670 N N . THR A 1 464 ? -88.100 -4.923 84.777 1.00 50.78 464 THR A N 1
ATOM 3671 C CA . THR A 1 464 ? -88.332 -4.969 83.329 1.00 50.78 464 THR A CA 1
ATOM 3672 C C . THR A 1 464 ? -89.036 -3.714 82.802 1.00 50.78 464 THR A C 1
ATOM 3674 O O . THR A 1 464 ? -90.086 -3.314 83.289 1.00 50.78 464 THR A O 1
ATOM 3677 N N . ASN A 1 465 ? -88.425 -3.166 81.743 1.00 52.66 465 ASN A N 1
ATOM 3678 C CA . ASN A 1 465 ? -88.988 -2.397 80.622 1.00 52.66 465 ASN A CA 1
ATOM 3679 C C . ASN A 1 465 ? -89.209 -0.876 80.685 1.00 52.66 465 ASN A C 1
ATOM 3681 O O . ASN A 1 465 ? -89.596 -0.328 79.655 1.00 52.66 465 ASN A O 1
ATOM 3685 N N . ASP A 1 466 ? -88.835 -0.164 81.747 1.00 54.34 466 ASP A N 1
ATOM 3686 C CA . ASP A 1 466 ? -88.741 1.304 81.659 1.00 54.34 466 ASP A CA 1
ATOM 3687 C C . ASP A 1 466 ? -87.295 1.744 81.411 1.00 54.34 466 ASP A C 1
ATOM 3689 O O . ASP A 1 466 ? -86.384 1.342 82.140 1.00 54.34 466 ASP A O 1
ATOM 3693 N N . VAL A 1 467 ? -87.087 2.583 80.388 1.00 52.75 467 VAL A N 1
ATOM 3694 C CA . VAL A 1 467 ? -85.809 3.259 80.106 1.00 52.75 467 VAL A CA 1
ATOM 3695 C C . VAL A 1 467 ? -85.518 4.222 81.255 1.00 52.75 467 VAL A C 1
ATOM 3697 O O . VAL A 1 467 ? -85.903 5.388 81.235 1.00 52.75 467 VAL A O 1
ATOM 3700 N N . LEU A 1 468 ? -84.878 3.699 82.293 1.00 53.16 468 LEU A N 1
ATOM 3701 C CA . LEU A 1 468 ? -84.406 4.460 83.435 1.00 53.16 468 LEU A CA 1
ATOM 3702 C C . LEU A 1 468 ? -82.936 4.792 83.236 1.00 53.16 468 LEU A C 1
ATOM 3704 O O . LEU A 1 468 ? -82.118 3.921 82.937 1.00 53.16 468 LEU A O 1
ATOM 3708 N N . ASP A 1 469 ? -82.610 6.064 83.437 1.00 58.25 469 ASP A N 1
ATOM 3709 C CA . ASP A 1 469 ? -81.236 6.540 83.450 1.00 58.25 469 ASP A CA 1
ATOM 3710 C C . ASP A 1 469 ? -80.446 5.778 84.532 1.00 58.25 469 ASP A C 1
ATOM 3712 O O . ASP A 1 469 ? -80.968 5.501 85.614 1.00 58.25 469 ASP A O 1
ATOM 3716 N N . THR A 1 470 ? -79.192 5.415 84.251 1.00 58.75 470 THR A N 1
ATOM 3717 C CA . THR A 1 470 ? -78.357 4.495 85.063 1.00 58.75 470 THR A CA 1
ATOM 3718 C C . THR A 1 470 ? -78.368 4.756 86.591 1.00 58.75 470 THR A C 1
ATOM 3720 O O . THR A 1 470 ? -78.319 3.790 87.358 1.00 58.75 470 THR A O 1
ATOM 3723 N N . PRO A 1 471 ? -78.467 6.009 87.091 1.00 57.34 471 PRO A N 1
ATOM 3724 C CA . PRO A 1 471 ? -78.619 6.280 88.525 1.00 57.34 471 PRO A CA 1
ATOM 3725 C C . PRO A 1 471 ? -79.960 5.809 89.109 1.00 57.34 471 PRO A C 1
ATOM 3727 O O . PRO A 1 471 ? -80.010 5.341 90.243 1.00 57.34 471 PRO A O 1
ATOM 3730 N N . GLN A 1 472 ? -81.039 5.897 88.333 1.00 55.47 472 GLN A N 1
ATOM 3731 C CA . GLN A 1 472 ? -82.396 5.573 88.769 1.00 55.47 472 GLN A CA 1
ATOM 3732 C C . GLN A 1 472 ? -82.628 4.063 88.854 1.00 55.47 472 GLN A C 1
ATOM 3734 O O . GLN A 1 472 ? -83.394 3.624 89.703 1.00 55.47 472 GLN A O 1
ATOM 3739 N N . VAL A 1 473 ? -81.935 3.253 88.043 1.00 58.69 473 VAL A N 1
ATOM 3740 C CA . VAL A 1 473 ? -81.947 1.782 88.177 1.00 58.69 473 VAL A CA 1
ATOM 3741 C C . VAL A 1 473 ? -81.337 1.363 89.514 1.00 58.69 473 VAL A C 1
ATOM 3743 O O . VAL A 1 473 ? -81.908 0.529 90.208 1.00 58.69 473 VAL A O 1
ATOM 3746 N N . LEU A 1 474 ? -80.222 1.982 89.913 1.00 56.44 474 LEU A N 1
ATOM 3747 C CA . LEU A 1 474 ? -79.606 1.734 91.218 1.00 56.44 474 LEU A CA 1
ATOM 3748 C C . LEU A 1 474 ? -80.518 2.177 92.369 1.00 56.44 474 LEU A C 1
ATOM 3750 O O . LEU A 1 474 ? -80.691 1.407 93.309 1.00 56.44 474 LEU A O 1
ATOM 3754 N N . ASP A 1 475 ? -81.164 3.343 92.276 1.00 57.97 475 ASP A N 1
ATOM 3755 C CA . ASP A 1 475 ? -82.120 3.792 93.300 1.00 57.97 475 ASP A CA 1
ATOM 3756 C C . ASP A 1 475 ? -83.378 2.909 93.361 1.00 57.97 475 ASP A C 1
ATOM 3758 O O . ASP A 1 475 ? -83.892 2.662 94.451 1.00 57.97 475 ASP A O 1
ATOM 3762 N N . ARG A 1 476 ? -83.859 2.363 92.234 1.00 58.28 476 ARG A N 1
ATOM 3763 C CA . ARG A 1 476 ? -84.998 1.424 92.204 1.00 58.28 476 ARG A CA 1
ATOM 3764 C C . ARG A 1 476 ? -84.616 0.055 92.771 1.00 58.28 476 ARG A C 1
ATOM 3766 O O . ARG A 1 476 ? -85.393 -0.487 93.545 1.00 58.28 476 ARG A O 1
ATOM 3773 N N . ILE A 1 477 ? -83.414 -0.454 92.476 1.00 58.66 477 ILE A N 1
ATOM 3774 C CA . ILE A 1 477 ? -82.853 -1.667 93.103 1.00 58.66 477 ILE A CA 1
ATOM 3775 C C . ILE A 1 477 ? -82.740 -1.470 94.616 1.00 58.66 477 ILE A C 1
ATOM 3777 O O . ILE A 1 477 ? -83.185 -2.321 95.380 1.00 58.66 477 ILE A O 1
ATOM 3781 N N . ILE A 1 478 ? -82.199 -0.331 95.056 1.00 57.00 478 ILE A N 1
ATOM 3782 C CA . ILE A 1 478 ? -82.089 0.006 96.478 1.00 57.00 478 ILE A CA 1
ATOM 3783 C C . ILE A 1 478 ? -83.487 0.082 97.100 1.00 57.00 478 ILE A C 1
ATOM 3785 O O . ILE A 1 478 ? -83.729 -0.572 98.105 1.00 57.00 478 ILE A O 1
ATOM 3789 N N . THR A 1 479 ? -84.437 0.793 96.492 1.00 58.38 479 THR A N 1
ATOM 3790 C CA . THR A 1 479 ? -85.804 0.944 97.026 1.00 58.38 479 THR A CA 1
ATOM 3791 C C . THR A 1 479 ? -86.549 -0.392 97.095 1.00 58.38 479 THR A C 1
ATOM 3793 O O . THR A 1 479 ? -87.239 -0.660 98.074 1.00 58.38 479 THR A O 1
ATOM 3796 N N . GLN A 1 480 ? -86.381 -1.258 96.095 1.00 55.06 480 GLN A N 1
ATOM 3797 C CA . GLN A 1 480 ? -87.046 -2.557 96.038 1.00 55.06 480 GLN A CA 1
ATOM 3798 C C . GLN A 1 480 ? -86.449 -3.536 97.056 1.00 55.06 480 GLN A C 1
ATOM 3800 O O . GLN A 1 480 ? -87.208 -4.171 97.776 1.00 55.06 480 GLN A O 1
ATOM 3805 N N . ILE A 1 481 ? -85.120 -3.560 97.214 1.00 52.28 481 ILE A N 1
ATOM 3806 C CA . ILE A 1 481 ? -84.438 -4.358 98.247 1.00 52.28 481 ILE A CA 1
ATOM 3807 C C . ILE A 1 481 ? -84.741 -3.825 99.655 1.00 52.28 481 ILE A C 1
ATOM 3809 O O . ILE A 1 481 ? -84.881 -4.608 100.584 1.00 52.28 481 ILE A O 1
ATOM 3813 N N . THR A 1 482 ? -84.882 -2.508 99.837 1.00 51.84 482 THR A N 1
ATOM 3814 C CA . THR A 1 482 ? -85.228 -1.935 101.154 1.00 51.84 482 THR A CA 1
ATOM 3815 C C . THR A 1 482 ? -86.711 -2.151 101.503 1.00 51.84 482 THR A C 1
ATOM 3817 O O . THR A 1 482 ? -87.057 -2.183 102.679 1.00 51.84 482 THR A O 1
ATOM 3820 N N . GLY A 1 483 ? -87.589 -2.321 100.504 1.00 48.81 483 GLY A N 1
ATOM 3821 C CA . GLY A 1 483 ? -89.016 -2.606 100.699 1.00 48.81 483 GLY A CA 1
ATOM 3822 C C . GLY A 1 483 ? -89.358 -4.094 100.861 1.00 48.81 483 GLY A C 1
ATOM 3823 O O . GLY A 1 483 ? -90.303 -4.416 101.575 1.00 48.81 483 GLY A O 1
ATOM 3824 N N . SER A 1 484 ? -88.587 -5.002 100.254 1.00 46.56 484 SER A N 1
ATOM 3825 C CA . SER A 1 484 ? -88.811 -6.461 100.271 1.00 46.56 484 SER A CA 1
ATOM 3826 C C . SER A 1 484 ? -88.092 -7.191 101.418 1.00 46.56 484 SER A C 1
ATOM 3828 O O . SER A 1 484 ? -87.663 -8.329 101.268 1.00 46.56 484 SER A O 1
ATOM 3830 N N . VAL A 1 485 ? -87.840 -6.511 102.540 1.00 47.66 485 VAL A N 1
ATOM 3831 C CA . VAL A 1 485 ? -87.183 -7.095 103.734 1.00 47.66 485 VAL A CA 1
ATOM 3832 C C . VAL A 1 485 ? -88.163 -7.158 104.920 1.00 47.66 485 VAL A C 1
ATOM 3834 O O . VAL A 1 485 ? -87.785 -7.442 106.050 1.00 47.66 485 VAL A O 1
ATOM 3837 N N . ILE A 1 486 ? -89.460 -6.931 104.672 1.00 48.62 486 ILE A N 1
ATOM 3838 C CA . ILE A 1 486 ? -90.485 -6.779 105.720 1.00 48.62 486 ILE A CA 1
ATOM 3839 C C . ILE A 1 486 ? -91.303 -8.073 105.963 1.00 48.62 486 ILE A C 1
ATOM 3841 O O . ILE A 1 486 ? -92.158 -8.092 106.844 1.00 48.62 486 ILE A O 1
ATOM 3845 N N . GLN A 1 487 ? -91.044 -9.199 105.282 1.00 47.09 487 GLN A N 1
ATOM 3846 C CA . GLN A 1 487 ? -91.737 -10.467 105.580 1.00 47.09 487 GLN A CA 1
ATOM 3847 C C . GLN A 1 487 ? -90.776 -11.646 105.796 1.00 47.09 487 GLN A C 1
ATOM 3849 O O . GLN A 1 487 ? -90.025 -12.033 104.909 1.00 47.09 487 GLN A O 1
ATOM 3854 N N . GLU A 1 488 ? -90.858 -12.294 106.965 1.00 45.72 488 GLU A N 1
ATOM 3855 C CA . GLU A 1 488 ? -90.038 -13.462 107.349 1.00 45.72 488 GLU A CA 1
ATOM 3856 C C . GLU A 1 488 ? -90.128 -14.649 106.368 1.00 45.72 488 GLU A C 1
ATOM 3858 O O . GLU A 1 488 ? -89.190 -15.441 106.282 1.00 45.72 488 GLU A O 1
ATOM 3863 N N . LYS A 1 489 ? -91.196 -14.749 105.562 1.00 45.59 489 LYS A N 1
ATOM 3864 C CA . LYS A 1 489 ? -91.346 -15.790 104.526 1.00 45.59 489 LYS A CA 1
ATOM 3865 C C . LYS A 1 489 ? -90.415 -15.591 103.319 1.00 45.59 489 LYS A C 1
ATOM 3867 O O . LYS A 1 489 ? -90.100 -16.561 102.634 1.00 45.59 489 LYS A O 1
ATOM 3872 N N . GLU A 1 490 ? -89.919 -14.373 103.095 1.00 50.66 490 GLU A N 1
ATOM 3873 C CA . GLU A 1 490 ? -89.008 -14.052 101.989 1.00 50.66 490 GLU A CA 1
ATOM 3874 C C . GLU A 1 490 ? -87.558 -14.470 102.282 1.00 50.66 490 GLU A C 1
ATOM 3876 O O . GLU A 1 490 ? -86.748 -14.519 101.366 1.00 50.66 490 GLU A O 1
ATOM 3881 N N . THR A 1 491 ? -87.204 -14.860 103.513 1.00 50.91 491 THR A N 1
ATOM 3882 C CA . THR A 1 491 ? -85.835 -15.311 103.844 1.00 50.91 491 THR A CA 1
ATOM 3883 C C . THR A 1 491 ? -85.431 -16.597 103.113 1.00 50.91 491 THR A C 1
ATOM 3885 O O . THR A 1 491 ? -84.272 -16.739 102.715 1.00 50.91 491 THR A O 1
ATOM 3888 N N . LEU A 1 492 ? -86.380 -17.505 102.860 1.00 47.69 492 LEU A N 1
ATOM 3889 C CA . LEU A 1 492 ? -86.152 -18.717 102.068 1.00 47.69 492 LEU A CA 1
ATOM 3890 C C . LEU A 1 492 ? -86.073 -18.418 100.568 1.00 47.69 492 LEU A C 1
ATOM 3892 O O . LEU A 1 492 ? -85.185 -18.939 99.898 1.00 47.69 492 LEU A O 1
ATOM 3896 N N . GLU A 1 493 ? -86.923 -17.536 100.042 1.00 50.72 493 GLU A N 1
ATOM 3897 C CA . GLU A 1 493 ? -86.854 -17.113 98.636 1.00 50.72 493 GLU A CA 1
ATOM 3898 C C . GLU A 1 493 ? -85.574 -16.314 98.352 1.00 50.72 493 GLU A C 1
ATOM 3900 O O . GLU A 1 493 ? -84.899 -16.566 97.355 1.00 50.72 493 GLU A O 1
ATOM 3905 N N . LEU A 1 494 ? -85.156 -15.436 99.269 1.00 53.47 494 LEU A N 1
ATOM 3906 C CA . LEU A 1 494 ? -83.889 -14.712 99.190 1.00 53.47 494 LEU A CA 1
ATOM 3907 C C . LEU A 1 494 ? -82.692 -15.666 99.299 1.00 53.47 494 LEU A C 1
ATOM 3909 O O . LEU A 1 494 ? -81.685 -15.466 98.620 1.00 53.47 494 LEU A O 1
ATOM 3913 N N . ALA A 1 495 ? -82.791 -16.730 100.105 1.00 52.81 495 ALA A N 1
ATOM 3914 C CA . ALA A 1 495 ? -81.777 -17.779 100.165 1.00 52.81 495 ALA A CA 1
ATOM 3915 C C . ALA A 1 495 ? -81.709 -18.579 98.855 1.00 52.81 495 ALA A C 1
ATOM 3917 O O . ALA A 1 495 ? -80.612 -18.816 98.351 1.00 52.81 495 ALA A O 1
ATOM 3918 N N . VAL A 1 496 ? -82.847 -18.933 98.250 1.00 53.19 496 VAL A N 1
ATOM 3919 C CA . VAL A 1 496 ? -82.909 -19.611 96.942 1.00 53.19 496 VAL A CA 1
ATOM 3920 C C . VAL A 1 496 ? -82.363 -18.708 95.831 1.00 53.19 496 VAL A C 1
ATOM 3922 O O . VAL A 1 496 ? -81.580 -19.168 95.000 1.00 53.19 496 VAL A O 1
ATOM 3925 N N . VAL A 1 497 ? -82.702 -17.418 95.823 1.00 59.44 497 VAL A N 1
ATOM 3926 C CA . VAL A 1 497 ? -82.196 -16.437 94.848 1.00 59.44 497 VAL A CA 1
ATOM 3927 C C . VAL A 1 497 ? -80.699 -16.190 95.036 1.00 59.44 497 VAL A C 1
ATOM 3929 O O . VAL A 1 497 ? -79.957 -16.198 94.053 1.00 59.44 497 VAL A O 1
ATOM 3932 N N . ASN A 1 498 ? -80.215 -16.061 96.274 1.00 58.12 498 ASN A N 1
ATOM 3933 C CA . ASN A 1 498 ? -78.782 -15.959 96.552 1.00 58.12 498 ASN A CA 1
ATOM 3934 C C . ASN A 1 498 ? -78.037 -17.222 96.114 1.00 58.12 498 ASN A C 1
ATOM 3936 O O . ASN A 1 498 ? -76.994 -17.121 95.470 1.00 58.12 498 ASN A O 1
ATOM 3940 N N . LEU A 1 499 ? -78.587 -18.409 96.377 1.00 57.25 499 LEU A N 1
ATOM 3941 C CA . LEU A 1 499 ? -78.001 -19.663 95.910 1.00 57.25 499 LEU A CA 1
ATOM 3942 C C . LEU A 1 499 ? -77.991 -19.753 94.379 1.00 57.25 499 LEU A C 1
ATOM 3944 O O . LEU A 1 499 ? -76.963 -20.123 93.816 1.00 57.25 499 LEU A O 1
ATOM 3948 N N . ARG A 1 500 ? -79.064 -19.344 93.689 1.00 65.00 500 ARG A N 1
ATOM 3949 C CA . ARG A 1 500 ? -79.115 -19.291 92.216 1.00 65.00 500 ARG A CA 1
ATOM 3950 C C . ARG A 1 500 ? -78.102 -18.301 91.640 1.00 65.00 500 ARG A C 1
ATOM 3952 O O . ARG A 1 500 ? -77.401 -18.655 90.696 1.00 65.00 500 ARG A O 1
ATOM 3959 N N . ASN A 1 501 ? -77.959 -17.115 92.229 1.00 62.78 501 ASN A N 1
ATOM 3960 C CA . ASN A 1 501 ? -76.987 -16.106 91.797 1.00 62.78 501 ASN A CA 1
ATOM 3961 C C . ASN A 1 501 ? -75.540 -16.579 91.980 1.00 62.78 501 ASN A C 1
ATOM 3963 O O . ASN A 1 501 ? -74.717 -16.424 91.076 1.00 62.78 501 ASN A O 1
ATOM 3967 N N . VAL A 1 502 ? -75.235 -17.218 93.112 1.00 65.38 502 VAL A N 1
ATOM 3968 C CA . VAL A 1 502 ? -73.917 -17.822 93.360 1.00 65.38 502 VAL A CA 1
ATOM 3969 C C . VAL A 1 502 ? -73.635 -18.950 92.358 1.00 65.38 502 VAL A C 1
ATOM 3971 O O . VAL A 1 502 ? -72.525 -19.050 91.836 1.00 65.38 502 VAL A O 1
ATOM 3974 N N . ASN A 1 503 ? -74.644 -19.754 92.015 1.00 64.56 503 ASN A N 1
ATOM 3975 C CA . ASN A 1 503 ? -74.522 -20.842 91.042 1.00 64.56 503 ASN A CA 1
ATOM 3976 C C . ASN A 1 503 ? -74.297 -20.323 89.603 1.00 64.56 503 ASN A C 1
ATOM 3978 O O . ASN A 1 503 ? -73.527 -20.891 88.827 1.00 64.56 503 ASN A O 1
ATOM 3982 N N . LEU A 1 504 ? -74.915 -19.193 89.251 1.00 68.62 504 LEU A N 1
ATOM 3983 C CA . LEU A 1 504 ? -74.750 -18.537 87.950 1.00 68.62 504 LEU A CA 1
ATOM 3984 C C . LEU A 1 504 ? -73.359 -17.902 87.799 1.00 68.62 504 LEU A C 1
ATOM 3986 O O . LEU A 1 504 ? -72.723 -18.050 86.754 1.00 68.62 504 LEU A O 1
ATOM 3990 N N . LEU A 1 505 ? -72.847 -17.274 88.862 1.00 64.88 505 LEU A N 1
ATOM 3991 C CA . LEU A 1 505 ? -71.476 -16.756 88.917 1.00 64.88 505 LEU A CA 1
ATOM 3992 C C . LEU A 1 505 ? -70.437 -17.874 88.775 1.00 64.88 505 LEU A C 1
ATOM 3994 O O . LEU A 1 505 ? -69.475 -17.720 88.020 1.00 64.88 505 LEU A O 1
ATOM 3998 N N . ALA A 1 506 ? -70.659 -19.016 89.431 1.00 62.38 506 ALA A N 1
ATOM 3999 C CA . ALA A 1 506 ? -69.790 -20.183 89.298 1.00 62.38 506 ALA A CA 1
ATOM 4000 C C . ALA A 1 506 ? -69.760 -20.715 87.852 1.00 62.38 506 ALA A C 1
ATOM 4002 O O . ALA A 1 506 ? -68.687 -20.999 87.321 1.00 62.38 506 ALA A O 1
ATOM 4003 N N . ARG A 1 507 ? -70.911 -20.774 87.165 1.00 68.81 507 ARG A N 1
ATOM 4004 C CA . ARG A 1 507 ? -70.973 -21.158 85.741 1.00 68.81 507 ARG A CA 1
ATOM 4005 C C . ARG A 1 507 ? -70.242 -20.178 84.823 1.00 68.81 507 ARG A C 1
ATOM 4007 O O . ARG A 1 507 ? -69.510 -20.606 83.937 1.00 68.81 507 ARG A O 1
ATOM 4014 N N . MET A 1 508 ? -70.386 -18.873 85.052 1.00 66.25 508 MET A N 1
ATOM 4015 C CA . MET A 1 508 ? -69.684 -17.857 84.259 1.00 66.25 508 MET A CA 1
ATOM 4016 C C . MET A 1 508 ? -68.158 -17.932 84.404 1.00 66.25 508 MET A C 1
ATOM 4018 O O . MET A 1 508 ? -67.429 -17.691 83.437 1.00 66.25 508 MET A O 1
ATOM 4022 N N . GLN A 1 509 ? -67.659 -18.266 85.596 1.00 69.75 509 GLN A N 1
ATOM 4023 C CA . GLN A 1 509 ? -66.226 -18.467 85.818 1.00 69.75 509 GLN A CA 1
ATOM 4024 C C . GLN A 1 509 ? -65.696 -19.683 85.051 1.00 69.75 509 GLN A C 1
ATOM 4026 O O . GLN A 1 509 ? -64.623 -19.596 84.457 1.00 69.75 509 GLN A O 1
ATOM 4031 N N . ILE A 1 510 ? -66.471 -20.771 84.996 1.00 67.19 510 ILE A N 1
ATOM 4032 C CA . ILE A 1 510 ? -66.124 -21.973 84.226 1.00 67.19 510 ILE A CA 1
ATOM 4033 C C . ILE A 1 510 ? -66.004 -21.646 82.727 1.00 67.19 510 ILE A C 1
ATOM 4035 O O . ILE A 1 510 ? -64.946 -21.880 82.147 1.00 67.19 510 ILE A O 1
ATOM 4039 N N . GLU A 1 511 ? -67.005 -20.999 82.119 1.00 71.75 511 GLU A N 1
ATOM 4040 C CA . GLU A 1 511 ? -66.955 -20.628 80.689 1.00 71.75 511 GLU A CA 1
ATOM 4041 C C . GLU A 1 511 ? -65.788 -19.689 80.342 1.00 71.75 511 GLU A C 1
ATOM 4043 O O . GLU A 1 511 ? -65.244 -19.708 79.235 1.00 71.75 511 GLU A O 1
ATOM 4048 N N . THR A 1 512 ? -65.411 -18.810 81.272 1.00 71.06 512 THR A N 1
ATOM 4049 C CA . THR A 1 512 ? -64.320 -17.854 81.042 1.00 71.06 512 THR A CA 1
ATOM 4050 C C . THR A 1 512 ? -62.971 -18.564 80.971 1.00 71.06 512 THR A C 1
ATOM 4052 O O . THR A 1 512 ? -62.141 -18.214 80.130 1.00 71.06 512 THR A O 1
ATOM 4055 N N . LEU A 1 513 ? -62.766 -19.575 81.817 1.00 68.06 513 LEU A N 1
ATOM 4056 C CA . LEU A 1 513 ? -61.551 -20.388 81.816 1.00 68.06 513 LEU A CA 1
ATOM 4057 C C . LEU A 1 513 ? -61.461 -21.265 80.559 1.00 68.06 513 LEU A C 1
ATOM 4059 O O . LEU A 1 513 ? -60.384 -21.368 79.974 1.00 68.06 513 LEU A O 1
ATOM 4063 N N . GLU A 1 514 ? -62.580 -21.811 80.080 1.00 72.50 514 GLU A N 1
ATOM 4064 C CA . GLU A 1 514 ? -62.627 -22.584 78.828 1.00 72.50 514 GLU A CA 1
ATOM 4065 C C . GLU A 1 514 ? -62.213 -21.733 77.614 1.00 72.50 514 GLU A C 1
ATOM 4067 O O . GLU A 1 514 ? -61.315 -22.112 76.863 1.00 72.50 514 GLU A O 1
ATOM 4072 N N . ARG A 1 515 ? -62.740 -20.507 77.479 1.00 70.44 515 ARG A N 1
ATOM 4073 C CA . ARG A 1 515 ? -62.365 -19.600 76.371 1.00 70.44 515 ARG A CA 1
ATOM 4074 C C . ARG A 1 515 ? -60.896 -19.170 76.389 1.00 70.44 515 ARG A C 1
ATOM 4076 O O . ARG A 1 515 ? -60.362 -18.784 75.349 1.00 70.44 515 ARG A O 1
ATOM 4083 N N . GLN A 1 516 ? -60.247 -19.150 77.552 1.00 69.56 516 GLN A N 1
ATOM 4084 C CA . GLN A 1 516 ? -58.819 -18.830 77.644 1.00 69.56 516 GLN A CA 1
ATOM 4085 C C . GLN A 1 516 ? -57.949 -19.971 77.110 1.00 69.56 516 GLN A C 1
ATOM 4087 O O . GLN A 1 516 ? -56.924 -19.703 76.485 1.00 69.56 516 GLN A O 1
ATOM 4092 N N . ILE A 1 517 ? -58.380 -21.220 77.297 1.00 66.75 517 ILE A N 1
ATOM 4093 C CA . ILE A 1 517 ? -57.689 -22.405 76.780 1.00 66.75 517 ILE A CA 1
ATOM 4094 C C . ILE A 1 517 ? -57.728 -22.421 75.243 1.00 66.75 517 ILE A C 1
ATOM 4096 O O . ILE A 1 517 ? -56.681 -22.596 74.614 1.00 66.75 517 ILE A O 1
ATOM 4100 N N . ASP A 1 518 ? -58.878 -22.121 74.634 1.00 65.50 518 ASP A N 1
ATOM 4101 C CA . ASP A 1 518 ? -59.040 -22.135 73.169 1.00 65.50 518 ASP A CA 1
ATOM 4102 C C . ASP A 1 518 ? -58.168 -21.088 72.449 1.00 65.50 518 ASP A C 1
ATOM 4104 O O . ASP A 1 518 ? -57.575 -21.357 71.401 1.00 65.50 518 ASP A O 1
ATOM 4108 N N . ARG A 1 519 ? -58.008 -19.889 73.031 1.00 65.44 519 ARG A N 1
ATOM 4109 C CA . ARG A 1 519 ? -57.165 -18.822 72.449 1.00 65.44 519 ARG A CA 1
ATOM 4110 C C . ARG A 1 519 ? -55.685 -19.196 72.396 1.00 65.44 519 ARG A C 1
ATOM 4112 O O . ARG A 1 519 ? -54.985 -18.806 71.465 1.00 65.44 519 ARG A O 1
ATOM 4119 N N . VAL A 1 520 ? -55.201 -19.940 73.389 1.00 60.75 520 VAL A N 1
ATOM 4120 C CA . VAL A 1 520 ? -53.795 -20.369 73.455 1.00 60.75 520 VAL A CA 1
ATOM 4121 C C . VAL A 1 520 ? -53.496 -21.453 72.414 1.00 60.75 520 VAL A C 1
ATOM 4123 O O . VAL A 1 520 ? -52.375 -21.519 71.910 1.00 60.75 520 VAL A O 1
ATOM 4126 N N . GLN A 1 521 ? -54.486 -22.273 72.050 1.00 60.97 521 GLN A N 1
ATOM 4127 C CA . GLN A 1 521 ? -54.327 -23.311 71.030 1.00 60.97 521 GLN A CA 1
ATOM 4128 C C . GLN A 1 521 ? -54.327 -22.743 69.600 1.00 60.97 521 GLN A C 1
ATOM 4130 O O . GLN A 1 521 ? -53.482 -23.139 68.800 1.00 60.97 521 GLN A O 1
ATOM 4135 N N . SER A 1 522 ? -55.190 -21.768 69.291 1.00 54.22 522 SER A N 1
ATOM 4136 C CA . SER A 1 522 ? -55.295 -21.186 67.939 1.00 54.22 522 SER A CA 1
ATOM 4137 C C . SER A 1 522 ? -54.011 -20.476 67.479 1.00 54.22 522 SER A C 1
ATOM 4139 O O . SER A 1 522 ? -53.575 -20.657 66.343 1.00 54.22 522 SER A O 1
ATOM 4141 N N . ASN A 1 523 ? -53.358 -19.717 68.365 1.00 55.22 523 ASN A N 1
ATOM 4142 C CA . ASN A 1 523 ? -52.189 -18.902 68.007 1.00 55.22 523 ASN A CA 1
ATOM 4143 C C . ASN A 1 523 ? -50.931 -19.724 67.670 1.00 55.22 523 ASN A C 1
ATOM 4145 O O . ASN A 1 523 ? -50.056 -19.227 66.973 1.00 55.22 523 ASN A O 1
ATOM 4149 N N . ARG A 1 524 ? -50.826 -20.981 68.127 1.00 56.19 524 ARG A N 1
ATOM 4150 C CA . ARG A 1 524 ? -49.665 -21.837 67.816 1.00 56.19 524 ARG A CA 1
ATOM 4151 C C . ARG A 1 524 ? -49.650 -22.333 66.369 1.00 56.19 524 ARG A C 1
ATOM 4153 O O . ARG A 1 524 ? -48.580 -22.520 65.812 1.00 56.19 524 ARG A O 1
ATOM 4160 N N . THR A 1 525 ? -50.819 -22.508 65.756 1.00 63.59 525 THR A N 1
ATOM 4161 C CA . THR A 1 525 ? -50.934 -23.092 64.406 1.00 63.59 525 THR A CA 1
ATOM 4162 C C . THR A 1 525 ? -50.667 -22.094 63.277 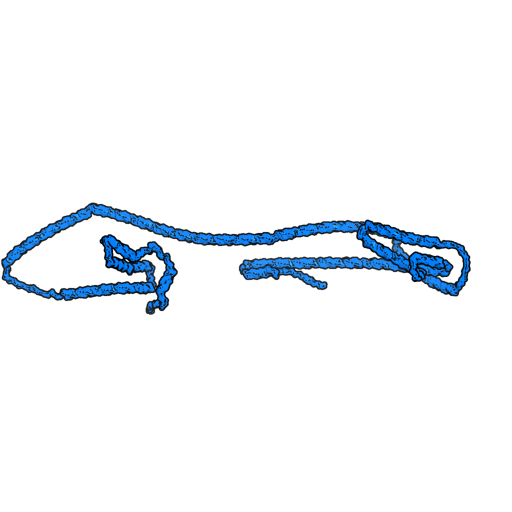1.00 63.59 525 THR A C 1
ATOM 4164 O O . THR A 1 525 ? -50.200 -22.473 62.207 1.00 63.59 525 THR A O 1
ATOM 4167 N N . GLU A 1 526 ? -50.921 -20.803 63.505 1.00 60.66 526 GLU A N 1
ATOM 4168 C CA . GLU A 1 526 ? -50.758 -19.773 62.472 1.00 60.66 526 GLU A CA 1
ATOM 4169 C C . GLU A 1 526 ? -49.280 -19.425 62.215 1.00 60.66 526 GLU A C 1
ATOM 4171 O O . GLU A 1 526 ? -48.886 -19.148 61.078 1.00 60.66 526 GLU A O 1
ATOM 4176 N N . ASP A 1 527 ? -48.450 -19.474 63.259 1.00 62.00 527 ASP A N 1
ATOM 4177 C CA . ASP A 1 527 ? -47.016 -19.183 63.165 1.00 62.00 527 ASP A CA 1
ATOM 4178 C C . ASP A 1 527 ? -46.234 -20.311 62.469 1.00 62.00 527 ASP A C 1
ATOM 4180 O O . ASP A 1 527 ? -45.284 -20.033 61.734 1.00 62.00 527 ASP A O 1
ATOM 4184 N N . GLU A 1 528 ? -46.666 -21.568 62.618 1.00 67.56 528 GLU A N 1
ATOM 4185 C CA . GLU A 1 528 ? -46.067 -22.726 61.935 1.00 67.56 528 GLU A CA 1
ATOM 4186 C C . GLU A 1 528 ? -46.291 -22.662 60.412 1.00 67.56 528 GLU A C 1
ATOM 4188 O O . GLU A 1 528 ? -45.340 -22.780 59.636 1.00 67.56 528 GLU A O 1
ATOM 4193 N N . VAL A 1 529 ? -47.510 -22.336 59.966 1.00 62.56 529 VAL A N 1
ATOM 4194 C CA . VAL A 1 529 ? -47.853 -22.229 58.532 1.00 62.56 529 VAL A CA 1
ATOM 4195 C C . VAL A 1 529 ? -47.089 -21.094 57.832 1.00 62.56 529 VAL A C 1
ATOM 4197 O O . VAL A 1 529 ? -46.685 -21.222 56.674 1.00 62.56 529 VAL A O 1
ATOM 4200 N N . LYS A 1 530 ? -46.841 -19.971 58.520 1.00 68.06 530 LYS A N 1
ATOM 4201 C CA . LYS A 1 530 ? -46.082 -18.837 57.953 1.00 68.06 530 LYS A CA 1
ATOM 4202 C C . LYS A 1 530 ? -44.601 -19.156 57.738 1.00 68.06 530 LYS A C 1
ATOM 4204 O O . LYS A 1 530 ? -43.982 -18.564 56.851 1.00 68.06 530 LYS A O 1
ATOM 4209 N N . LEU A 1 531 ? -44.034 -20.058 58.537 1.00 66.69 531 LEU A N 1
ATOM 4210 C CA . LEU A 1 531 ? -42.635 -20.476 58.443 1.00 66.69 531 LEU A CA 1
ATOM 4211 C C . LEU A 1 531 ? -42.407 -21.399 57.238 1.00 66.69 531 LEU A C 1
ATOM 4213 O O . LEU A 1 531 ? -41.467 -21.177 56.474 1.00 66.69 531 LEU A O 1
ATOM 4217 N N . GLU A 1 532 ? -43.310 -22.352 57.004 1.00 68.19 532 GLU A N 1
ATOM 4218 C CA . GLU A 1 532 ? -43.238 -23.259 55.850 1.00 68.19 532 GLU A CA 1
ATOM 4219 C C . GLU A 1 532 ? -43.409 -22.523 54.512 1.00 68.19 532 GLU A C 1
ATOM 4221 O O . GLU A 1 532 ? -42.690 -22.795 53.549 1.00 68.19 532 GLU A O 1
ATOM 4226 N N . LEU A 1 533 ? -44.293 -21.520 54.455 1.00 65.94 533 LEU A N 1
ATOM 4227 C CA . LEU A 1 533 ? -44.543 -20.769 53.221 1.00 65.94 533 LEU A CA 1
ATOM 4228 C C . LEU A 1 533 ? -43.322 -19.958 52.749 1.00 65.94 533 LEU A C 1
ATOM 4230 O O . LEU A 1 533 ? -43.134 -19.770 51.547 1.00 65.94 533 LEU A O 1
ATOM 4234 N N . ARG A 1 534 ? -42.489 -19.473 53.683 1.00 68.81 534 ARG A N 1
ATOM 4235 C CA . ARG A 1 534 ? -41.253 -18.741 53.351 1.00 68.81 534 ARG A CA 1
ATOM 4236 C C . ARG A 1 534 ? -40.179 -19.664 52.783 1.00 68.81 534 ARG A C 1
ATOM 4238 O O . ARG A 1 534 ? -39.537 -19.292 51.805 1.00 68.81 534 ARG A O 1
ATOM 4245 N N . ALA A 1 535 ? -40.030 -20.865 53.340 1.00 68.69 535 ALA A N 1
ATOM 4246 C CA . ALA A 1 535 ? -39.030 -21.830 52.885 1.00 68.69 535 ALA A CA 1
ATOM 4247 C C . ALA A 1 535 ? -39.259 -22.254 51.419 1.00 68.69 535 ALA A C 1
ATOM 4249 O O . ALA A 1 535 ? -38.325 -22.265 50.621 1.00 68.69 535 ALA A O 1
ATOM 4250 N N . VAL A 1 536 ? -40.516 -22.500 51.031 1.00 69.12 536 VAL A N 1
ATOM 4251 C CA . VAL A 1 536 ? -40.878 -22.896 49.655 1.00 69.12 536 VAL A CA 1
ATOM 4252 C C . VAL A 1 536 ? -40.610 -21.777 48.634 1.00 69.12 536 VAL A C 1
ATOM 4254 O O . VAL A 1 536 ? -40.251 -22.045 47.487 1.00 69.12 536 VAL A O 1
ATOM 4257 N N . GLN A 1 537 ? -40.763 -20.510 49.031 1.00 68.31 537 GLN A N 1
ATOM 4258 C CA . GLN A 1 537 ? -40.509 -19.371 48.142 1.00 68.31 537 GLN A CA 1
ATOM 4259 C C . GLN A 1 537 ? -39.016 -19.147 47.876 1.00 68.31 537 GLN A C 1
ATOM 4261 O O . GLN A 1 537 ? -38.652 -18.797 46.752 1.00 68.31 537 GLN A O 1
ATOM 4266 N N . GLU A 1 538 ? -38.152 -19.360 48.871 1.00 67.62 538 GLU A N 1
ATOM 4267 C CA . GLU A 1 538 ? -36.698 -19.228 48.707 1.00 67.62 538 GLU A CA 1
ATOM 4268 C C . GLU A 1 538 ? -36.130 -20.316 47.780 1.00 67.62 538 GLU A C 1
ATOM 4270 O O . GLU A 1 538 ? -35.356 -20.007 46.868 1.00 67.62 538 GLU A O 1
ATOM 4275 N N . GLU A 1 539 ? -36.595 -21.560 47.922 1.00 71.44 539 GLU A N 1
ATOM 4276 C CA . GLU A 1 539 ? -36.136 -22.697 47.113 1.00 71.44 539 GLU A CA 1
ATOM 4277 C C . GLU A 1 539 ? -36.497 -22.543 45.617 1.00 71.44 539 GLU A C 1
ATOM 4279 O O . GLU A 1 539 ? -35.684 -22.806 44.724 1.00 71.44 539 GLU A O 1
ATOM 4284 N N . GLU A 1 540 ? -37.693 -22.028 45.314 1.00 70.50 540 GLU A N 1
ATOM 4285 C CA . GLU A 1 540 ? -38.135 -21.776 43.934 1.00 70.50 540 GLU A CA 1
ATOM 4286 C C . GLU A 1 540 ? -37.358 -20.625 43.264 1.00 70.50 540 GLU A C 1
ATOM 4288 O O . GLU A 1 540 ? -37.076 -20.663 42.058 1.00 70.50 540 GLU A O 1
ATOM 4293 N N . VAL A 1 541 ? -36.960 -19.600 44.028 1.00 63.91 541 VAL A N 1
ATOM 4294 C CA . VAL A 1 541 ? -36.120 -18.505 43.516 1.00 63.91 541 VAL A CA 1
ATOM 4295 C C . VAL A 1 541 ? -34.723 -19.019 43.168 1.00 63.91 541 VAL A C 1
ATOM 4297 O O . VAL A 1 541 ? -34.219 -18.730 42.075 1.00 63.91 541 VAL A O 1
ATOM 4300 N N . GLU A 1 542 ? -34.118 -19.828 44.038 1.00 67.00 542 GLU A N 1
ATOM 4301 C CA . GLU A 1 542 ? -32.788 -20.400 43.814 1.00 67.00 542 GLU A CA 1
ATOM 4302 C C . GLU A 1 542 ? -32.765 -21.323 42.581 1.00 67.00 542 GLU A C 1
ATOM 4304 O O . GLU A 1 542 ? -31.871 -21.227 41.726 1.00 67.00 542 GLU A O 1
ATOM 4309 N N . ARG A 1 543 ? -33.823 -22.123 42.392 1.00 71.62 543 ARG A N 1
ATOM 4310 C CA . ARG A 1 543 ? -33.993 -22.986 41.214 1.00 71.62 543 ARG A CA 1
ATOM 4311 C C . ARG A 1 543 ? -34.011 -22.193 39.903 1.00 71.62 543 ARG A C 1
ATOM 4313 O O . ARG A 1 543 ? -33.323 -22.559 38.945 1.00 71.62 543 ARG A O 1
ATOM 4320 N N . ARG A 1 544 ? -34.749 -21.078 39.839 1.00 68.88 544 ARG A N 1
ATOM 4321 C CA . ARG A 1 544 ? -34.848 -20.236 38.626 1.00 68.88 544 ARG A CA 1
ATOM 4322 C C . ARG A 1 544 ? -33.534 -19.548 38.275 1.00 68.88 544 ARG A C 1
ATOM 4324 O O . ARG A 1 544 ? -33.182 -19.458 37.094 1.00 68.88 544 ARG A O 1
ATOM 4331 N N . VAL A 1 545 ? -32.801 -19.077 39.284 1.00 67.88 545 VAL A N 1
ATOM 4332 C CA . VAL A 1 545 ? -31.486 -18.447 39.096 1.00 67.88 545 VAL A CA 1
ATOM 4333 C C . VAL A 1 545 ? -30.477 -19.462 38.551 1.00 67.88 545 VAL A C 1
ATOM 4335 O O . VAL A 1 545 ? -29.745 -19.150 37.605 1.00 67.88 545 VAL A O 1
ATOM 4338 N N . SER A 1 546 ? -30.494 -20.697 39.060 1.00 77.19 546 SER A N 1
ATOM 4339 C CA . SER A 1 546 ? -29.627 -21.782 38.585 1.00 77.19 546 SER A CA 1
ATOM 4340 C C . SER A 1 546 ? -29.895 -22.150 37.117 1.00 77.19 546 SER A C 1
ATOM 4342 O O . SER A 1 546 ? -28.973 -22.144 36.297 1.00 77.19 546 SER A O 1
ATOM 4344 N N . VAL A 1 547 ? -31.163 -22.348 36.733 1.00 74.88 547 VAL A N 1
ATOM 4345 C CA . VAL A 1 547 ? -31.550 -22.710 35.352 1.00 74.88 547 VAL A CA 1
ATOM 4346 C C . VAL A 1 547 ? -31.152 -21.630 34.341 1.00 74.88 547 VAL A C 1
ATOM 4348 O O . VAL A 1 547 ? -30.595 -21.930 33.280 1.00 74.88 547 VAL A O 1
ATOM 4351 N N . ARG A 1 548 ? -31.380 -20.351 34.667 1.00 72.06 548 ARG A N 1
ATOM 4352 C CA . ARG A 1 548 ? -31.019 -19.234 33.780 1.00 72.06 548 ARG A CA 1
ATOM 4353 C C . ARG A 1 548 ? -29.503 -19.105 33.620 1.00 72.06 548 ARG A C 1
ATOM 4355 O O . ARG A 1 548 ? -29.018 -18.869 32.514 1.00 72.06 548 ARG A O 1
ATOM 4362 N N . THR A 1 549 ? -28.760 -19.316 34.706 1.00 74.81 549 THR A N 1
ATOM 4363 C CA . THR A 1 549 ? -27.291 -19.307 34.694 1.00 74.81 549 THR A CA 1
ATOM 4364 C C . THR A 1 549 ? -26.736 -20.458 33.856 1.00 74.81 549 THR A C 1
ATOM 4366 O O . THR A 1 549 ? -25.801 -20.258 33.078 1.00 74.81 549 THR A O 1
ATOM 4369 N N . GLN A 1 550 ? -27.332 -21.647 33.956 1.00 75.50 550 GLN A N 1
ATOM 4370 C CA . GLN A 1 550 ? -26.923 -22.806 33.169 1.00 75.50 550 GLN A CA 1
ATOM 4371 C C . GLN A 1 550 ? -27.196 -22.607 31.671 1.00 75.50 550 GLN A C 1
ATOM 4373 O O . GLN A 1 550 ? -26.296 -22.812 30.862 1.00 75.50 550 GLN A O 1
ATOM 4378 N N . THR A 1 551 ? -28.368 -22.074 31.313 1.00 79.12 551 THR A N 1
ATOM 4379 C CA . THR A 1 551 ? -28.727 -21.752 29.916 1.00 79.12 551 THR A CA 1
ATOM 4380 C C . THR A 1 551 ? -27.716 -20.788 29.281 1.00 79.12 551 THR A C 1
ATOM 4382 O O . THR A 1 551 ? -27.291 -20.972 28.141 1.00 79.12 551 THR A O 1
ATOM 4385 N N . TYR A 1 552 ? -27.270 -19.775 30.034 1.00 76.81 552 TYR A N 1
ATOM 4386 C CA . TYR A 1 552 ? -26.248 -18.838 29.562 1.00 76.81 552 TYR A CA 1
ATOM 4387 C C . TYR A 1 552 ? -24.877 -19.505 29.383 1.00 76.81 552 TYR A C 1
ATOM 4389 O O . TYR A 1 552 ? -24.177 -19.243 28.403 1.00 76.81 552 TYR A O 1
ATOM 4397 N N . ARG A 1 553 ? -24.485 -20.391 30.310 1.00 77.38 553 ARG A N 1
ATOM 4398 C CA . ARG A 1 553 ? -23.230 -21.153 30.208 1.00 77.38 553 ARG A CA 1
ATOM 4399 C C . ARG A 1 553 ? -23.225 -22.070 28.990 1.00 77.38 553 ARG A C 1
ATOM 4401 O O . ARG A 1 553 ? -22.212 -22.125 28.298 1.00 77.38 553 ARG A O 1
ATOM 4408 N N . ASP A 1 554 ? -24.331 -22.752 28.723 1.00 80.06 554 ASP A N 1
ATOM 4409 C CA . ASP A 1 554 ? -24.446 -23.674 27.593 1.00 80.06 554 ASP A CA 1
ATOM 4410 C C . ASP A 1 554 ? -24.443 -22.917 26.256 1.00 80.06 554 ASP A C 1
ATOM 4412 O O . ASP A 1 554 ? -23.700 -23.284 25.347 1.00 80.06 554 ASP A O 1
ATOM 4416 N N . HIS A 1 555 ? -25.145 -21.783 26.165 1.00 85.94 555 HIS A N 1
ATOM 4417 C CA . HIS A 1 555 ? -25.070 -20.907 24.993 1.00 85.94 555 HIS A CA 1
ATOM 4418 C C . HIS A 1 555 ? -23.651 -20.373 24.747 1.00 85.94 555 HIS A C 1
ATOM 4420 O O . HIS A 1 555 ? -23.153 -20.418 23.623 1.00 85.94 555 HIS A O 1
ATOM 4426 N N . ARG A 1 556 ? -22.955 -19.928 25.802 1.00 82.44 556 ARG A N 1
ATOM 4427 C CA . ARG A 1 556 ? -21.559 -19.485 25.688 1.00 82.44 556 ARG A CA 1
ATOM 4428 C C . ARG A 1 556 ? -20.649 -20.610 25.185 1.00 82.44 556 ARG A C 1
ATOM 4430 O O . ARG A 1 556 ? -19.798 -20.348 24.341 1.00 82.44 556 ARG A O 1
ATOM 4437 N N . ARG A 1 557 ? -20.817 -21.847 25.675 1.00 84.88 557 ARG A N 1
ATOM 4438 C CA . ARG A 1 557 ? -20.063 -23.007 25.161 1.00 84.88 557 ARG A CA 1
ATOM 4439 C C . ARG A 1 557 ? -20.365 -23.260 23.684 1.00 84.88 557 ARG A C 1
ATOM 4441 O O . ARG A 1 557 ? -19.434 -23.505 22.928 1.00 84.88 557 ARG A O 1
ATOM 4448 N N . SER A 1 558 ? -21.626 -23.143 23.272 1.00 87.50 558 SER A N 1
ATOM 4449 C CA . SER A 1 558 ? -22.032 -23.318 21.875 1.00 87.50 558 SER A CA 1
ATOM 4450 C C . SER A 1 558 ? -21.403 -22.275 20.943 1.00 87.50 558 SER A C 1
ATOM 4452 O O . SER A 1 558 ? -20.869 -22.655 19.906 1.00 87.50 558 SER A O 1
ATOM 4454 N N . ILE A 1 559 ? -21.361 -20.994 21.334 1.00 84.50 559 ILE A N 1
ATOM 4455 C CA . ILE A 1 559 ? -20.656 -19.950 20.564 1.00 84.50 559 ILE A CA 1
ATOM 4456 C C . ILE A 1 559 ? -19.163 -20.262 20.451 1.00 84.50 559 ILE A C 1
ATOM 4458 O O . ILE A 1 559 ? -18.590 -20.145 19.373 1.00 84.50 559 ILE A O 1
ATOM 4462 N N . ILE A 1 560 ? -18.525 -20.649 21.558 1.00 82.62 560 ILE A N 1
ATOM 4463 C CA . ILE A 1 560 ? -17.091 -20.954 21.561 1.00 82.62 560 ILE A CA 1
ATOM 4464 C C . ILE A 1 560 ? -16.791 -22.143 20.638 1.00 82.62 560 ILE A C 1
ATOM 4466 O O . ILE A 1 560 ? -15.849 -22.061 19.857 1.00 82.62 560 ILE A O 1
ATOM 4470 N N . SER A 1 561 ? -17.605 -23.204 20.679 1.00 89.50 561 SER A N 1
ATOM 4471 C CA . SER A 1 561 ? -17.482 -24.336 19.747 1.00 89.50 561 SER A CA 1
ATOM 4472 C C . SER A 1 561 ? -17.609 -23.874 18.298 1.00 89.50 561 SER A C 1
ATOM 4474 O O . SER A 1 561 ? -16.731 -24.163 17.499 1.00 89.50 561 SER A O 1
ATOM 4476 N N . HIS A 1 562 ? -18.630 -23.066 17.989 1.00 91.25 562 HIS A N 1
ATOM 4477 C CA . HIS A 1 562 ? -18.869 -22.542 16.639 1.00 91.25 562 HIS A CA 1
ATOM 4478 C C . HIS A 1 562 ? -17.677 -21.745 16.090 1.00 9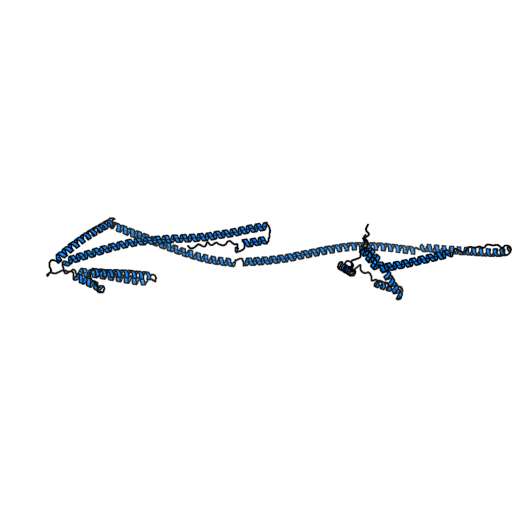1.25 562 HIS A C 1
ATOM 4480 O O . HIS A 1 562 ? -17.362 -21.840 14.909 1.00 91.25 562 HIS A O 1
ATOM 4486 N N . ILE A 1 563 ? -16.979 -20.990 16.946 1.00 85.56 563 ILE A N 1
ATOM 4487 C CA . ILE A 1 563 ? -15.757 -20.260 16.570 1.00 85.56 563 ILE A CA 1
ATOM 4488 C C . ILE A 1 563 ? -14.600 -21.222 16.273 1.00 85.56 563 ILE A C 1
ATOM 4490 O O . ILE A 1 563 ? -13.886 -21.023 15.291 1.00 85.56 563 ILE A O 1
ATOM 4494 N N . PHE A 1 564 ? -14.399 -22.247 17.105 1.00 90.44 564 PHE A N 1
ATOM 4495 C CA . PHE A 1 564 ? -13.329 -23.224 16.887 1.00 90.44 564 PHE A CA 1
ATOM 4496 C C . PHE A 1 564 ? -13.574 -24.083 15.644 1.00 90.44 564 PHE A C 1
ATOM 4498 O O . PHE A 1 564 ? -12.636 -24.321 14.886 1.00 90.44 564 PHE A O 1
ATOM 4505 N N . ASP A 1 565 ? -14.822 -24.479 15.400 1.00 91.88 565 ASP A N 1
ATOM 4506 C CA . ASP A 1 565 ? -15.216 -25.219 14.201 1.00 91.88 565 ASP A CA 1
ATOM 4507 C C . ASP A 1 565 ? -14.987 -24.365 12.944 1.00 91.88 565 ASP A C 1
ATOM 4509 O O . ASP A 1 565 ? -14.371 -24.829 11.985 1.00 91.88 565 ASP A O 1
ATOM 4513 N N . ALA A 1 566 ? -15.370 -23.080 12.983 1.00 91.31 566 ALA A N 1
ATOM 4514 C CA . ALA A 1 566 ? -15.082 -22.135 11.905 1.00 91.31 566 ALA A CA 1
ATOM 4515 C C . ALA A 1 566 ? -13.575 -22.031 11.639 1.00 91.31 566 ALA A C 1
ATOM 4517 O O . ALA A 1 566 ? -13.132 -22.144 10.499 1.00 91.31 566 ALA A O 1
ATOM 4518 N N . GLN A 1 567 ? -12.773 -21.835 12.690 1.00 91.00 567 GLN A N 1
ATOM 4519 C CA . GLN A 1 567 ? -11.321 -21.719 12.573 1.00 91.00 567 GLN A CA 1
ATOM 4520 C C . GLN A 1 567 ? -10.701 -22.970 11.939 1.00 91.00 567 GLN A C 1
ATOM 4522 O O . GLN A 1 567 ? -9.847 -22.842 11.062 1.00 91.00 567 GLN A O 1
ATOM 4527 N N . ALA A 1 568 ? -11.120 -24.162 12.369 1.00 92.75 568 ALA A N 1
ATOM 4528 C CA . ALA A 1 568 ? -10.627 -25.419 11.823 1.00 92.75 568 ALA A CA 1
ATOM 4529 C C . ALA A 1 568 ? -10.962 -25.560 10.328 1.00 92.75 568 ALA A C 1
ATOM 4531 O O . ALA A 1 568 ? -10.084 -25.915 9.543 1.00 92.75 568 ALA A O 1
ATOM 4532 N N . GLU A 1 569 ? -12.190 -25.224 9.919 1.00 93.25 569 GLU A N 1
ATOM 4533 C CA . GLU A 1 569 ? -12.599 -25.291 8.510 1.00 93.25 569 GLU A CA 1
ATOM 4534 C C . GLU A 1 569 ? -11.885 -24.238 7.640 1.00 93.25 569 GLU A C 1
ATOM 4536 O O . GLU A 1 569 ? -11.448 -24.557 6.534 1.00 93.25 569 GLU A O 1
ATOM 4541 N N . PHE A 1 570 ? -11.673 -23.014 8.139 1.00 90.75 570 PHE A N 1
ATOM 4542 C CA . PHE A 1 570 ? -10.901 -21.991 7.419 1.00 90.75 570 PHE A CA 1
ATOM 4543 C C . PHE A 1 570 ? -9.424 -22.373 7.254 1.00 90.75 570 PHE A C 1
ATOM 4545 O O . PHE A 1 570 ? -8.846 -22.120 6.196 1.00 90.75 570 PHE A O 1
ATOM 4552 N N . LEU A 1 571 ? -8.809 -22.993 8.267 1.00 90.62 571 LEU A N 1
ATOM 4553 C CA . LEU A 1 571 ? -7.433 -23.491 8.171 1.00 90.62 571 LEU A CA 1
ATOM 4554 C C . LEU A 1 571 ? -7.325 -24.649 7.171 1.00 90.62 571 LEU A C 1
ATOM 4556 O O . LEU A 1 571 ? -6.445 -24.624 6.315 1.00 90.62 571 LEU A O 1
ATOM 4560 N N . ALA A 1 572 ? -8.254 -25.607 7.218 1.00 91.06 572 ALA A N 1
ATOM 4561 C CA . ALA A 1 572 ? -8.301 -26.712 6.261 1.00 91.06 572 ALA A CA 1
ATOM 4562 C C . ALA A 1 572 ? -8.492 -26.220 4.813 1.00 91.06 572 ALA A C 1
ATOM 4564 O O . ALA A 1 572 ? -7.899 -26.767 3.879 1.00 91.06 572 ALA A O 1
ATOM 4565 N N . LEU A 1 573 ? -9.284 -25.159 4.615 1.00 92.00 573 LEU A N 1
ATOM 4566 C CA . LEU A 1 573 ? -9.449 -24.542 3.301 1.00 92.00 573 LEU A CA 1
ATOM 4567 C C . LEU A 1 573 ? -8.161 -23.849 2.833 1.00 92.00 573 LEU A C 1
ATOM 4569 O O . LEU A 1 573 ? -7.738 -24.046 1.695 1.00 92.00 573 LEU A O 1
ATOM 4573 N N . ALA A 1 574 ? -7.495 -23.103 3.719 1.00 85.31 574 ALA A N 1
ATOM 4574 C CA . ALA A 1 574 ? -6.223 -22.450 3.412 1.00 85.31 574 ALA A CA 1
ATOM 4575 C C . ALA A 1 574 ? -5.121 -23.450 3.007 1.00 85.31 574 ALA A C 1
ATOM 4577 O O . ALA A 1 574 ? -4.281 -23.124 2.170 1.00 85.31 574 ALA A O 1
ATOM 4578 N N . GLU A 1 575 ? -5.140 -24.665 3.563 1.00 86.81 575 GLU A N 1
ATOM 4579 C CA . GLU A 1 575 ? -4.216 -25.748 3.202 1.00 86.81 575 GLU A CA 1
ATOM 4580 C C . GLU A 1 575 ? -4.525 -26.396 1.841 1.00 86.81 575 GLU A C 1
ATOM 4582 O O . GLU A 1 575 ? -3.614 -26.912 1.193 1.00 86.81 575 GLU A O 1
ATOM 4587 N N . THR A 1 576 ? -5.785 -26.383 1.391 1.00 84.75 576 THR A N 1
ATOM 4588 C CA . THR A 1 576 ? -6.228 -27.128 0.198 1.00 84.75 576 THR A CA 1
ATOM 4589 C C . THR A 1 576 ? -6.353 -26.270 -1.063 1.00 84.75 576 THR A C 1
ATOM 4591 O O . THR A 1 576 ? -5.931 -26.734 -2.121 1.00 84.75 576 THR A O 1
ATOM 4594 N N . SER A 1 577 ? -6.873 -25.036 -0.991 1.00 69.69 577 SER A N 1
ATOM 4595 C CA . SER A 1 577 ? -6.747 -23.999 -2.039 1.00 69.69 577 SER A CA 1
ATOM 4596 C C . SER A 1 577 ? -7.442 -22.689 -1.636 1.00 69.69 577 SER A C 1
ATOM 4598 O O . SER A 1 577 ? -8.429 -22.696 -0.909 1.00 69.69 577 SER A O 1
ATOM 4600 N N . GLY A 1 578 ? -6.986 -21.556 -2.184 1.00 75.19 578 GLY A N 1
ATOM 4601 C CA . GLY A 1 578 ? -7.625 -20.240 -2.023 1.00 75.19 578 GLY A CA 1
ATOM 4602 C C . GLY A 1 578 ? -8.849 -20.017 -2.920 1.00 75.19 578 GLY A C 1
ATOM 4603 O O . GLY A 1 578 ? -8.972 -18.942 -3.506 1.00 75.19 578 GLY A O 1
ATOM 4604 N N . ASP A 1 579 ? -9.704 -21.030 -3.086 1.00 89.19 579 ASP A N 1
ATOM 4605 C CA . ASP A 1 579 ? -10.918 -20.909 -3.895 1.00 89.19 579 ASP A CA 1
ATOM 4606 C C . ASP A 1 579 ? -11.903 -19.933 -3.240 1.00 89.19 579 ASP A C 1
ATOM 4608 O O . ASP A 1 579 ? -12.323 -20.096 -2.090 1.00 89.19 579 ASP A O 1
ATOM 4612 N N . ARG A 1 580 ? -12.263 -18.891 -3.987 1.00 86.94 580 ARG A N 1
ATOM 4613 C CA . ARG A 1 580 ? -13.115 -17.804 -3.512 1.00 86.94 580 ARG A CA 1
ATOM 4614 C C . ARG A 1 580 ? -14.516 -18.297 -3.164 1.00 86.94 580 ARG A C 1
ATOM 4616 O O . ARG A 1 580 ? -15.059 -17.856 -2.154 1.00 86.94 580 ARG A O 1
ATOM 4623 N N . ASP A 1 581 ? -15.064 -19.226 -3.942 1.00 90.31 581 ASP A N 1
ATOM 4624 C CA . ASP A 1 581 ? -16.424 -19.727 -3.728 1.00 90.31 581 ASP A CA 1
ATOM 4625 C C . ASP A 1 581 ? -16.506 -20.550 -2.432 1.00 90.31 581 ASP A C 1
ATOM 4627 O O . ASP A 1 581 ? -17.471 -20.455 -1.670 1.00 90.31 581 ASP A O 1
ATOM 4631 N N . ALA A 1 582 ? -15.445 -21.299 -2.119 1.00 89.06 582 ALA A N 1
ATOM 4632 C CA . ALA A 1 582 ? -15.329 -22.040 -0.868 1.00 89.06 582 ALA A CA 1
ATOM 4633 C C . ALA A 1 582 ? -15.160 -21.110 0.348 1.00 89.06 582 ALA A C 1
ATOM 4635 O O . ALA A 1 582 ? -15.738 -21.365 1.408 1.00 89.06 582 ALA A O 1
ATOM 4636 N N . ILE A 1 583 ? -14.423 -20.003 0.194 1.00 88.44 583 ILE A N 1
ATOM 4637 C CA . ILE A 1 583 ? -14.302 -18.977 1.238 1.00 88.44 583 ILE A CA 1
ATOM 4638 C C . ILE A 1 583 ? -15.664 -18.317 1.487 1.00 88.44 583 ILE A C 1
ATOM 4640 O O . ILE A 1 583 ? -16.080 -18.203 2.641 1.00 88.44 583 ILE A O 1
ATOM 4644 N N . GLU A 1 584 ? -16.383 -17.918 0.434 1.00 91.00 584 GLU A N 1
ATOM 4645 C CA . GLU A 1 584 ? -17.713 -17.306 0.555 1.00 91.00 584 GLU A CA 1
ATOM 4646 C C . GLU A 1 584 ? -18.722 -18.270 1.215 1.00 91.00 584 GLU A C 1
ATOM 4648 O O . GLU A 1 584 ? -19.473 -17.857 2.102 1.00 91.00 584 GLU A O 1
ATOM 4653 N N . ALA A 1 585 ? -18.668 -19.571 0.908 1.00 91.50 585 ALA A N 1
ATOM 4654 C CA . ALA A 1 585 ? -19.497 -20.584 1.568 1.00 91.50 585 ALA A CA 1
ATOM 4655 C C . ALA A 1 585 ? -19.209 -20.720 3.079 1.00 91.50 585 ALA A C 1
ATOM 4657 O O . ALA A 1 585 ? -20.143 -20.854 3.877 1.00 91.50 585 ALA A O 1
ATOM 4658 N N . LEU A 1 586 ? -17.940 -20.656 3.502 1.00 91.88 586 LEU A N 1
ATOM 4659 C CA . LEU A 1 586 ? -17.576 -20.681 4.926 1.00 91.88 586 LEU A CA 1
ATOM 4660 C C . LEU A 1 586 ? -17.990 -19.399 5.654 1.00 91.88 586 LEU A C 1
ATOM 4662 O O . LEU A 1 586 ? -18.477 -19.460 6.787 1.00 91.88 586 LEU A O 1
ATOM 4666 N N . VAL A 1 587 ? -17.850 -18.240 5.006 1.00 89.56 587 VAL A N 1
ATOM 4667 C CA . VAL A 1 587 ? -18.333 -16.957 5.540 1.00 89.56 587 VAL A CA 1
ATOM 4668 C C . VAL A 1 587 ? -19.845 -17.020 5.768 1.00 89.56 587 VAL A C 1
ATOM 4670 O O . VAL A 1 587 ? -20.323 -16.651 6.844 1.00 89.56 587 VAL A O 1
ATOM 4673 N N . ASP A 1 588 ? -20.595 -17.561 4.811 1.00 91.88 588 ASP A N 1
ATOM 4674 C CA . ASP A 1 588 ? -22.044 -17.717 4.921 1.00 91.88 588 ASP A CA 1
ATOM 4675 C C . ASP A 1 588 ? -22.461 -18.697 6.021 1.00 91.88 588 ASP A C 1
ATOM 4677 O O . ASP A 1 588 ? -23.452 -18.458 6.718 1.00 91.88 588 ASP A O 1
ATOM 4681 N N . ARG A 1 589 ? -21.693 -19.775 6.205 1.00 92.50 589 ARG A N 1
ATOM 4682 C CA . ARG A 1 589 ? -21.979 -20.826 7.186 1.00 92.50 589 ARG A CA 1
ATOM 4683 C C . ARG A 1 589 ? -21.604 -20.457 8.618 1.00 92.50 589 ARG A C 1
ATOM 4685 O O . ARG A 1 589 ? -22.270 -20.935 9.532 1.00 92.50 589 ARG A O 1
ATOM 4692 N N . PHE A 1 590 ? -20.554 -19.664 8.833 1.00 93.00 590 PHE A N 1
ATOM 4693 C CA . PHE A 1 590 ? -20.044 -19.400 10.183 1.00 93.00 590 PHE A CA 1
ATOM 4694 C C . PHE A 1 590 ? -20.163 -17.949 10.631 1.00 93.00 590 PHE A C 1
ATOM 4696 O O . PHE A 1 590 ? -20.382 -17.709 11.821 1.00 93.00 590 PHE A O 1
ATOM 4703 N N . LEU A 1 591 ? -20.026 -16.990 9.715 1.00 88.44 591 LEU A N 1
ATOM 4704 C CA . LEU A 1 591 ? -19.876 -15.573 10.055 1.00 88.44 591 LEU A CA 1
ATOM 4705 C C . LEU A 1 591 ? -21.155 -14.758 9.851 1.00 88.44 591 LEU A C 1
ATOM 4707 O O . LEU A 1 591 ? -21.236 -13.626 10.332 1.00 88.44 591 LEU A O 1
ATOM 4711 N N . ARG A 1 592 ? -22.186 -15.312 9.201 1.00 89.25 592 ARG A N 1
ATOM 4712 C CA . ARG A 1 592 ? -23.480 -14.628 9.126 1.00 89.25 592 ARG A CA 1
ATOM 4713 C C . ARG A 1 592 ? -24.163 -14.583 10.499 1.00 89.25 592 ARG A C 1
ATOM 4715 O O . ARG A 1 592 ? -24.139 -15.558 11.253 1.00 89.25 592 ARG A O 1
ATOM 4722 N N . PRO A 1 593 ? -24.880 -13.493 10.823 1.00 83.69 593 PRO A N 1
ATOM 4723 C CA . PRO A 1 593 ? -25.644 -13.408 12.069 1.00 83.69 593 PRO A CA 1
ATOM 4724 C C . PRO A 1 593 ? -26.675 -14.533 12.229 1.00 83.69 593 PRO A C 1
ATOM 4726 O O . PRO A 1 593 ? -26.969 -14.952 13.344 1.00 83.69 593 PRO A O 1
ATOM 4729 N N . THR A 1 594 ? -27.209 -15.042 11.115 1.00 86.12 594 THR A N 1
ATOM 4730 C CA . THR A 1 594 ? -28.187 -16.138 11.083 1.00 86.12 594 THR A CA 1
ATOM 4731 C C . THR A 1 594 ? -27.589 -17.505 11.400 1.00 86.12 594 THR A C 1
ATOM 4733 O O . THR A 1 594 ? -28.332 -18.400 11.787 1.00 86.12 594 THR A O 1
ATOM 4736 N N . SER A 1 595 ? -26.275 -17.678 11.236 1.00 85.12 595 SER A N 1
ATOM 4737 C CA . SER A 1 595 ? -25.576 -18.931 11.538 1.00 85.12 595 SER A CA 1
ATOM 4738 C C . SER A 1 595 ? -25.059 -19.021 12.973 1.00 85.12 595 SER A C 1
ATOM 4740 O O . SER A 1 595 ? -24.634 -20.092 13.396 1.00 85.12 595 SER A O 1
ATOM 4742 N N . LEU A 1 596 ? -25.089 -17.924 13.736 1.00 87.19 596 LEU A N 1
ATOM 4743 C CA . LEU A 1 596 ? -24.651 -17.946 15.127 1.00 87.19 596 LEU A CA 1
ATOM 4744 C C . LEU A 1 596 ? -25.646 -18.739 15.992 1.00 87.19 596 LEU A C 1
ATOM 4746 O O . LEU A 1 596 ? -26.860 -18.543 15.863 1.00 87.19 596 LEU A O 1
ATOM 4750 N N . PRO A 1 597 ? -25.164 -19.588 16.919 1.00 87.88 597 PRO A N 1
ATOM 4751 C CA . PRO A 1 597 ? -26.036 -20.280 17.857 1.00 87.88 597 PRO A CA 1
ATOM 4752 C C . PRO A 1 597 ? -26.888 -19.270 18.624 1.00 87.88 597 PRO A C 1
ATOM 4754 O O . PRO A 1 597 ? -26.347 -18.347 19.224 1.00 87.88 597 PRO A O 1
ATOM 4757 N N . MET A 1 598 ? -28.213 -19.421 18.625 1.00 85.06 598 MET A N 1
ATOM 4758 C CA . MET A 1 598 ? -29.105 -18.525 19.370 1.00 85.06 598 MET A CA 1
ATOM 4759 C C . MET A 1 598 ? -29.307 -18.999 20.813 1.00 85.06 598 MET A C 1
ATOM 4761 O O . MET A 1 598 ? -29.242 -20.193 21.109 1.00 85.06 598 MET A O 1
ATOM 4765 N N . ILE A 1 599 ? -29.575 -18.064 21.733 1.00 78.69 599 ILE A N 1
ATOM 4766 C CA . ILE A 1 599 ? -29.970 -18.413 23.104 1.00 78.69 599 ILE A CA 1
ATOM 4767 C C . ILE A 1 599 ? -31.349 -19.067 23.035 1.00 78.69 599 ILE A C 1
ATOM 4769 O O . ILE A 1 599 ? -32.361 -18.385 22.868 1.00 78.69 599 ILE A O 1
ATOM 4773 N N . GLN A 1 600 ? -31.404 -20.385 23.206 1.00 69.00 600 GLN A N 1
ATOM 4774 C CA . GLN A 1 600 ? -32.662 -21.080 23.442 1.00 69.00 600 GLN A CA 1
ATOM 4775 C C . GLN A 1 600 ? -33.113 -20.786 24.873 1.00 69.00 600 GLN A C 1
ATOM 4777 O O . GLN A 1 600 ? -32.789 -21.502 25.817 1.00 69.00 600 GLN A O 1
ATOM 4782 N N . VAL A 1 601 ? -33.835 -19.682 25.057 1.00 65.19 601 VAL A N 1
ATOM 4783 C CA . VAL A 1 601 ? -34.508 -19.420 26.328 1.00 65.19 601 VAL A CA 1
ATOM 4784 C C . VAL A 1 601 ? -35.627 -20.447 26.439 1.00 65.19 601 VAL A C 1
ATOM 4786 O O . VAL A 1 601 ? -36.615 -20.365 25.709 1.00 65.19 601 VAL A O 1
ATOM 4789 N N . ALA A 1 602 ? -35.463 -21.427 27.328 1.00 56.16 602 ALA A N 1
ATOM 4790 C CA . ALA A 1 602 ? -36.516 -22.379 27.641 1.00 56.16 602 ALA A CA 1
ATOM 4791 C C . ALA A 1 602 ? -37.785 -21.594 28.009 1.00 56.16 602 ALA A C 1
ATOM 4793 O O . ALA A 1 602 ? -37.830 -20.902 29.030 1.00 56.16 602 ALA A O 1
ATOM 4794 N N . ARG A 1 603 ? -38.813 -21.652 27.152 1.00 51.03 603 ARG A N 1
ATOM 4795 C CA . ARG A 1 603 ? -40.152 -21.173 27.499 1.00 51.03 603 ARG A CA 1
ATOM 4796 C C . ARG A 1 603 ? -40.645 -22.074 28.621 1.00 51.03 603 ARG A C 1
ATOM 4798 O O . ARG A 1 603 ? -41.125 -23.172 28.367 1.00 51.03 603 ARG A O 1
ATOM 4805 N N . VAL A 1 604 ? -40.483 -21.620 29.861 1.00 50.28 604 VAL A N 1
ATOM 4806 C CA . VAL A 1 604 ? -41.099 -22.259 31.021 1.00 50.28 604 VAL A CA 1
ATOM 4807 C C . VAL A 1 604 ? -42.606 -22.198 30.788 1.00 50.28 604 VAL A C 1
ATOM 4809 O O . VAL A 1 604 ? -43.196 -21.115 30.805 1.00 50.28 604 VAL A O 1
ATOM 4812 N N . ALA A 1 605 ? -43.207 -23.347 30.482 1.00 48.34 605 ALA A N 1
ATOM 4813 C CA . ALA A 1 605 ? -44.649 -23.491 30.423 1.00 48.34 605 ALA A CA 1
ATOM 4814 C C . ALA A 1 605 ? -45.188 -23.141 31.813 1.00 48.34 605 ALA A C 1
ATOM 4816 O O . ALA A 1 605 ? -44.900 -23.834 32.785 1.00 48.34 605 ALA A O 1
ATOM 4817 N N . ARG A 1 606 ? -45.899 -22.017 31.918 1.00 42.44 606 ARG A N 1
ATOM 4818 C CA . ARG A 1 606 ? -46.677 -21.699 33.114 1.00 42.44 606 ARG A CA 1
ATOM 4819 C C . ARG A 1 606 ? -47.836 -22.695 33.140 1.00 42.44 606 ARG A C 1
ATOM 4821 O O . ARG A 1 606 ? -48.751 -22.548 32.333 1.00 42.44 606 ARG A O 1
ATOM 4828 N N . GLN A 1 607 ? -47.727 -23.726 33.972 1.00 37.47 607 GLN A N 1
ATOM 4829 C CA . GLN A 1 607 ? -48.869 -24.517 34.425 1.00 37.47 607 GLN A CA 1
ATOM 4830 C C . GLN A 1 607 ? -49.412 -23.908 35.708 1.00 37.47 607 GLN A C 1
ATOM 4832 O O . GLN A 1 607 ? -48.577 -23.449 36.523 1.00 37.47 607 GLN A O 1
#

Solvent-accessible surface area (backbone atoms only — not comparable to full-atom values): 35113 Å² total; per-residue (Å²): 138,83,82,82,69,86,81,75,77,62,100,80,70,52,72,67,58,56,56,52,51,51,60,67,73,52,65,99,73,87,67,66,77,86,79,65,72,74,71,49,72,70,54,49,38,51,51,54,48,51,53,50,23,62,73,66,75,44,83,71,53,70,71,54,50,51,49,51,40,54,51,52,51,57,55,53,74,56,46,62,58,58,58,47,52,66,76,47,67,92,58,96,73,76,64,66,69,58,54,54,48,51,50,65,80,37,44,69,58,55,50,49,52,53,52,52,51,54,52,51,53,50,53,50,54,52,48,54,51,52,52,52,56,53,58,67,65,74,73,76,88,87,80,88,82,89,85,90,87,89,87,80,85,74,67,57,63,59,56,50,52,52,50,52,50,51,52,51,48,52,51,50,48,50,50,49,53,51,49,52,50,52,49,52,52,50,52,50,52,52,50,52,51,55,59,69,65,30,64,66,60,55,51,50,49,53,53,48,53,51,50,51,51,53,52,48,53,52,51,52,50,51,50,52,51,51,51,50,51,53,54,51,50,52,49,53,52,50,52,51,50,54,51,50,52,51,50,53,54,48,52,52,51,52,48,53,53,52,52,51,52,52,49,56,51,48,53,53,47,55,51,48,52,51,51,51,49,49,57,68,67,42,49,57,66,62,50,49,51,50,49,53,51,49,51,52,51,51,51,50,53,52,50,52,51,55,50,51,50,54,51,50,55,49,51,52,50,50,51,51,51,50,48,53,50,48,53,50,50,50,53,48,49,47,52,51,49,57,66,36,47,86,75,53,53,88,54,53,66,57,48,46,50,48,46,49,53,48,48,52,50,48,47,56,48,44,52,51,48,49,53,52,48,53,52,48,49,58,54,55,69,75,57,83,87,91,79,91,83,91,84,88,89,86,87,75,67,64,65,58,53,50,53,54,48,49,55,50,51,50,53,53,50,54,54,53,51,50,55,51,52,58,66,59,53,77,76,52,71,92,78,50,59,63,61,48,54,53,53,52,53,52,50,51,53,52,49,51,50,49,52,52,48,51,52,50,50,36,52,75,71,67,61,76,90,73,97,58,59,76,71,53,50,55,51,48,53,50,51,49,59,70,62,71,70,80,51,84,78,48,58,58,55,52,48,53,50,50,51,50,52,54,52,51,53,53,50,54,54,52,57,53,55,53,57,55,54,55,57,63,57,57,62,61,58,59,59,54,57,58,53,56,56,52,55,58,53,54,56,55,53,54,52,53,54,52,54,56,52,48,51,52,53,54,41,52,52,48,46,53,48,54,52,51,53,44,52,53,52,54,51,55,37,66,76,73,51,89,53,63,70,61,50,52,51,49,44,57,58,52,69,34,82,87,49,48,77,71,80,77,73,79,78,76,78,86,126

Nearest PDB structures (foldseek):
  8i7r-assembly1_Fl  TM=1.538E-01  e=5.338E+00  Mus musculus

Radius of gyration: 91.01 Å; Cα contacts (8 Å, |Δi|>4): 67; chains: 1; bounding box: 179×66×258 Å

pLDDT: mean 71.63, std 18.29, range [26.91, 98.38]

Organism: NCBI:txid2512241

Sequence (607 aa):
MDSHGFARPPPDFDPEQAGAAFRRGHGQGLLNPADAIEESVEDEIKRKTADLEKAKNKPLTDKEKERVANKIRSLREGGWLEGLKLQLVGKNAVPIEYFNRLVAEHENTIFKVAQINARAARKVAEKDAQIQDLLNKNGEDDSISDDNSTLLNNAILAEEKYALQDDLAKCRQRGAEMQDEIQRLNTQLQQEKSNQDNTDVQSALAKCEYRVSELQIQLDSAKSDLQTARTNSSRHYNDVQMLREQKTMGLRRERGLKDEITQLREENRELKDAVAVQRGASNSEGLQERISGLEVERAKCKGEVERLKRENSKLQAERSNCNSKVESLERENKKLKDAASPQGKPNDSEDLRQQIRKLQAELARRDKTIQALEAELEQARNASSPARDDAAPEEPGAELRARCAELRNARDLYRNKWARQVAGQVKAGSESLIEFWQAVENTDKEMKALYQGIERLGRALGLTNDVLDTPQVLDRIITQITGSVIQEKETLELAVVNLRNVNLLARMQIETLERQIDRVQSNRTEDEVKLELRAVQEEEVERRVSVRTQTYRDHRRSIISHIFDAQAEFLALAETSGDRDAIEALVDRFLRPTSLPMIQVARVARQ